Protein AF-0000000084639930 (afdb_homodimer)

Structure (mmCIF, N/CA/C/O backbone):
data_AF-0000000084639930-model_v1
#
loop_
_entity.id
_entity.type
_entity.pdbx_description
1 polymer 'Acetylornithine aminotransferase'
#
loop_
_atom_site.group_PDB
_atom_site.id
_atom_site.type_symbol
_atom_site.label_atom_id
_atom_site.label_alt_id
_atom_site.label_comp_id
_atom_site.label_asym_id
_atom_site.label_entity_id
_atom_site.label_seq_id
_atom_site.pdbx_PDB_ins_code
_atom_site.Cartn_x
_atom_site.Cartn_y
_atom_site.Cartn_z
_atom_site.occupancy
_atom_site.B_iso_or_equiv
_atom_site.auth_seq_id
_atom_site.auth_comp_id
_atom_site.auth_asym_id
_atom_site.auth_atom_id
_atom_site.pdbx_PDB_model_num
ATOM 1 N N . MET A 1 1 ? -16.047 -2.42 5.898 1 90.81 1 MET A N 1
ATOM 2 C CA . MET A 1 1 ? -15.789 -2.781 7.289 1 90.81 1 MET A CA 1
ATOM 3 C C . MET A 1 1 ? -15.961 -1.575 8.203 1 90.81 1 MET A C 1
ATOM 5 O O . MET A 1 1 ? -15.781 -0.434 7.781 1 90.81 1 MET A O 1
ATOM 9 N N . ASN A 1 2 ? -16.328 -1.706 9.477 1 91.25 2 ASN A N 1
ATOM 10 C CA . ASN A 1 2 ? -16.688 -0.625 10.391 1 91.25 2 ASN A CA 1
ATOM 11 C C . ASN A 1 2 ? -15.461 -0.004 11.039 1 91.25 2 ASN A C 1
ATOM 13 O O . ASN A 1 2 ? -15.523 0.466 12.172 1 91.25 2 ASN A O 1
ATOM 17 N N . ASN A 1 3 ? -14.375 -0.034 10.383 1 88.62 3 ASN A N 1
ATOM 18 C CA . ASN A 1 3 ? -13.133 0.501 10.93 1 88.62 3 ASN A CA 1
ATOM 19 C C . ASN A 1 3 ? -13.109 2.025 10.883 1 88.62 3 ASN A C 1
ATOM 21 O O . ASN A 1 3 ? -12.32 2.662 11.578 1 88.62 3 ASN A O 1
ATOM 25 N N . TYR A 1 4 ? -13.969 2.742 10.078 1 89.81 4 TYR A N 1
ATOM 26 C CA . TYR A 1 4 ? -13.992 4.195 9.977 1 89.81 4 TYR A CA 1
ATOM 27 C C . TYR A 1 4 ? -15.266 4.766 10.594 1 89.81 4 TYR A C 1
ATOM 29 O O . TYR A 1 4 ? -15.391 5.98 10.766 1 89.81 4 TYR A O 1
ATOM 37 N N . GLY A 1 5 ? -16.266 3.951 10.867 1 91.25 5 GLY A N 1
ATOM 38 C CA . GLY A 1 5 ? -17.625 4.449 11.07 1 91.25 5 GLY A CA 1
ATOM 39 C C . GLY A 1 5 ? -18.312 4.863 9.781 1 91.25 5 GLY A C 1
ATOM 40 O O . GLY A 1 5 ? -17.734 4.727 8.695 1 91.25 5 GLY A O 1
ATOM 41 N N . THR A 1 6 ? -19.531 5.312 9.844 1 92.56 6 THR A N 1
ATOM 42 C CA . THR A 1 6 ? -20.25 5.75 8.656 1 92.56 6 THR A CA 1
ATOM 43 C C . THR A 1 6 ? -19.812 7.156 8.242 1 92.56 6 THR A C 1
ATOM 45 O O . THR A 1 6 ? -19.922 8.102 9.031 1 92.56 6 THR A O 1
ATOM 48 N N . PRO A 1 7 ? -19.297 7.336 7.062 1 93.31 7 PRO A N 1
ATOM 49 C CA . PRO A 1 7 ? -18.922 8.68 6.621 1 93.31 7 PRO A CA 1
ATOM 50 C C . PRO A 1 7 ? -20.109 9.648 6.609 1 93.31 7 PRO A C 1
ATOM 52 O O . PRO A 1 7 ? -21.203 9.281 6.188 1 93.31 7 PRO A O 1
ATOM 55 N N . PRO A 1 8 ? -19.875 10.828 7.023 1 93.06 8 PRO A N 1
ATOM 56 C CA . PRO A 1 8 ? -20.969 11.789 7.125 1 93.06 8 PRO A CA 1
ATOM 57 C C . PRO A 1 8 ? -21.375 12.375 5.773 1 93.06 8 PRO A C 1
ATOM 59 O O . PRO A 1 8 ? -22.469 12.922 5.637 1 93.06 8 PRO A O 1
ATOM 62 N N . VAL A 1 9 ? -20.469 12.312 4.785 1 96.44 9 VAL A N 1
ATOM 63 C CA . VAL A 1 9 ? -20.703 12.898 3.471 1 96.44 9 VAL A CA 1
ATOM 64 C C . VAL A 1 9 ? -20.297 11.906 2.381 1 96.44 9 VAL A C 1
ATOM 66 O O . VAL A 1 9 ? -19.312 11.188 2.525 1 96.44 9 VAL A O 1
ATOM 69 N N . ALA A 1 10 ? -21.062 11.766 1.376 1 97.69 10 ALA A N 1
ATOM 70 C CA . ALA A 1 10 ? -20.719 11.078 0.14 1 97.69 10 ALA A CA 1
ATOM 71 C C . ALA A 1 10 ? -20.391 12.07 -0.971 1 97.69 10 ALA A C 1
ATOM 73 O O . ALA A 1 10 ? -21.219 12.898 -1.333 1 97.69 10 ALA A O 1
ATOM 74 N N . LEU A 1 11 ? -19.203 12.031 -1.493 1 98.5 11 LEU A N 1
ATOM 75 C CA . LEU A 1 11 ? -18.75 12.984 -2.498 1 98.5 11 LEU A CA 1
ATOM 76 C C . LEU A 1 11 ? -18.938 12.422 -3.904 1 98.5 11 LEU A C 1
ATOM 78 O O . LEU A 1 11 ? -18.703 11.234 -4.137 1 98.5 11 LEU A O 1
ATOM 82 N N . ALA A 1 12 ? -19.312 13.289 -4.863 1 98.25 12 ALA A N 1
ATOM 83 C CA . ALA A 1 12 ? -19.672 12.852 -6.207 1 98.25 12 ALA A CA 1
ATOM 84 C C . ALA A 1 12 ? -18.703 13.414 -7.25 1 98.25 12 ALA A C 1
ATOM 86 O O . ALA A 1 12 ? -18.469 12.781 -8.281 1 98.25 12 ALA A O 1
ATOM 87 N N . SER A 1 13 ? -18.219 14.602 -6.98 1 98.56 13 SER A N 1
ATOM 88 C CA . SER A 1 13 ? -17.328 15.234 -7.949 1 98.56 13 SER A CA 1
ATOM 89 C C . SER A 1 13 ? -16.406 16.25 -7.273 1 98.56 13 SER A C 1
ATOM 91 O O . SER A 1 13 ? -16.625 16.609 -6.117 1 98.56 13 SER A O 1
ATOM 93 N N . GLY A 1 14 ? -15.336 16.609 -7.988 1 98.31 14 GLY A N 1
ATOM 94 C CA . GLY A 1 14 ? -14.398 17.609 -7.496 1 98.31 14 GLY A CA 1
ATOM 95 C C . GLY A 1 14 ? -13.711 18.391 -8.602 1 98.31 14 GLY A C 1
ATOM 96 O O . GLY A 1 14 ? -13.641 17.922 -9.742 1 98.31 14 GLY A O 1
ATOM 97 N N . GLU A 1 15 ? -13.234 19.547 -8.289 1 98.31 15 GLU A N 1
ATOM 98 C CA . GLU A 1 15 ? -12.438 20.406 -9.156 1 98.31 15 GLU A CA 1
ATOM 99 C C . GLU A 1 15 ? -11.57 21.359 -8.336 1 98.31 15 GLU A C 1
ATOM 101 O O . GLU A 1 15 ? -12.078 22.141 -7.539 1 98.31 15 GLU A O 1
ATOM 106 N N . GLY A 1 16 ? -10.281 21.297 -8.672 1 98.19 16 GLY A N 1
ATOM 107 C CA . GLY A 1 16 ? -9.414 22.078 -7.801 1 98.19 16 GLY A CA 1
ATOM 108 C C . GLY A 1 16 ? -9.602 21.766 -6.328 1 98.19 16 GLY A C 1
ATOM 109 O O . GLY A 1 16 ? -9.555 20.594 -5.93 1 98.19 16 GLY A O 1
ATOM 110 N N . ALA A 1 17 ? -9.836 22.781 -5.52 1 98.62 17 ALA A N 1
ATOM 111 C CA . ALA A 1 17 ? -9.969 22.594 -4.078 1 98.62 17 ALA A CA 1
ATOM 112 C C . ALA A 1 17 ? -11.438 22.484 -3.676 1 98.62 17 ALA A C 1
ATOM 114 O O . ALA A 1 17 ? -11.766 22.562 -2.49 1 98.62 17 ALA A O 1
ATOM 115 N N . VAL A 1 18 ? -12.328 22.25 -4.672 1 98.81 18 VAL A N 1
ATOM 116 C CA . VAL A 1 18 ? -13.75 22.188 -4.371 1 98.81 18 VAL A CA 1
ATOM 117 C C . VAL A 1 18 ? -14.281 20.781 -4.672 1 98.81 18 VAL A C 1
ATOM 119 O O . VAL A 1 18 ? -13.906 20.172 -5.676 1 98.81 18 VAL A O 1
ATOM 122 N N . VAL A 1 19 ? -15.125 20.281 -3.787 1 98.75 19 VAL A N 1
ATOM 123 C CA . VAL A 1 19 ? -15.812 19 -4.004 1 98.75 19 VAL A CA 1
ATOM 124 C C . VAL A 1 19 ? -17.328 19.203 -3.854 1 98.75 19 VAL A C 1
ATOM 126 O O . VAL A 1 19 ? -17.766 20.141 -3.197 1 98.75 19 VAL A O 1
ATOM 129 N N . THR A 1 20 ? -18.062 18.344 -4.453 1 98.81 20 THR A N 1
ATOM 130 C CA . THR A 1 20 ? -19.516 18.344 -4.418 1 98.81 20 THR A CA 1
ATOM 131 C C . THR A 1 20 ? -20.062 17.016 -3.93 1 98.81 20 THR A C 1
ATOM 133 O O . THR A 1 20 ? -19.594 15.953 -4.367 1 98.81 20 THR A O 1
ATOM 136 N N . ASP A 1 21 ? -20.984 17.062 -2.979 1 98.44 21 ASP A N 1
ATOM 137 C CA . ASP A 1 21 ? -21.531 15.805 -2.479 1 98.44 21 ASP A CA 1
ATOM 138 C C . ASP A 1 21 ? -22.672 15.312 -3.375 1 98.44 21 ASP A C 1
ATOM 140 O O . ASP A 1 21 ? -22.969 15.922 -4.402 1 98.44 21 ASP A O 1
ATOM 144 N N . VAL A 1 22 ? -23.281 14.219 -3.086 1 97.94 22 VAL A N 1
ATOM 145 C CA . VAL A 1 22 ? -24.25 13.547 -3.936 1 97.94 22 VAL A CA 1
ATOM 146 C C . VAL A 1 22 ? -25.562 14.344 -3.961 1 97.94 22 VAL A C 1
ATOM 148 O O . VAL A 1 22 ? -26.391 14.148 -4.84 1 97.94 22 VAL A O 1
ATOM 151 N N . ASP A 1 23 ? -25.734 15.289 -3.027 1 97.94 23 ASP A N 1
ATOM 152 C CA . ASP A 1 23 ? -26.938 16.109 -2.973 1 97.94 23 ASP A CA 1
ATOM 153 C C . ASP A 1 23 ? -26.703 17.469 -3.645 1 97.94 23 ASP A C 1
ATOM 155 O O . ASP A 1 23 ? -27.594 18.312 -3.664 1 97.94 23 ASP A O 1
ATOM 159 N N . GLY A 1 24 ? -25.5 17.75 -4.07 1 98.31 24 GLY A N 1
ATOM 160 C CA . GLY A 1 24 ? -25.219 18.938 -4.848 1 98.31 24 GLY A CA 1
ATOM 161 C C . GLY A 1 24 ? -24.594 20.062 -4.027 1 98.31 24 GLY A C 1
ATOM 162 O O . GLY A 1 24 ? -24.344 21.141 -4.543 1 98.31 24 GLY A O 1
ATOM 163 N N . LYS A 1 25 ? -24.312 19.812 -2.777 1 98.44 25 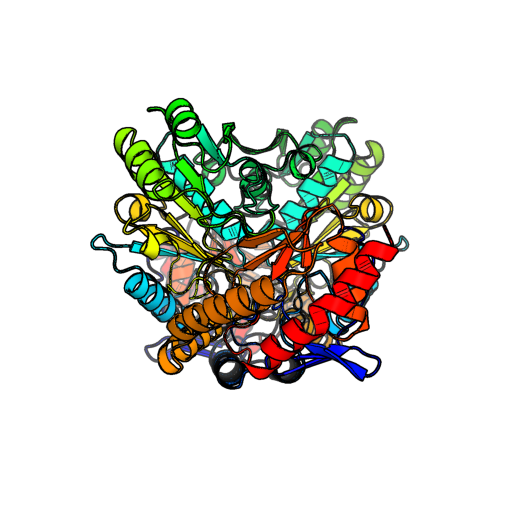LYS A N 1
ATOM 164 C CA . LYS A 1 25 ? -23.656 20.812 -1.944 1 98.44 25 LYS A CA 1
ATOM 165 C C . LYS A 1 25 ? -22.156 20.859 -2.227 1 98.44 25 LYS A C 1
ATOM 167 O O . LYS A 1 25 ? -21.516 19.828 -2.383 1 98.44 25 LYS A O 1
ATOM 172 N N . ASN A 1 26 ? -21.656 22.078 -2.299 1 98.62 26 ASN A N 1
ATOM 173 C CA . ASN A 1 26 ? -20.234 22.297 -2.533 1 98.62 26 ASN A CA 1
ATOM 174 C C . ASN A 1 26 ? -19.469 22.516 -1.228 1 98.62 26 ASN A C 1
ATOM 176 O O . ASN A 1 26 ? -20.016 23.094 -0.282 1 98.62 26 ASN A O 1
ATOM 180 N N . TYR A 1 27 ? -18.25 22.047 -1.22 1 98.81 27 TYR A N 1
ATOM 181 C CA . TYR A 1 27 ? -17.344 22.266 -0.109 1 98.81 27 TYR A CA 1
ATOM 182 C C . TYR A 1 27 ? -15.977 22.719 -0.614 1 98.81 27 TYR A C 1
ATOM 184 O O . TYR A 1 27 ? -15.469 22.203 -1.607 1 98.81 27 TYR A O 1
ATOM 192 N N . VAL A 1 28 ? -15.406 23.766 0.011 1 98.88 28 VAL A N 1
ATOM 193 C CA . VAL A 1 28 ? -13.969 23.969 -0.127 1 98.88 28 VAL A CA 1
ATOM 194 C C . VAL A 1 28 ? -13.211 22.953 0.734 1 98.88 28 VAL A C 1
ATOM 196 O O . VAL A 1 28 ? -13.383 22.922 1.954 1 98.88 28 VAL A O 1
ATOM 199 N N . ASP A 1 29 ? -12.461 22.156 0.071 1 98.5 29 ASP A N 1
ATOM 200 C CA . ASP A 1 29 ? -11.719 21.094 0.736 1 98.5 29 ASP A CA 1
ATOM 201 C C . ASP A 1 29 ? -10.414 21.625 1.324 1 98.5 29 ASP A C 1
ATOM 203 O O . ASP A 1 29 ? -9.398 21.719 0.625 1 98.5 29 ASP A O 1
ATOM 207 N N . LEU A 1 30 ? -10.367 21.844 2.607 1 98.81 30 LEU A N 1
ATOM 208 C CA . LEU A 1 30 ? -9.203 22.422 3.27 1 98.81 30 LEU A CA 1
ATOM 209 C C . LEU A 1 30 ? -8.352 21.344 3.924 1 98.81 30 LEU A C 1
ATOM 211 O O . LEU A 1 30 ? -7.461 21.656 4.723 1 98.81 30 LEU A O 1
ATOM 215 N N . LEU A 1 31 ? -8.648 20.109 3.557 1 97.94 31 LEU A N 1
ATOM 216 C CA . LEU A 1 31 ? -7.871 19 4.102 1 97.94 31 LEU A CA 1
ATOM 217 C C . LEU A 1 31 ? -7.195 18.219 2.986 1 97.94 31 LEU A C 1
ATOM 219 O O . LEU A 1 31 ? -6.25 17.453 3.236 1 97.94 31 LEU A O 1
ATOM 223 N N . GLY A 1 32 ? -7.707 18.312 1.715 1 97.12 32 GLY A N 1
ATOM 224 C CA . GLY A 1 32 ? -7.074 17.734 0.545 1 97.12 32 GLY A CA 1
ATOM 225 C C . GLY A 1 32 ? -6.973 16.219 0.617 1 97.12 32 GLY A C 1
ATOM 226 O O . GLY A 1 32 ? -5.934 15.641 0.288 1 97.12 32 GLY A O 1
ATOM 227 N N . GLY A 1 33 ? -8.031 15.531 1.072 1 96.94 33 GLY A N 1
ATOM 228 C CA . GLY A 1 33 ? -7.953 14.086 1.212 1 96.94 33 GLY A CA 1
ATOM 229 C C . GLY A 1 33 ? -6.949 13.648 2.26 1 96.94 33 GLY A C 1
ATOM 230 O O . GLY A 1 33 ? -6.293 12.609 2.102 1 96.94 33 GLY A O 1
ATOM 231 N N . ILE A 1 34 ? -6.715 14.383 3.289 1 96.94 34 ILE A N 1
ATOM 232 C CA . ILE A 1 34 ? -5.73 14.219 4.352 1 96.94 34 ILE A CA 1
ATOM 233 C C . ILE A 1 34 ? -4.324 14.43 3.795 1 96.94 34 ILE A C 1
ATOM 235 O O . ILE A 1 34 ? -3.473 13.547 3.879 1 96.94 34 ILE A O 1
ATOM 239 N N . ALA A 1 35 ? -4.098 15.531 3.262 1 98 35 ALA A N 1
ATOM 240 C CA . ALA A 1 35 ? -2.824 16.062 2.789 1 98 35 ALA A CA 1
ATOM 241 C C . ALA A 1 35 ? -2.375 15.367 1.51 1 98 35 ALA A C 1
ATOM 243 O O . ALA A 1 35 ? -1.182 15.328 1.202 1 98 35 ALA A O 1
ATOM 244 N N . VAL A 1 36 ? -3.291 14.789 0.694 1 98.5 36 VAL A N 1
ATOM 245 C CA . VAL A 1 36 ? -2.936 13.984 -0.469 1 98.5 36 VAL A CA 1
ATOM 246 C C . VAL A 1 36 ? -3.025 14.836 -1.734 1 98.5 36 VAL A C 1
ATOM 248 O O . VAL A 1 36 ? -2.111 14.828 -2.562 1 98.5 36 VAL A O 1
ATOM 251 N N . ASN A 1 37 ? -4.082 15.625 -1.899 1 98.19 37 ASN A N 1
ATOM 252 C CA . ASN A 1 37 ? -4.426 16.281 -3.156 1 98.19 37 ASN A CA 1
ATOM 253 C C . ASN A 1 37 ? -3.73 17.641 -3.285 1 98.19 37 ASN A C 1
ATOM 255 O O . ASN A 1 37 ? -4.395 18.672 -3.377 1 98.19 37 ASN A O 1
ATOM 259 N N . ILE A 1 38 ? -2.447 17.609 -3.439 1 98.06 38 ILE A N 1
ATOM 260 C CA . ILE A 1 38 ? -1.711 18.875 -3.447 1 98.06 38 ILE A CA 1
ATOM 261 C C . ILE A 1 38 ? -2.096 19.688 -4.68 1 98.06 38 ILE A C 1
ATOM 263 O O . ILE A 1 38 ? -2.035 20.922 -4.66 1 98.06 38 ILE A O 1
ATOM 267 N N . LEU A 1 39 ? -2.59 19 -5.77 1 98.69 39 LEU A N 1
ATOM 268 C CA . LEU A 1 39 ? -3.004 19.703 -6.977 1 98.69 39 LEU A CA 1
ATOM 269 C C . LEU A 1 39 ? -4.523 19.766 -7.078 1 98.69 39 LEU A C 1
ATOM 271 O O . LEU A 1 39 ? -5.066 20.125 -8.125 1 98.69 39 LEU A O 1
ATOM 275 N N . GLY A 1 40 ? -5.223 19.375 -6.023 1 98.31 40 GLY A N 1
ATOM 276 C CA . GLY A 1 40 ? -6.676 19.328 -6.055 1 98.31 40 GLY A CA 1
ATOM 277 C C . GLY A 1 40 ? -7.223 18.219 -6.93 1 98.31 40 GLY A C 1
ATOM 278 O O . GLY A 1 40 ? -6.57 17.188 -7.113 1 98.31 40 GLY A O 1
ATOM 279 N N . HIS A 1 41 ? -8.469 18.375 -7.32 1 97.94 41 HIS A N 1
ATOM 280 C CA . HIS A 1 41 ? -9.156 17.359 -8.109 1 97.94 41 HIS A CA 1
ATOM 281 C C . HIS A 1 41 ? -9.141 17.719 -9.594 1 97.94 41 HIS A C 1
ATOM 283 O O . HIS A 1 41 ? -9.141 18.891 -9.961 1 97.94 41 HIS A O 1
ATOM 289 N N . ARG A 1 42 ? -9.078 16.719 -10.422 1 98 42 ARG A N 1
ATOM 290 C CA . ARG A 1 42 ? -9.234 16.797 -11.875 1 98 42 ARG A CA 1
ATOM 291 C C . ARG A 1 42 ? -8.156 17.688 -12.492 1 98 42 ARG A C 1
ATOM 293 O O . ARG A 1 42 ? -8.438 18.469 -13.398 1 98 42 ARG A O 1
ATOM 300 N N . HIS A 1 43 ? -7.004 17.656 -11.922 1 98.5 43 HIS A N 1
ATOM 301 C CA . HIS A 1 43 ? -5.953 18.453 -12.547 1 98.5 43 HIS A CA 1
ATOM 302 C C . HIS A 1 43 ? -5.59 17.891 -13.922 1 98.5 43 HIS A C 1
ATOM 304 O O . HIS A 1 43 ? -5.234 16.719 -14.039 1 98.5 43 HIS A O 1
ATOM 310 N N . PRO A 1 44 ? -5.59 18.641 -14.977 1 98.5 44 PRO A N 1
ATOM 311 C CA . PRO A 1 44 ? -5.426 18.125 -16.344 1 98.5 44 PRO A CA 1
ATOM 312 C C . PRO A 1 44 ? -4.062 17.484 -16.562 1 98.5 44 PRO A C 1
ATOM 314 O O . PRO A 1 44 ? -3.961 16.484 -17.281 1 98.5 44 PRO A O 1
ATOM 317 N N . ALA A 1 45 ? -2.971 18 -15.984 1 98.75 45 ALA A N 1
ATOM 318 C CA . ALA A 1 45 ? -1.626 17.453 -16.172 1 98.75 45 ALA A CA 1
ATOM 319 C C . ALA A 1 45 ? -1.53 16.031 -15.656 1 98.75 45 ALA A C 1
ATOM 321 O O . ALA A 1 45 ? -0.852 15.188 -16.25 1 98.75 45 ALA A O 1
ATOM 322 N N . VAL A 1 46 ? -2.201 15.742 -14.562 1 98.75 46 VAL A N 1
ATOM 323 C CA . VAL A 1 46 ? -2.156 14.406 -13.977 1 98.75 46 VAL A CA 1
ATOM 324 C C . VAL A 1 46 ? -3.004 13.453 -14.812 1 98.75 46 VAL A C 1
ATOM 326 O O . VAL A 1 46 ? -2.584 12.328 -15.094 1 98.75 46 VAL A O 1
ATOM 329 N N . ILE A 1 47 ? -4.227 13.883 -15.203 1 98.81 47 ILE A N 1
ATOM 330 C CA . ILE A 1 47 ? -5.113 13.07 -16.016 1 98.81 47 ILE A CA 1
ATOM 331 C C . ILE A 1 47 ? -4.41 12.68 -17.312 1 98.81 47 ILE A C 1
ATOM 333 O O . ILE A 1 47 ? -4.434 11.516 -17.719 1 98.81 47 ILE A O 1
ATOM 337 N N . GLU A 1 48 ? -3.754 13.633 -17.922 1 98.81 48 GLU A N 1
ATOM 338 C CA . GLU A 1 48 ? -3.053 13.398 -19.172 1 98.81 48 GLU A CA 1
ATOM 339 C C . GLU A 1 48 ? -1.907 12.406 -18.984 1 98.81 48 GLU A C 1
ATOM 341 O O . GLU A 1 48 ? -1.746 11.477 -19.781 1 98.81 48 GLU A O 1
ATOM 346 N N . ALA A 1 49 ? -1.095 12.602 -17.969 1 98.81 49 ALA A N 1
ATOM 347 C CA . ALA A 1 49 ? 0.054 11.734 -17.719 1 98.81 49 ALA A CA 1
ATOM 348 C C . ALA A 1 49 ? -0.387 10.289 -17.484 1 98.81 49 ALA A C 1
ATOM 350 O O . ALA A 1 49 ? 0.213 9.359 -18.016 1 98.81 49 ALA A O 1
ATOM 351 N N . VAL A 1 50 ? -1.432 10.117 -16.688 1 98.75 50 VAL A N 1
ATOM 352 C CA . VAL A 1 50 ? -1.936 8.789 -16.344 1 98.75 50 VAL A CA 1
ATOM 353 C C . VAL A 1 50 ? -2.535 8.133 -17.578 1 98.75 50 VAL A C 1
ATOM 355 O O . VAL A 1 50 ? -2.25 6.969 -17.875 1 98.75 50 VAL A O 1
ATOM 358 N N . THR A 1 51 ? -3.344 8.875 -18.297 1 98.75 51 THR A N 1
ATOM 359 C CA . THR A 1 51 ? -3.992 8.344 -19.484 1 98.75 51 THR A CA 1
ATOM 360 C C . THR A 1 51 ? -2.957 7.93 -20.531 1 98.75 51 THR A C 1
ATOM 362 O O . THR A 1 51 ? -3.053 6.852 -21.109 1 98.75 51 THR A O 1
ATOM 365 N N . GLN A 1 52 ? -1.986 8.789 -20.734 1 98.75 52 GLN A N 1
ATOM 366 C CA . GLN A 1 52 ? -0.926 8.492 -21.703 1 98.75 52 GLN A CA 1
ATOM 367 C C . GLN A 1 52 ? -0.152 7.238 -21.281 1 98.75 52 GLN A C 1
ATOM 369 O O . GLN A 1 52 ? 0.116 6.367 -22.109 1 98.75 52 GLN A O 1
ATOM 374 N N . GLN A 1 53 ? 0.204 7.133 -20.062 1 98.75 53 GLN A N 1
ATOM 375 C CA . GLN A 1 53 ? 0.993 6 -19.578 1 98.75 53 GLN A CA 1
ATOM 376 C C . GLN A 1 53 ? 0.211 4.695 -19.703 1 98.75 53 GLN A C 1
ATOM 378 O O . GLN A 1 53 ? 0.759 3.674 -20.125 1 98.75 53 GLN A O 1
ATOM 383 N N . MET A 1 54 ? -1.077 4.699 -19.297 1 98.62 54 MET A N 1
ATOM 384 C CA . MET A 1 54 ? -1.909 3.504 -19.406 1 98.62 54 MET A CA 1
ATOM 385 C C . MET A 1 54 ? -2.076 3.072 -20.859 1 98.62 54 MET A C 1
ATOM 387 O O . MET A 1 54 ? -2.203 1.881 -21.141 1 98.62 54 MET A O 1
ATOM 391 N N . SER A 1 55 ? -2.047 4.082 -21.734 1 98.62 55 SER A N 1
ATOM 392 C CA . SER A 1 55 ? -2.195 3.807 -23.156 1 98.62 55 SER A CA 1
ATOM 393 C C . SER A 1 55 ? -0.87 3.377 -23.781 1 98.62 55 SER A C 1
ATOM 395 O O . SER A 1 55 ? -0.789 3.152 -24.984 1 98.62 55 SER A O 1
ATOM 397 N N . THR A 1 56 ? 0.183 3.336 -23.047 1 98.62 56 THR A N 1
ATOM 398 C CA . THR A 1 56 ? 1.508 2.943 -23.516 1 98.62 56 THR A CA 1
ATOM 399 C C . THR A 1 56 ? 1.944 1.633 -22.875 1 98.62 56 THR A C 1
ATOM 401 O O . THR A 1 56 ? 2.305 0.682 -23.562 1 98.62 56 THR A O 1
ATOM 404 N N . LEU A 1 57 ? 1.912 1.553 -21.609 1 98.38 57 LEU A N 1
ATOM 405 C CA . LEU A 1 57 ? 2.398 0.427 -20.812 1 98.38 57 LEU A CA 1
ATOM 406 C C . LEU A 1 57 ? 1.819 0.464 -19.406 1 98.38 57 LEU A C 1
ATOM 408 O O . LEU A 1 57 ? 1.926 1.478 -18.703 1 98.38 57 LEU A O 1
ATOM 412 N N . GLY A 1 58 ? 1.157 -0.608 -19.016 1 97.31 58 GLY A N 1
ATOM 413 C CA . GLY A 1 58 ? 0.646 -0.741 -17.656 1 97.31 58 GLY A CA 1
ATOM 414 C C . GLY A 1 58 ? 1.672 -1.289 -16.688 1 97.31 58 GLY A C 1
ATOM 415 O O . GLY A 1 58 ? 2.867 -1.018 -16.828 1 97.31 58 GLY A O 1
ATOM 416 N N . HIS A 1 59 ? 1.27 -2.002 -15.703 1 97.62 59 HIS A N 1
ATOM 417 C CA . HIS A 1 59 ? 2.113 -2.578 -14.664 1 97.62 59 HIS A CA 1
ATOM 418 C C . HIS A 1 59 ? 3.064 -3.621 -15.234 1 97.62 59 HIS A C 1
ATOM 420 O O . HIS A 1 59 ? 2.678 -4.41 -16.094 1 97.62 59 HIS A O 1
ATOM 426 N N . THR A 1 60 ? 4.363 -3.623 -14.758 1 95.81 60 THR A N 1
ATOM 427 C CA . THR A 1 60 ? 5.344 -4.566 -15.281 1 95.81 60 THR A CA 1
ATOM 428 C C . THR A 1 60 ? 6.02 -5.328 -14.141 1 95.81 60 THR A C 1
ATOM 430 O O . THR A 1 60 ? 6.875 -6.184 -14.383 1 95.81 60 THR A O 1
ATOM 433 N N . SER A 1 61 ? 5.711 -5.07 -12.883 1 91.25 61 SER A N 1
ATOM 434 C CA . SER A 1 61 ? 6.305 -5.652 -11.688 1 91.25 61 SER A CA 1
ATOM 435 C C . SER A 1 61 ? 7.707 -5.105 -11.445 1 91.25 61 SER A C 1
ATOM 437 O O . SER A 1 61 ? 8.148 -4.188 -12.133 1 91.25 61 SER A O 1
ATOM 439 N N . ASN A 1 62 ? 8.391 -5.598 -10.461 1 89.56 62 ASN A N 1
ATOM 440 C CA . ASN A 1 62 ? 9.742 -5.168 -10.102 1 89.56 62 ASN A CA 1
ATOM 441 C C . ASN A 1 62 ? 10.805 -5.961 -10.859 1 89.56 62 ASN A C 1
ATOM 443 O O . ASN A 1 62 ? 11.992 -5.84 -10.57 1 89.56 62 ASN A O 1
ATOM 447 N N . LEU A 1 63 ? 10.359 -6.746 -11.844 1 93.12 63 LEU A N 1
ATOM 448 C CA . LEU A 1 63 ? 11.281 -7.57 -12.609 1 93.12 63 LEU A CA 1
ATOM 449 C C . LEU A 1 63 ? 11.867 -6.781 -13.781 1 93.12 63 LEU A C 1
ATOM 451 O O . LEU A 1 63 ? 12.914 -7.156 -14.328 1 93.12 63 LEU A O 1
ATOM 455 N N . TYR A 1 64 ? 11.172 -5.707 -14.148 1 96.44 64 TYR A N 1
ATOM 456 C CA . TYR A 1 64 ? 11.57 -4.945 -15.336 1 96.44 64 TYR A CA 1
ATOM 457 C C . TYR A 1 64 ? 11.672 -3.459 -15.016 1 96.44 64 TYR A C 1
ATOM 459 O O . TYR A 1 64 ? 11.062 -2.982 -14.055 1 96.44 64 TYR A O 1
ATOM 467 N N . ALA A 1 65 ? 12.477 -2.787 -15.773 1 96.56 65 ALA A N 1
ATOM 468 C CA . ALA A 1 65 ? 12.625 -1.344 -15.609 1 96.56 65 ALA A CA 1
ATOM 469 C C . ALA A 1 65 ? 11.664 -0.59 -16.531 1 96.56 65 ALA A C 1
ATOM 471 O O . ALA A 1 65 ? 11.344 -1.062 -17.625 1 96.56 65 ALA A O 1
ATOM 472 N N . THR A 1 66 ? 11.195 0.476 -16.109 1 97.62 66 THR A N 1
ATOM 473 C CA . THR A 1 66 ? 10.391 1.384 -16.922 1 97.62 66 THR A CA 1
ATOM 474 C C . THR A 1 66 ? 10.883 2.82 -16.781 1 97.62 66 THR A C 1
ATOM 476 O O . THR A 1 66 ? 11.398 3.203 -15.719 1 97.62 66 THR A O 1
ATOM 479 N N . GLU A 1 67 ? 10.727 3.613 -17.75 1 97.62 67 GLU A N 1
ATOM 480 C CA . GLU A 1 67 ? 11.266 4.969 -17.797 1 97.62 67 GLU A CA 1
ATOM 481 C C . GLU A 1 67 ? 10.625 5.863 -16.75 1 97.62 67 GLU A C 1
ATOM 483 O O . GLU A 1 67 ? 11.328 6.574 -16.016 1 97.62 67 GLU A O 1
ATOM 488 N N . PRO A 1 68 ? 9.266 5.863 -16.562 1 98.31 68 PRO A N 1
ATOM 489 C CA . PRO A 1 68 ? 8.672 6.777 -15.586 1 98.31 68 PRO A CA 1
ATOM 490 C C . PRO A 1 68 ? 9.188 6.539 -14.172 1 98.31 68 PRO A C 1
ATOM 492 O O . PRO A 1 68 ? 9.398 7.496 -13.414 1 98.31 68 PRO A O 1
ATOM 495 N N . THR A 1 69 ? 9.414 5.305 -13.828 1 97.88 69 THR A N 1
ATOM 496 C CA . THR A 1 69 ? 9.898 4.969 -12.492 1 97.88 69 THR A CA 1
ATOM 497 C C . THR A 1 69 ? 11.312 5.484 -12.281 1 97.88 69 THR A C 1
ATOM 499 O O . THR A 1 69 ? 11.617 6.078 -11.242 1 97.88 69 THR A O 1
ATOM 502 N N . ASN A 1 70 ? 12.172 5.234 -13.258 1 97.81 70 ASN A N 1
ATOM 503 C CA . ASN A 1 70 ? 13.547 5.715 -13.18 1 97.81 70 ASN A CA 1
ATOM 504 C C . ASN A 1 70 ? 13.602 7.238 -13.117 1 97.81 70 ASN A C 1
ATOM 506 O O . ASN A 1 70 ? 14.352 7.805 -12.312 1 97.81 70 ASN A O 1
ATOM 510 N N . ALA A 1 71 ? 12.789 7.891 -13.961 1 98.62 71 ALA A N 1
ATOM 511 C CA . ALA A 1 71 ? 12.766 9.352 -14.023 1 98.62 71 ALA A CA 1
ATOM 512 C C . ALA A 1 71 ? 12.289 9.945 -12.695 1 98.62 71 ALA A C 1
ATOM 514 O O . ALA A 1 71 ? 12.82 10.961 -12.234 1 98.62 71 ALA A O 1
ATOM 515 N N . LEU A 1 72 ? 11.312 9.336 -12.125 1 98.75 72 LEU A N 1
ATOM 516 C CA . LEU A 1 72 ? 10.797 9.82 -10.844 1 98.75 72 LEU A CA 1
ATOM 517 C C . LEU A 1 72 ? 11.859 9.719 -9.758 1 98.75 72 LEU A C 1
ATOM 519 O O . LEU A 1 72 ? 12.031 10.648 -8.961 1 98.75 72 LEU A O 1
ATOM 523 N N . ALA A 1 73 ? 12.547 8.57 -9.664 1 98.5 73 ALA A N 1
ATOM 524 C CA . ALA A 1 73 ? 13.609 8.391 -8.68 1 98.5 73 ALA A CA 1
ATOM 525 C C . ALA A 1 73 ? 14.68 9.461 -8.836 1 98.5 73 ALA A C 1
ATOM 527 O O . ALA A 1 73 ? 15.133 10.047 -7.852 1 98.5 73 ALA A O 1
ATOM 528 N N . GLU A 1 74 ? 15.078 9.711 -10.07 1 98.38 74 GLU A N 1
ATOM 529 C CA . GLU A 1 74 ? 16.109 10.711 -10.352 1 98.38 74 GLU A CA 1
ATOM 530 C C . GLU A 1 74 ? 15.664 12.094 -9.883 1 98.38 74 GLU A C 1
ATOM 532 O O . GLU A 1 74 ? 16.453 12.828 -9.289 1 98.38 74 GLU A O 1
ATOM 537 N N . GLU A 1 75 ? 14.43 12.453 -10.172 1 98.69 75 GLU A N 1
ATOM 538 C CA . GLU A 1 75 ? 13.938 13.773 -9.781 1 98.69 75 GLU A CA 1
ATOM 539 C C . GLU A 1 75 ? 13.891 13.922 -8.266 1 98.69 75 GLU A C 1
ATOM 541 O O . GLU A 1 75 ? 14.273 14.961 -7.73 1 98.69 75 GLU A O 1
ATOM 546 N N . LEU A 1 76 ? 13.43 12.93 -7.562 1 98.81 76 LEU A N 1
ATOM 547 C CA . LEU A 1 76 ? 13.336 12.977 -6.105 1 98.81 76 LEU A CA 1
ATOM 548 C C . LEU A 1 76 ? 14.719 13.109 -5.477 1 98.81 76 LEU A C 1
ATOM 550 O O . LEU A 1 76 ? 14.891 13.828 -4.488 1 98.81 76 LEU A O 1
ATOM 554 N N . VAL A 1 77 ? 15.68 12.375 -6.035 1 98.62 77 VAL A N 1
ATOM 555 C CA . VAL A 1 77 ? 17.047 12.43 -5.531 1 98.62 77 VAL A CA 1
ATOM 556 C C . VAL A 1 77 ? 17.641 13.812 -5.785 1 98.62 77 VAL A C 1
ATOM 558 O O . VAL A 1 77 ? 18.328 14.367 -4.93 1 98.62 77 VAL A O 1
ATOM 561 N N . THR A 1 78 ? 17.375 14.344 -6.965 1 98.25 78 THR A N 1
ATOM 562 C CA . THR A 1 78 ? 17.859 15.672 -7.301 1 98.25 78 THR A CA 1
ATOM 563 C C . THR A 1 78 ? 17.312 16.719 -6.328 1 98.25 78 THR A C 1
ATOM 565 O O . THR A 1 78 ? 18.047 17.594 -5.867 1 98.25 78 THR A O 1
ATOM 568 N N . LEU A 1 79 ? 16.078 16.609 -5.957 1 98.19 79 LEU A N 1
ATOM 569 C CA . LEU A 1 79 ? 15.398 17.578 -5.102 1 98.19 79 LEU A CA 1
ATOM 570 C C . LEU A 1 79 ? 15.891 17.469 -3.662 1 98.19 79 LEU A C 1
ATOM 572 O O . LEU A 1 79 ? 15.719 18.406 -2.869 1 98.19 79 LEU A O 1
ATOM 576 N N . LEU A 1 80 ? 16.469 16.328 -3.264 1 97 80 LEU A N 1
ATOM 577 C CA . LEU A 1 80 ? 17.078 16.172 -1.944 1 97 80 LEU A CA 1
ATOM 578 C C . LEU A 1 80 ? 18.219 17.172 -1.764 1 97 80 LEU A C 1
ATOM 580 O O . LEU A 1 80 ? 18.422 17.688 -0.667 1 97 80 LEU A O 1
ATOM 584 N N . GLY A 1 81 ? 19 17.375 -2.854 1 95.19 81 GLY A N 1
ATOM 585 C CA . GLY A 1 81 ? 20.141 18.266 -2.807 1 95.19 81 GLY A CA 1
ATOM 586 C C . GLY A 1 81 ? 21.25 17.75 -1.906 1 95.19 81 GLY A C 1
ATOM 587 O O . GLY A 1 81 ? 22.047 18.547 -1.387 1 95.19 81 GLY A O 1
ATOM 588 N N . ALA A 1 82 ? 21.281 16.484 -1.639 1 93.31 82 ALA A N 1
ATOM 589 C CA . ALA A 1 82 ? 22.312 15.914 -0.78 1 93.31 82 ALA A CA 1
ATOM 590 C C . ALA A 1 82 ? 23.609 15.711 -1.546 1 93.31 82 ALA A C 1
ATOM 592 O O . ALA A 1 82 ? 23.594 15.438 -2.75 1 93.31 82 ALA A O 1
ATOM 593 N N . GLU A 1 83 ? 24.703 15.828 -0.89 1 94.38 83 GLU A N 1
ATOM 594 C CA . GLU A 1 83 ? 26.016 15.578 -1.484 1 94.38 83 GLU A CA 1
ATOM 595 C C . GLU A 1 83 ? 26.25 14.086 -1.706 1 94.38 83 GLU A C 1
ATOM 597 O O . GLU A 1 83 ? 26.766 13.68 -2.748 1 94.38 83 GLU A O 1
ATOM 602 N N . ALA A 1 84 ? 25.828 13.344 -0.747 1 95.88 84 ALA A N 1
ATOM 603 C CA . ALA A 1 84 ? 26 11.898 -0.839 1 95.88 84 ALA A CA 1
ATOM 604 C C . ALA A 1 84 ? 25 11.289 -1.817 1 95.88 84 ALA A C 1
ATOM 606 O O . ALA A 1 84 ? 23.906 11.812 -1.999 1 95.88 84 ALA A O 1
ATOM 607 N N . PRO A 1 85 ? 25.406 10.188 -2.449 1 97.06 85 PRO A N 1
ATOM 608 C CA . PRO A 1 85 ? 24.438 9.508 -3.314 1 97.06 85 PRO A CA 1
ATOM 609 C C . PRO A 1 85 ? 23.203 9.031 -2.561 1 97.06 85 PRO A C 1
ATOM 611 O O . PRO A 1 85 ? 23.281 8.734 -1.365 1 97.06 85 PRO A O 1
ATOM 614 N N . ALA A 1 86 ? 22.125 9.008 -3.189 1 98.44 86 ALA A N 1
ATOM 615 C CA . ALA A 1 86 ? 20.875 8.531 -2.617 1 98.44 86 ALA A CA 1
ATOM 616 C C . ALA A 1 86 ? 20.172 7.559 -3.562 1 98.44 86 ALA A C 1
ATOM 618 O O . ALA A 1 86 ? 20.422 7.562 -4.77 1 98.44 86 ALA A O 1
ATOM 619 N N . ARG A 1 87 ? 19.422 6.676 -3.031 1 98.12 87 ARG A N 1
ATOM 620 C CA . ARG A 1 87 ? 18.609 5.715 -3.777 1 98.12 87 ARG A CA 1
ATOM 621 C C . ARG A 1 87 ? 17.172 5.715 -3.289 1 98.12 87 ARG A C 1
ATOM 623 O O . ARG A 1 87 ? 16.891 6.117 -2.156 1 98.12 87 ARG A O 1
ATOM 630 N N . VAL A 1 88 ? 16.281 5.324 -4.176 1 98.56 88 VAL A N 1
ATOM 631 C CA . VAL A 1 88 ? 14.859 5.367 -3.861 1 98.56 88 VAL A CA 1
ATOM 632 C C . VAL A 1 88 ? 14.258 3.971 -3.986 1 98.56 88 VAL A C 1
ATOM 634 O O . VAL A 1 88 ? 14.539 3.25 -4.945 1 98.56 88 VAL A O 1
ATOM 637 N N . PHE A 1 89 ? 13.523 3.516 -3.012 1 98.5 89 PHE A N 1
ATOM 638 C CA . PHE A 1 89 ? 12.602 2.385 -3.092 1 98.5 89 PHE A CA 1
ATOM 639 C C . PHE A 1 89 ? 11.156 2.861 -3.148 1 98.5 89 PHE A C 1
ATOM 641 O O . PHE A 1 89 ? 10.703 3.596 -2.268 1 98.5 89 PHE A O 1
ATOM 648 N N . PHE A 1 90 ? 10.406 2.463 -4.211 1 98.62 90 PHE A N 1
ATOM 649 C CA . PHE A 1 90 ? 9.016 2.855 -4.348 1 98.62 90 PHE A CA 1
ATOM 650 C C . PHE A 1 90 ? 8.086 1.773 -3.801 1 98.62 90 PHE A C 1
ATOM 652 O O . PHE A 1 90 ? 8.352 0.581 -3.977 1 98.62 90 PHE A O 1
ATOM 659 N N . CYS A 1 91 ? 7.078 2.201 -3.131 1 98.5 91 CYS A N 1
ATOM 660 C CA . CYS A 1 91 ? 6.004 1.366 -2.604 1 98.5 91 CYS A CA 1
ATOM 661 C C . CYS A 1 91 ? 4.645 2.012 -2.84 1 98.5 91 CYS A C 1
ATOM 663 O O . CYS A 1 91 ? 4.48 2.801 -3.773 1 98.5 91 CYS A O 1
ATOM 665 N N . ASN A 1 92 ? 3.609 1.684 -2.01 1 98.31 92 ASN A N 1
ATOM 666 C CA . ASN A 1 92 ? 2.26 2.07 -2.406 1 98.31 92 ASN A CA 1
ATOM 667 C C . ASN A 1 92 ? 1.625 3.014 -1.388 1 98.31 92 ASN A C 1
ATOM 669 O O . ASN A 1 92 ? 0.524 3.521 -1.607 1 98.31 92 ASN A O 1
ATOM 673 N N . SER A 1 93 ? 2.283 3.26 -0.264 1 98.5 93 SER A N 1
ATOM 674 C CA . SER A 1 93 ? 1.712 4.07 0.808 1 98.5 93 SER A CA 1
ATOM 675 C C . SER A 1 93 ? 2.791 4.559 1.768 1 98.5 93 SER A C 1
ATOM 677 O O . SER A 1 93 ? 3.945 4.133 1.68 1 98.5 93 SER A O 1
ATOM 679 N N . GLY A 1 94 ? 2.377 5.496 2.633 1 98.69 94 GLY A N 1
ATOM 680 C CA . GLY A 1 94 ? 3.287 5.93 3.68 1 98.69 94 GLY A CA 1
ATOM 681 C C . GLY A 1 94 ? 3.652 4.824 4.652 1 98.69 94 GLY A C 1
ATOM 682 O O . GLY A 1 94 ? 4.805 4.727 5.082 1 98.69 94 GLY A O 1
ATOM 683 N N . THR A 1 95 ? 2.666 4.004 5.039 1 98.75 95 THR A N 1
ATOM 684 C CA . THR A 1 95 ? 2.93 2.9 5.953 1 98.75 95 THR A CA 1
ATOM 685 C C . THR A 1 95 ? 3.951 1.935 5.359 1 98.75 95 THR A C 1
ATOM 687 O O . THR A 1 95 ? 4.82 1.426 6.07 1 98.75 95 THR A O 1
ATOM 690 N N . GLU A 1 96 ? 3.871 1.659 4.07 1 98.81 96 GLU A N 1
ATOM 691 C CA . GLU A 1 96 ? 4.836 0.769 3.436 1 98.81 96 GLU A CA 1
ATOM 692 C C . GLU A 1 96 ? 6.211 1.425 3.338 1 98.81 96 GLU A C 1
ATOM 694 O O . GLU A 1 96 ? 7.238 0.748 3.438 1 98.81 96 GLU A O 1
ATOM 699 N N . ALA A 1 97 ? 6.242 2.742 3.119 1 98.94 97 ALA A N 1
ATOM 700 C CA . ALA A 1 97 ? 7.52 3.453 3.098 1 98.94 97 ALA A CA 1
ATOM 701 C C . ALA A 1 97 ? 8.211 3.375 4.453 1 98.94 97 ALA A C 1
ATOM 703 O O . ALA A 1 97 ? 9.422 3.145 4.527 1 98.94 97 ALA A O 1
ATOM 704 N N . ASN A 1 98 ? 7.422 3.545 5.52 1 98.94 98 ASN A N 1
ATOM 705 C CA . ASN A 1 98 ? 7.984 3.457 6.863 1 98.94 98 ASN A CA 1
ATOM 706 C C . ASN A 1 98 ? 8.352 2.021 7.223 1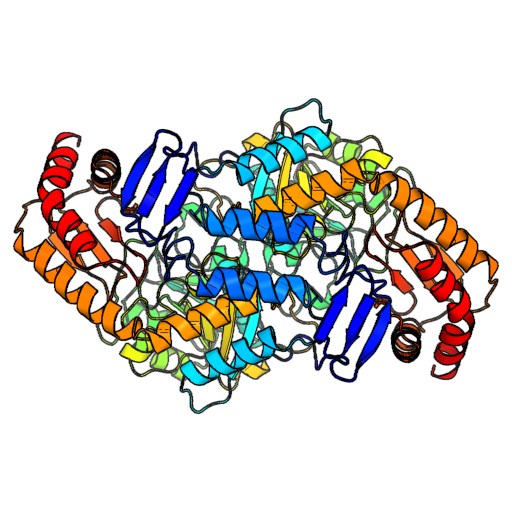 98.94 98 ASN A C 1
ATOM 708 O O . ASN A 1 98 ? 9.32 1.79 7.949 1 98.94 98 ASN A O 1
ATOM 712 N N . GLU A 1 99 ? 7.598 1.028 6.703 1 98.75 99 GLU A N 1
ATOM 713 C CA . GLU A 1 99 ? 7.996 -0.371 6.832 1 98.75 99 GLU A CA 1
ATOM 714 C C . GLU A 1 99 ? 9.359 -0.618 6.195 1 98.75 99 GLU A C 1
ATOM 716 O O . GLU A 1 99 ? 10.188 -1.338 6.754 1 98.75 99 GLU A O 1
ATOM 721 N N . ALA A 1 100 ? 9.555 -0.048 5 1 98.75 100 ALA A N 1
ATOM 722 C CA . ALA A 1 100 ? 10.852 -0.183 4.336 1 98.75 100 ALA A CA 1
ATOM 723 C C . ALA A 1 100 ? 11.969 0.434 5.176 1 98.75 100 ALA A C 1
ATOM 725 O O . ALA A 1 100 ? 13.039 -0.153 5.32 1 98.75 100 ALA A O 1
ATOM 726 N N . ALA A 1 101 ? 11.719 1.626 5.73 1 98.88 101 ALA A N 1
ATOM 727 C CA . ALA A 1 101 ? 12.695 2.295 6.578 1 98.88 101 ALA A CA 1
ATOM 728 C C . ALA A 1 101 ? 12.977 1.48 7.836 1 98.88 101 ALA A C 1
ATOM 730 O O . ALA A 1 101 ? 14.125 1.383 8.281 1 98.88 101 ALA A O 1
ATOM 731 N N . PHE A 1 102 ? 11.938 0.96 8.461 1 98.69 102 PHE A N 1
ATOM 732 C CA . PHE A 1 102 ? 12.086 0.095 9.625 1 98.69 102 PHE A CA 1
ATOM 733 C C . PHE A 1 102 ? 12.977 -1.097 9.305 1 98.69 102 PHE A C 1
ATOM 735 O O . PHE A 1 102 ? 13.914 -1.393 10.047 1 98.69 102 PHE A O 1
ATOM 742 N N . LYS A 1 103 ? 12.695 -1.767 8.242 1 98.25 103 LYS A N 1
ATOM 743 C CA . LYS A 1 103 ? 13.484 -2.93 7.848 1 98.25 103 LYS A CA 1
ATOM 744 C C . LYS A 1 103 ? 14.914 -2.535 7.508 1 98.25 103 LYS A C 1
ATOM 746 O O . LYS A 1 103 ? 15.859 -3.275 7.809 1 98.25 103 LYS A O 1
ATOM 751 N N . LEU A 1 104 ? 15.078 -1.399 6.871 1 98.38 104 LEU A N 1
ATOM 752 C CA . LEU A 1 104 ? 16.406 -0.854 6.605 1 98.38 104 LEU A CA 1
ATOM 753 C C . LEU A 1 104 ? 17.203 -0.709 7.898 1 98.38 104 LEU A C 1
ATOM 755 O O . LEU A 1 104 ? 18.391 -1.023 7.934 1 98.38 104 LEU A O 1
ATOM 759 N N . SER A 1 105 ? 16.562 -0.268 8.953 1 98.19 105 SER A N 1
ATOM 760 C CA . SER A 1 105 ? 17.25 -0.059 10.234 1 98.19 105 SER A CA 1
ATOM 761 C C . SER A 1 105 ? 17.75 -1.376 10.812 1 98.19 105 SER A C 1
ATOM 763 O O . SER A 1 105 ? 18.812 -1.415 11.438 1 98.19 105 SER A O 1
ATOM 765 N N . ARG A 1 106 ? 17.016 -2.453 10.594 1 97.94 106 ARG A N 1
ATOM 766 C CA . ARG A 1 106 ? 17.438 -3.766 11.078 1 97.94 106 ARG A CA 1
ATOM 767 C C . ARG A 1 106 ? 18.75 -4.188 10.438 1 97.94 106 ARG A C 1
ATOM 769 O O . ARG A 1 106 ? 19.516 -4.941 11.031 1 97.94 106 ARG A O 1
ATOM 776 N N . LEU A 1 107 ? 19 -3.707 9.289 1 98.25 107 LEU A N 1
ATOM 777 C CA . LEU A 1 107 ? 20.172 -4.129 8.523 1 98.25 107 LEU A CA 1
ATOM 778 C C . LEU A 1 107 ? 21.422 -3.404 8.992 1 98.25 107 LEU A C 1
ATOM 780 O O . LEU A 1 107 ? 22.531 -3.682 8.516 1 98.25 107 LEU A O 1
ATOM 784 N N . THR A 1 108 ? 21.297 -2.518 9.945 1 97.75 108 THR A N 1
ATOM 785 C CA . THR A 1 108 ? 22.453 -1.907 10.609 1 97.75 108 THR A CA 1
ATOM 786 C C . THR A 1 108 ? 23.094 -2.889 11.578 1 97.75 108 THR A C 1
ATOM 788 O O . THR A 1 108 ? 24.219 -2.676 12.023 1 97.75 108 THR A O 1
ATOM 791 N N . GLY A 1 109 ? 22.359 -3.957 11.938 1 96.38 109 GLY A N 1
ATOM 792 C CA . GLY A 1 109 ? 22.812 -4.914 12.93 1 96.38 109 GLY A CA 1
ATOM 793 C C . GLY A 1 109 ? 22.312 -4.613 14.328 1 96.38 109 GLY A C 1
ATOM 794 O O . GLY A 1 109 ? 22.547 -5.379 15.258 1 96.38 109 GLY A O 1
ATOM 795 N N . ARG A 1 110 ? 21.656 -3.52 14.469 1 96.19 110 ARG A N 1
ATOM 796 C CA . ARG A 1 110 ? 21.047 -3.107 15.734 1 96.19 110 ARG A CA 1
ATOM 797 C C . ARG A 1 110 ? 19.531 -3.211 15.68 1 96.19 110 ARG A C 1
ATOM 799 O O . ARG A 1 110 ? 18.953 -3.287 14.594 1 96.19 110 ARG A O 1
ATOM 806 N N . THR A 1 111 ? 18.844 -3.172 16.906 1 94.25 111 THR A N 1
ATOM 807 C CA . THR A 1 111 ? 17.406 -3.424 16.875 1 94.25 111 THR A CA 1
ATOM 808 C C . THR A 1 111 ? 16.641 -2.33 17.625 1 94.25 111 THR A C 1
ATOM 810 O O . THR A 1 111 ? 15.43 -2.189 17.469 1 94.25 111 THR A O 1
ATOM 813 N N . LYS A 1 112 ? 17.312 -1.54 18.422 1 97.44 112 LYS A N 1
ATOM 814 C CA . LYS A 1 112 ? 16.625 -0.516 19.203 1 97.44 112 LYS A CA 1
ATOM 815 C C . LYS A 1 112 ? 16.203 0.65 18.312 1 97.44 112 LYS A C 1
ATOM 817 O O . LYS A 1 112 ? 16.984 1.172 17.531 1 97.44 112 LYS A O 1
ATOM 822 N N . LEU A 1 113 ? 14.969 1.01 18.438 1 98.69 113 LEU A N 1
ATOM 823 C CA . LEU A 1 113 ? 14.43 2.154 17.703 1 98.69 113 LEU A CA 1
ATOM 824 C C . LEU A 1 113 ? 13.883 3.203 18.672 1 98.69 113 LEU A C 1
ATOM 826 O O . LEU A 1 113 ? 13.445 2.869 19.781 1 98.69 113 LEU A O 1
ATOM 830 N N . VAL A 1 114 ? 13.969 4.418 18.312 1 98.94 114 VAL A N 1
ATOM 831 C CA . VAL A 1 114 ? 13.383 5.531 19.047 1 98.94 114 VAL A CA 1
ATOM 832 C C . VAL A 1 114 ? 12.414 6.297 18.156 1 98.94 114 VAL A C 1
ATOM 834 O O . VAL A 1 114 ? 12.703 6.535 16.969 1 98.94 114 VAL A O 1
ATOM 837 N N . ALA A 1 115 ? 11.234 6.602 18.609 1 98.88 115 ALA A N 1
ATOM 838 C CA . ALA A 1 115 ? 10.234 7.43 17.938 1 98.88 115 ALA A CA 1
ATOM 839 C C . ALA A 1 115 ? 9.586 8.406 18.922 1 98.88 115 ALA A C 1
ATOM 841 O O . ALA A 1 115 ? 10 8.492 20.094 1 98.88 115 ALA A O 1
ATOM 842 N N . ALA A 1 116 ? 8.727 9.188 18.469 1 98.94 116 ALA A N 1
ATOM 843 C CA . ALA A 1 116 ? 8.172 10.242 19.312 1 98.94 116 ALA A CA 1
ATOM 844 C C . ALA A 1 116 ? 6.793 9.859 19.844 1 98.94 116 ALA A C 1
ATOM 846 O O . ALA A 1 116 ? 5.988 9.258 19.125 1 98.94 116 ALA A O 1
ATOM 847 N N . GLN A 1 117 ? 6.52 10.234 21.078 1 98.81 117 GLN A N 1
ATOM 848 C CA . GLN A 1 117 ? 5.156 10.172 21.594 1 98.81 117 GLN A CA 1
ATOM 849 C C . GLN A 1 117 ? 4.203 10.992 20.734 1 98.81 117 GLN A C 1
ATOM 851 O O . GLN A 1 117 ? 4.562 12.078 20.266 1 98.81 117 GLN A O 1
ATOM 856 N N . GLU A 1 118 ? 3.031 10.43 20.422 1 98.5 118 GLU A N 1
ATOM 857 C CA . GLU A 1 118 ? 1.957 11.031 19.641 1 98.5 118 GLU A CA 1
ATOM 858 C C . GLU A 1 118 ? 2.303 11.062 18.156 1 98.5 118 GLU A C 1
ATOM 860 O O . GLU A 1 118 ? 1.512 11.539 17.328 1 98.5 118 GLU A O 1
ATOM 865 N N . GLY A 1 119 ? 3.498 10.578 17.781 1 98.75 119 GLY A N 1
ATOM 866 C CA . GLY A 1 119 ? 3.834 10.445 16.375 1 98.75 119 GLY A CA 1
ATOM 867 C C . GLY A 1 119 ? 2.959 9.445 15.641 1 98.75 119 GLY A C 1
ATOM 868 O O . GLY A 1 119 ? 2.344 8.578 16.266 1 98.75 119 GLY A O 1
ATOM 869 N N . PHE A 1 120 ? 2.834 9.578 14.367 1 98.69 120 PHE A N 1
ATOM 870 C CA . PHE A 1 120 ? 2.078 8.664 13.523 1 98.69 120 PHE A CA 1
ATOM 871 C C . PHE A 1 120 ? 2.898 8.25 12.305 1 98.69 120 PHE A C 1
ATOM 873 O O . PHE A 1 120 ? 3.268 9.086 11.484 1 98.69 120 PHE A O 1
ATOM 880 N N . HIS A 1 121 ? 3.119 6.941 12.141 1 98.88 121 HIS A N 1
ATOM 881 C CA . HIS A 1 121 ? 3.975 6.445 11.07 1 98.88 121 HIS A CA 1
ATOM 882 C C . HIS A 1 121 ? 3.275 5.359 10.258 1 98.88 121 HIS A C 1
ATOM 884 O O . HIS A 1 121 ? 3.855 4.797 9.328 1 98.88 121 HIS A O 1
ATOM 890 N N . GLY A 1 122 ? 2.07 5.039 10.586 1 98.38 122 GLY A N 1
ATOM 891 C CA . GLY A 1 122 ? 1.312 4.047 9.836 1 98.38 122 GLY A CA 1
ATOM 892 C C . GLY A 1 122 ? 0.597 3.049 10.727 1 98.38 122 GLY A C 1
ATOM 893 O O . GLY A 1 122 ? 0.582 3.197 11.953 1 98.38 122 GLY A O 1
ATOM 894 N N . ARG A 1 123 ? -0.05 2.055 10.102 1 97.75 123 ARG A N 1
ATOM 895 C CA . ARG A 1 123 ? -0.936 1.163 10.844 1 97.75 123 ARG A CA 1
ATOM 896 C C . ARG A 1 123 ? -0.597 -0.299 10.57 1 97.75 123 ARG A C 1
ATOM 898 O O . ARG A 1 123 ? -1.23 -1.202 11.125 1 97.75 123 ARG A O 1
ATOM 905 N N . THR A 1 124 ? 0.334 -0.659 9.672 1 98.38 124 THR A N 1
ATOM 906 C CA . THR A 1 124 ? 0.86 -2.018 9.602 1 98.38 124 THR A CA 1
ATOM 907 C C . THR A 1 124 ? 1.715 -2.326 10.828 1 98.38 124 THR A C 1
ATOM 909 O O . THR A 1 124 ? 2.205 -1.414 11.5 1 98.38 124 THR A O 1
ATOM 912 N N . MET A 1 125 ? 1.952 -3.527 11.133 1 98.31 125 MET A N 1
ATOM 913 C CA . MET A 1 125 ? 2.531 -3.922 12.414 1 98.31 125 MET A CA 1
ATOM 914 C C . MET A 1 125 ? 3.859 -3.213 12.648 1 98.31 125 MET A C 1
ATOM 916 O O . MET A 1 125 ? 4.133 -2.754 13.766 1 98.31 125 MET A O 1
ATOM 920 N N . GLY A 1 126 ? 4.73 -3.16 11.656 1 98.31 126 GLY A N 1
ATOM 921 C CA . GLY A 1 126 ? 5.992 -2.457 11.797 1 98.31 126 GLY A CA 1
ATOM 922 C C . GLY A 1 126 ? 5.824 -0.959 11.984 1 98.31 126 GLY A C 1
ATOM 923 O O . GLY A 1 126 ? 6.34 -0.383 12.938 1 98.31 126 GLY A O 1
ATOM 924 N N . SER A 1 127 ? 5.074 -0.324 11.086 1 98.69 127 SER A N 1
ATOM 925 C CA . SER A 1 127 ? 4.844 1.113 11.188 1 98.69 127 SER A CA 1
ATOM 926 C C . SER A 1 127 ? 4.055 1.462 12.445 1 98.69 127 SER A C 1
ATOM 928 O O . SER A 1 127 ? 4.266 2.52 13.039 1 98.69 127 SER A O 1
ATOM 930 N N . LEU A 1 128 ? 3.164 0.577 12.859 1 98.56 128 LEU A N 1
ATOM 931 C CA . LEU A 1 128 ? 2.377 0.779 14.07 1 98.56 128 LEU A CA 1
ATOM 932 C C . LEU A 1 128 ? 3.271 0.798 15.305 1 98.56 128 LEU A C 1
ATOM 934 O O . LEU A 1 128 ? 3.02 1.55 16.25 1 98.56 128 LEU A O 1
ATOM 938 N N . ALA A 1 129 ? 4.305 -0.034 15.289 1 98.44 129 ALA A N 1
ATOM 939 C CA . ALA A 1 129 ? 5.262 -0.049 16.391 1 98.44 129 ALA A CA 1
ATOM 940 C C . ALA A 1 129 ? 5.93 1.312 16.562 1 98.44 129 ALA A C 1
ATOM 942 O O . ALA A 1 129 ? 6.285 1.706 17.672 1 98.44 129 ALA A O 1
ATOM 943 N N . LEU A 1 130 ? 6.094 2.045 15.461 1 98.75 130 LEU A N 1
ATOM 944 C CA . LEU A 1 130 ? 6.711 3.365 15.461 1 98.75 130 LEU A CA 1
ATOM 945 C C . LEU A 1 130 ? 5.707 4.434 15.875 1 98.75 130 LEU A C 1
ATOM 947 O O . LEU A 1 130 ? 6.094 5.492 16.375 1 98.75 130 LEU A O 1
ATOM 951 N N . THR A 1 131 ? 4.406 4.191 15.594 1 98.75 131 THR A N 1
ATOM 952 C CA . THR A 1 131 ? 3.332 5.129 15.906 1 98.75 131 THR A CA 1
ATOM 953 C C . THR A 1 131 ? 3.154 5.273 17.406 1 98.75 131 THR A C 1
ATOM 955 O O . THR A 1 131 ? 2.68 4.352 18.078 1 98.75 131 THR A O 1
ATOM 958 N N . GLY A 1 132 ? 3.537 6.465 17.969 1 98.44 132 GLY A N 1
ATOM 959 C CA . GLY A 1 132 ? 3.58 6.684 19.406 1 98.44 132 GLY A CA 1
ATOM 960 C C . GLY A 1 132 ? 2.221 6.996 20 1 98.44 132 GLY A C 1
ATOM 961 O O . GLY A 1 132 ? 2.072 7.969 20.75 1 98.44 132 GLY A O 1
ATOM 962 N N . GLN A 1 133 ? 1.204 6.277 19.609 1 97.88 133 GLN A N 1
ATOM 963 C CA . GLN A 1 133 ? -0.17 6.402 20.094 1 97.88 133 GLN A CA 1
ATOM 964 C C . GLN A 1 133 ? -0.665 5.094 20.703 1 97.88 133 GLN A C 1
ATOM 966 O O . GLN A 1 133 ? -1.263 4.27 20 1 97.88 133 GLN A O 1
ATOM 971 N N . PRO A 1 134 ? -0.543 4.883 21.984 1 97.19 134 PRO A N 1
ATOM 972 C CA . PRO A 1 134 ? -0.779 3.605 22.656 1 97.19 134 PRO A CA 1
ATOM 973 C C . PRO A 1 134 ? -2.166 3.035 22.375 1 97.19 134 PRO A C 1
ATOM 975 O O . PRO A 1 134 ? -2.326 1.817 22.25 1 97.19 134 PRO A O 1
ATOM 978 N N . ALA A 1 135 ? -3.162 3.924 22.25 1 96.31 135 ALA A N 1
ATOM 979 C CA . ALA A 1 135 ? -4.523 3.453 22 1 96.31 135 ALA A CA 1
ATOM 980 C C . ALA A 1 135 ? -4.613 2.701 20.672 1 96.31 135 ALA A C 1
ATOM 982 O O . ALA A 1 135 ? -5.418 1.775 20.531 1 96.31 135 ALA A O 1
ATOM 983 N N . LYS A 1 136 ? -3.766 3.049 19.719 1 97 136 LYS A N 1
ATOM 984 C CA . LYS A 1 136 ? -3.748 2.375 18.422 1 97 136 LYS A CA 1
ATOM 985 C C . LYS A 1 136 ? -2.895 1.109 18.469 1 97 136 LYS A C 1
ATOM 987 O O . LYS A 1 136 ? -3.125 0.168 17.719 1 97 136 LYS A O 1
ATOM 992 N N . GLN A 1 137 ? -1.928 1.06 19.375 1 97.44 137 GLN A N 1
ATOM 993 C CA . GLN A 1 137 ? -0.985 -0.051 19.453 1 97.44 137 GLN A CA 1
ATOM 994 C C . GLN A 1 137 ? -1.563 -1.204 20.266 1 97.44 137 GLN A C 1
ATOM 996 O O . GLN A 1 137 ? -1.501 -2.361 19.844 1 97.44 137 GLN A O 1
ATOM 1001 N N . ALA A 1 138 ? -2.213 -0.913 21.344 1 97.12 138 ALA A N 1
ATOM 1002 C CA . ALA A 1 138 ? -2.518 -1.841 22.422 1 97.12 138 ALA A CA 1
ATOM 1003 C C . ALA A 1 138 ? -3.309 -3.041 21.922 1 97.12 138 ALA A C 1
ATOM 1005 O O . ALA A 1 138 ? -2.986 -4.188 22.234 1 97.12 138 ALA A O 1
ATOM 1006 N N . PRO A 1 139 ? -4.262 -2.848 21.047 1 97 139 PRO A N 1
ATOM 1007 C CA . PRO A 1 139 ? -5.09 -3.982 20.625 1 97 139 PRO A CA 1
ATOM 1008 C C . PRO A 1 139 ? -4.324 -4.988 19.781 1 97 139 PRO A C 1
ATOM 1010 O O . PRO A 1 139 ? -4.801 -6.105 19.547 1 97 139 PRO A O 1
ATOM 1013 N N . PHE A 1 140 ? -3.127 -4.648 19.359 1 97.12 140 PHE A N 1
ATOM 1014 C CA . PHE A 1 140 ? -2.486 -5.473 18.328 1 97.12 140 PHE A CA 1
ATOM 1015 C C . PHE A 1 140 ? -1.138 -5.984 18.828 1 97.12 140 PHE A C 1
ATOM 1017 O O . PHE A 1 140 ? -0.368 -6.562 18.047 1 97.12 140 PHE A O 1
ATOM 1024 N N . GLU A 1 141 ? -0.765 -5.715 20 1 95 141 GLU A N 1
ATOM 1025 C CA . GLU A 1 141 ? 0.471 -6.215 20.594 1 95 141 GLU A CA 1
ATOM 1026 C C . GLU A 1 141 ? 0.503 -7.742 20.609 1 95 141 GLU A C 1
ATOM 1028 O O . GLU A 1 141 ? -0.545 -8.391 20.641 1 95 141 GLU A O 1
ATOM 1033 N N . PRO A 1 142 ? 1.618 -8.391 20.609 1 94.94 142 PRO A N 1
ATOM 1034 C CA . PRO A 1 142 ? 2.926 -7.734 20.578 1 94.94 142 PRO A CA 1
ATOM 1035 C C . PRO A 1 142 ? 3.295 -7.219 19.188 1 94.94 142 PRO A C 1
ATOM 1037 O O . PRO A 1 142 ? 3.033 -7.891 18.188 1 94.94 142 PRO A O 1
ATOM 1040 N N . LEU A 1 143 ? 3.842 -6.059 19.094 1 96.25 143 LEU A N 1
ATOM 1041 C CA . LEU A 1 143 ? 4.344 -5.43 17.875 1 96.25 143 LEU A CA 1
ATOM 1042 C C . LEU A 1 143 ? 5.828 -5.723 17.688 1 96.25 143 LEU A C 1
ATOM 1044 O O . LEU A 1 143 ? 6.5 -6.172 18.609 1 96.25 143 LEU A O 1
ATOM 1048 N N . PRO A 1 144 ? 6.316 -5.582 16.422 1 94.25 144 PRO A N 1
ATOM 1049 C CA . PRO A 1 144 ? 7.734 -5.891 16.234 1 94.25 144 PRO A CA 1
ATOM 1050 C C . PRO A 1 144 ? 8.656 -4.852 16.875 1 94.25 144 PRO A C 1
ATOM 1052 O O . PRO A 1 144 ? 8.32 -3.666 16.906 1 94.25 144 PRO A O 1
ATOM 1055 N N . GLY A 1 145 ? 9.773 -5.297 17.266 1 81.19 145 GLY A N 1
ATOM 1056 C CA . GLY A 1 145 ? 10.875 -4.438 17.641 1 81.19 145 GLY A CA 1
ATOM 1057 C C . GLY A 1 145 ? 10.773 -3.93 19.078 1 81.19 145 GLY A C 1
ATOM 1058 O O . GLY A 1 145 ? 9.969 -4.438 19.859 1 81.19 145 GLY A O 1
ATOM 1059 N N . TYR A 1 146 ? 11.805 -3.25 19.594 1 88.44 146 TYR A N 1
ATOM 1060 C CA . TYR A 1 146 ? 11.945 -2.473 20.812 1 88.44 146 TYR A CA 1
ATOM 1061 C C . TYR A 1 146 ? 11.914 -0.978 20.516 1 88.44 146 TYR A C 1
ATOM 1063 O O . TYR A 1 146 ? 12.945 -0.383 20.203 1 88.44 146 TYR A O 1
ATOM 1071 N N . VAL A 1 147 ? 10.734 -0.429 20.531 1 97.38 147 VAL A N 1
ATOM 1072 C CA . VAL A 1 147 ? 10.617 0.984 20.188 1 97.38 147 VAL A CA 1
ATOM 1073 C C . VAL A 1 147 ? 10.359 1.803 21.453 1 97.38 147 VAL A C 1
ATOM 1075 O O . VAL A 1 147 ? 9.398 1.551 22.172 1 97.38 147 VAL A O 1
ATOM 1078 N N . THR A 1 148 ? 11.289 2.645 21.75 1 98.44 148 THR A N 1
ATOM 1079 C CA . THR A 1 148 ? 11.094 3.613 22.828 1 98.44 148 THR A CA 1
ATOM 1080 C C . THR A 1 148 ? 10.5 4.91 22.281 1 98.44 148 THR A C 1
ATOM 1082 O O . THR A 1 148 ? 11 5.465 21.312 1 98.44 148 THR A O 1
ATOM 1085 N N . HIS A 1 149 ? 9.43 5.355 22.891 1 98.81 149 HIS A N 1
ATOM 1086 C CA . HIS A 1 149 ? 8.828 6.629 22.5 1 98.81 149 HIS A CA 1
ATOM 1087 C C . HIS A 1 149 ? 9.188 7.73 23.484 1 98.81 149 HIS A C 1
ATOM 1089 O O . HIS A 1 149 ? 8.984 7.578 24.688 1 98.81 149 HIS A O 1
ATOM 1095 N N . VAL A 1 150 ? 9.68 8.852 23 1 98.88 150 VAL A N 1
ATOM 1096 C CA . VAL A 1 150 ? 10.102 9.961 23.844 1 98.88 150 VAL A CA 1
ATOM 1097 C C . VAL A 1 150 ? 9.25 11.195 23.547 1 98.88 150 VAL A C 1
ATOM 1099 O O . VAL A 1 150 ? 8.656 11.289 22.469 1 98.88 150 VAL A O 1
ATOM 1102 N N . PRO A 1 151 ? 9.109 12.18 24.5 1 98.88 151 PRO A N 1
ATOM 1103 C CA . PRO A 1 151 ? 8.344 13.398 24.219 1 98.88 151 PRO A CA 1
ATOM 1104 C C . PRO A 1 151 ? 8.867 14.156 23 1 98.88 151 PRO A C 1
ATOM 1106 O O . PRO A 1 151 ? 10.07 14.445 22.922 1 98.88 151 PRO A O 1
ATOM 1109 N N . TYR A 1 152 ? 8.008 14.461 22.141 1 98.81 152 TYR A N 1
ATOM 1110 C CA . TYR A 1 152 ? 8.367 15.18 20.922 1 98.81 152 TYR A CA 1
ATOM 1111 C C . TYR A 1 152 ? 8.898 16.562 21.234 1 98.81 152 TYR A C 1
ATOM 1113 O O . TYR A 1 152 ? 8.289 17.297 22.016 1 98.81 152 TYR A O 1
ATOM 1121 N N . GLY A 1 153 ? 10.016 16.875 20.641 1 98.62 153 GLY A N 1
ATOM 1122 C CA . GLY A 1 153 ? 10.586 18.203 20.828 1 98.62 153 GLY A CA 1
ATOM 1123 C C . GLY A 1 153 ? 11.508 18.281 22.031 1 98.62 153 GLY A C 1
ATOM 1124 O O . GLY A 1 153 ? 12.125 19.328 22.266 1 98.62 153 GLY A O 1
ATOM 1125 N N . ASP A 1 154 ? 11.648 17.281 22.797 1 98.81 154 ASP A N 1
ATOM 1126 C CA . ASP A 1 154 ? 12.492 17.25 23.984 1 98.81 154 ASP A CA 1
ATOM 1127 C C . ASP A 1 154 ? 13.883 16.703 23.656 1 98.81 154 ASP A C 1
ATOM 1129 O O . ASP A 1 154 ? 14.086 15.484 23.656 1 98.81 154 ASP A O 1
ATOM 1133 N N . ILE A 1 155 ? 14.844 17.609 23.516 1 98.81 155 ILE A N 1
ATOM 1134 C CA . ILE A 1 155 ? 16.188 17.234 23.094 1 98.81 155 ILE A CA 1
ATOM 1135 C C . ILE A 1 155 ? 16.844 16.359 24.141 1 98.81 155 ILE A C 1
ATOM 1137 O O . ILE A 1 155 ? 17.5 15.367 23.812 1 98.81 155 ILE A O 1
ATOM 1141 N N . ASP A 1 156 ? 16.641 16.656 25.391 1 98.81 156 ASP A N 1
ATOM 1142 C CA . ASP A 1 156 ? 17.25 15.891 26.469 1 98.81 156 ASP A CA 1
ATOM 1143 C C . ASP A 1 156 ? 16.703 14.469 26.516 1 98.81 156 ASP A C 1
ATOM 1145 O O . ASP A 1 156 ? 17.453 13.508 26.703 1 98.81 156 ASP A O 1
ATOM 1149 N N . ALA A 1 157 ? 15.43 14.344 26.375 1 98.88 157 ALA A N 1
ATOM 1150 C CA . ALA A 1 157 ? 14.805 13.023 26.359 1 98.88 157 ALA A CA 1
ATOM 1151 C C . ALA A 1 157 ? 15.312 12.188 25.172 1 98.88 157 ALA A C 1
ATOM 1153 O O . ALA A 1 157 ? 15.547 10.984 25.312 1 98.88 157 ALA A O 1
ATOM 1154 N N . LEU A 1 158 ? 15.453 12.836 24.031 1 98.88 158 LEU A N 1
ATOM 1155 C CA . LEU A 1 158 ? 15.977 12.148 22.859 1 98.88 158 LEU A CA 1
ATOM 1156 C C . LEU A 1 158 ? 17.406 11.688 23.094 1 98.88 158 LEU A C 1
ATOM 1158 O O . LEU A 1 158 ? 17.75 10.539 22.781 1 98.88 158 LEU A O 1
ATOM 1162 N N . ALA A 1 159 ? 18.203 12.562 23.625 1 98.88 159 ALA A N 1
ATOM 1163 C CA . ALA A 1 159 ? 19.594 12.242 23.875 1 98.88 159 ALA A CA 1
ATOM 1164 C C . ALA A 1 159 ? 19.719 11.078 24.859 1 98.88 159 ALA A C 1
ATOM 1166 O O . ALA A 1 159 ? 20.641 10.258 24.75 1 98.88 159 ALA A O 1
ATOM 1167 N N . ALA A 1 160 ? 18.859 11.047 25.812 1 98.81 160 ALA A N 1
ATOM 1168 C CA . ALA A 1 160 ? 18.906 10.008 26.844 1 98.81 160 ALA A CA 1
ATOM 1169 C C . ALA A 1 160 ? 18.484 8.656 26.266 1 98.81 160 ALA A C 1
ATOM 1171 O O . ALA A 1 160 ? 18.969 7.609 26.703 1 98.81 160 ALA A O 1
ATOM 1172 N N . ALA A 1 161 ? 17.641 8.672 25.266 1 98.81 161 ALA A N 1
ATOM 1173 C CA . ALA A 1 161 ? 17.078 7.445 24.719 1 98.81 161 ALA A CA 1
ATOM 1174 C C . ALA A 1 161 ? 17.984 6.84 23.641 1 98.81 161 ALA A C 1
ATOM 1176 O O . ALA A 1 161 ? 17.953 5.633 23.406 1 98.81 161 ALA A O 1
ATOM 1177 N N . VAL A 1 162 ? 18.766 7.68 22.984 1 98.81 162 VAL A N 1
ATOM 1178 C CA . VAL A 1 162 ? 19.625 7.23 21.891 1 98.81 162 VAL A CA 1
ATOM 1179 C C . VAL A 1 162 ? 21 6.844 22.422 1 98.81 162 VAL A C 1
ATOM 1181 O O . VAL A 1 162 ? 21.656 7.641 23.094 1 98.81 162 VAL A O 1
ATOM 1184 N N . ASP A 1 163 ? 21.391 5.641 22.156 1 98.31 163 ASP A N 1
ATOM 1185 C CA . ASP A 1 163 ? 22.719 5.152 22.547 1 98.31 163 ASP A CA 1
ATOM 1186 C C . ASP A 1 163 ? 23.375 4.371 21.406 1 98.31 163 ASP A C 1
ATOM 1188 O O . ASP A 1 163 ? 22.906 4.434 20.266 1 98.31 163 ASP A O 1
ATOM 1192 N N . ASP A 1 164 ? 24.453 3.672 21.703 1 98.06 164 ASP A N 1
ATOM 1193 C CA . ASP A 1 164 ? 25.25 3.035 20.656 1 98.06 164 ASP A CA 1
ATOM 1194 C C . ASP A 1 164 ? 24.562 1.772 20.141 1 98.06 164 ASP A C 1
ATOM 1196 O O . ASP A 1 164 ? 24.969 1.229 19.109 1 98.06 164 ASP A O 1
ATOM 1200 N N . GLU A 1 165 ? 23.484 1.399 20.766 1 97.31 165 GLU A N 1
ATOM 1201 C CA . GLU A 1 165 ? 22.719 0.235 20.312 1 97.31 165 GLU A CA 1
ATOM 1202 C C . GLU A 1 165 ? 21.5 0.65 19.5 1 97.31 165 GLU A C 1
ATOM 1204 O O . GLU A 1 165 ? 20.781 -0.201 18.969 1 97.31 165 GLU A O 1
ATOM 1209 N N . THR A 1 166 ? 21.281 1.932 19.359 1 98.5 166 THR A N 1
ATOM 1210 C CA . THR A 1 166 ? 20.125 2.436 18.625 1 98.5 166 THR A CA 1
ATOM 1211 C C . THR A 1 166 ? 20.359 2.316 17.109 1 98.5 166 THR A C 1
ATOM 1213 O O . THR A 1 166 ? 21.359 2.791 16.594 1 98.5 166 THR A O 1
ATOM 1216 N N . ALA A 1 167 ? 19.391 1.644 16.469 1 98.62 167 ALA A N 1
ATOM 1217 C CA . ALA A 1 167 ? 19.469 1.478 15.023 1 98.62 167 ALA A CA 1
ATOM 1218 C C . ALA A 1 167 ? 19.016 2.742 14.305 1 98.62 167 ALA A C 1
ATOM 1220 O O . ALA A 1 167 ? 19.625 3.158 13.32 1 98.62 167 ALA A O 1
ATOM 1221 N N . ALA A 1 168 ? 17.922 3.322 14.797 1 98.88 168 ALA A N 1
ATOM 1222 C CA . ALA A 1 168 ? 17.359 4.465 14.078 1 98.88 168 ALA A CA 1
ATOM 1223 C C . ALA A 1 168 ? 16.453 5.281 14.984 1 98.88 168 ALA A C 1
ATOM 1225 O O . ALA A 1 168 ? 15.906 4.762 15.961 1 98.88 168 ALA A O 1
ATOM 1226 N N . VAL A 1 169 ? 16.312 6.531 14.695 1 99 169 VAL A N 1
ATOM 1227 C CA . VAL A 1 169 ? 15.336 7.465 15.234 1 99 169 VAL A CA 1
ATOM 1228 C C . VAL A 1 169 ? 14.352 7.871 14.148 1 99 169 VAL A C 1
ATOM 1230 O O . VAL A 1 169 ? 14.75 8.305 13.07 1 99 169 VAL A O 1
ATOM 1233 N N . PHE A 1 170 ? 13.07 7.684 14.414 1 98.94 170 PHE A N 1
ATOM 1234 C CA . PHE A 1 170 ? 12.008 8.062 13.5 1 98.94 170 PHE A CA 1
ATOM 1235 C C . PHE A 1 170 ? 11.281 9.312 13.984 1 98.94 170 PHE A C 1
ATOM 1237 O O . PHE A 1 170 ? 10.742 9.328 15.094 1 98.94 170 PHE A O 1
ATOM 1244 N N . LEU A 1 171 ? 11.219 10.312 13.156 1 98.94 171 LEU A N 1
ATOM 1245 C CA . LEU A 1 171 ? 10.531 11.547 13.508 1 98.94 171 LEU A CA 1
ATOM 1246 C C . LEU A 1 171 ? 9.773 12.109 12.32 1 98.94 171 LEU A C 1
ATOM 1248 O O . LEU A 1 171 ? 10.18 11.922 11.172 1 98.94 171 LEU A O 1
ATOM 1252 N N . GLU A 1 172 ? 8.648 12.703 12.578 1 98.94 172 GLU A N 1
ATOM 1253 C CA . GLU A 1 172 ? 8.055 13.664 11.648 1 98.94 172 GLU A CA 1
ATOM 1254 C C . GLU A 1 172 ? 8.664 15.047 11.82 1 98.94 172 GLU A C 1
ATOM 1256 O O . GLU A 1 172 ? 8.844 15.523 12.938 1 98.94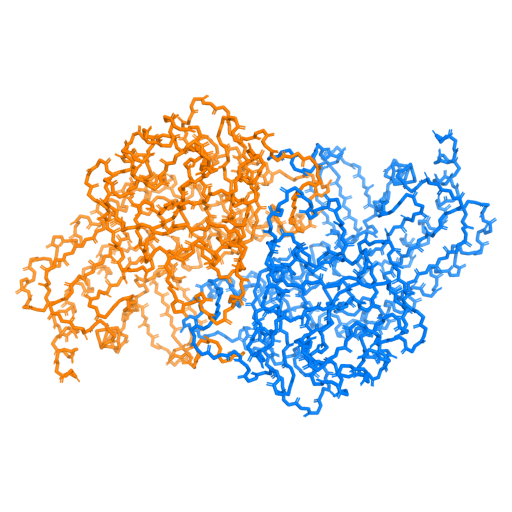 172 GLU A O 1
ATOM 1261 N N . PRO A 1 173 ? 8.969 15.75 10.711 1 98.94 173 PRO A N 1
ATOM 1262 C CA . PRO A 1 173 ? 9.406 17.125 10.906 1 98.94 173 PRO A CA 1
ATOM 1263 C C . PRO A 1 173 ? 8.359 17.984 11.617 1 98.94 173 PRO A C 1
ATOM 1265 O O . PRO A 1 173 ? 8.711 18.875 12.406 1 98.94 173 PRO A O 1
ATOM 1268 N N . ILE A 1 174 ? 7.137 17.828 11.234 1 98.88 174 ILE A N 1
ATOM 1269 C CA . ILE A 1 174 ? 5.934 18.344 11.875 1 98.88 174 ILE A CA 1
ATOM 1270 C C . ILE A 1 174 ? 4.918 17.219 12.047 1 98.88 174 ILE A C 1
ATOM 1272 O O . ILE A 1 174 ? 4.641 16.469 11.109 1 98.88 174 ILE A O 1
ATOM 1276 N N . MET A 1 175 ? 4.434 17.031 13.297 1 98.81 175 MET A N 1
ATOM 1277 C CA . MET A 1 175 ? 3.434 15.977 13.492 1 98.81 175 MET A CA 1
ATOM 1278 C C . MET A 1 175 ? 2.082 16.406 12.93 1 98.81 175 MET A C 1
ATOM 1280 O O . MET A 1 175 ? 1.309 17.078 13.609 1 98.81 175 MET A O 1
ATOM 1284 N N . GLY A 1 176 ? 1.773 15.906 11.742 1 98.06 176 GLY A N 1
ATOM 1285 C CA . GLY A 1 176 ? 0.527 16.297 11.102 1 98.06 176 GLY A CA 1
ATOM 1286 C C . GLY A 1 176 ? -0.698 15.703 11.773 1 98.06 176 GLY A C 1
ATOM 1287 O O . GLY A 1 176 ? -1.619 16.422 12.148 1 98.06 176 GLY A O 1
ATOM 1288 N N . GLU A 1 177 ? -0.702 14.414 11.992 1 96.94 177 GLU A N 1
ATOM 1289 C CA . GLU A 1 177 ? -1.865 13.672 12.469 1 96.94 177 GLU A CA 1
ATOM 1290 C C . GLU A 1 177 ? -2.232 14.086 13.898 1 96.94 177 GLU A C 1
ATOM 1292 O O . GLU A 1 177 ? -3.414 14.141 14.242 1 96.94 177 GLU A O 1
ATOM 1297 N N . SER A 1 178 ? -1.253 14.484 14.703 1 97.69 178 SER A N 1
ATOM 1298 C CA . SER A 1 178 ? -1.486 14.82 16.109 1 97.69 178 SER A CA 1
ATOM 1299 C C . SER A 1 178 ? -1.885 16.281 16.266 1 97.69 178 SER A C 1
ATOM 1301 O O . SER A 1 178 ? -1.984 16.781 17.391 1 97.69 178 SER A O 1
ATOM 1303 N N . GLY A 1 179 ? -2.107 16.969 15.148 1 98.25 179 GLY A N 1
ATOM 1304 C CA . GLY A 1 179 ? -2.596 18.344 15.242 1 98.25 179 GLY A CA 1
ATOM 1305 C C . GLY A 1 179 ? -1.553 19.375 14.859 1 98.25 179 GLY A C 1
ATOM 1306 O O . GLY A 1 179 ? -1.471 20.438 15.469 1 98.25 179 GLY A O 1
ATOM 1307 N N . VAL A 1 180 ? -0.706 19 13.914 1 98.75 180 VAL A N 1
ATOM 1308 C CA . VAL A 1 180 ? 0.285 19.922 13.367 1 98.75 180 VAL A CA 1
ATOM 1309 C C . VAL A 1 180 ? 1.178 20.453 14.484 1 98.75 180 VAL A C 1
ATOM 1311 O O . VAL A 1 180 ? 1.304 21.656 14.656 1 98.75 180 VAL A O 1
ATOM 1314 N N . VAL A 1 181 ? 1.821 19.578 15.18 1 98.81 181 VAL A N 1
ATOM 1315 C CA . VAL A 1 181 ? 2.721 19.938 16.266 1 98.81 181 VAL A CA 1
ATOM 1316 C C . VAL A 1 181 ? 4.109 20.25 15.711 1 98.81 181 VAL A C 1
ATOM 1318 O O . VAL A 1 181 ? 4.773 19.375 15.156 1 98.81 181 VAL A O 1
ATOM 1321 N N . VAL A 1 182 ? 4.539 21.5 15.812 1 98.56 182 VAL A N 1
ATOM 1322 C CA . VAL A 1 182 ? 5.848 21.953 15.359 1 98.56 182 VAL A CA 1
ATOM 1323 C C . VAL A 1 182 ? 6.855 21.844 16.5 1 98.56 182 VAL A C 1
ATOM 1325 O O . VAL A 1 182 ? 6.617 22.359 17.594 1 98.56 182 VAL A O 1
ATOM 1328 N N . PRO A 1 183 ? 7.926 21.109 16.266 1 98.31 183 PRO A N 1
ATOM 1329 C CA . PRO A 1 183 ? 8.914 21.062 17.344 1 98.31 183 PRO A CA 1
ATOM 1330 C C . PRO A 1 183 ? 9.656 22.375 17.547 1 98.31 183 PRO A C 1
ATOM 1332 O O . PRO A 1 183 ? 9.648 23.234 16.656 1 98.31 183 PRO A O 1
ATOM 1335 N N . PRO A 1 184 ? 10.234 22.562 18.75 1 98 184 PRO A N 1
ATOM 1336 C CA . PRO A 1 184 ? 11.039 23.766 18.969 1 98 184 PRO A CA 1
ATOM 1337 C C . PRO A 1 184 ? 12.172 23.891 17.953 1 98 184 PRO A C 1
ATOM 1339 O O . PRO A 1 184 ? 12.672 22.891 17.438 1 98 184 PRO A O 1
ATOM 1342 N N . GLU A 1 185 ? 12.531 25.172 17.719 1 97.12 185 GLU A N 1
ATOM 1343 C CA . GLU A 1 185 ? 13.664 25.438 16.844 1 97.12 185 GLU A CA 1
ATOM 1344 C C . GLU A 1 185 ? 14.898 24.656 17.281 1 97.12 185 GLU A C 1
ATOM 1346 O O . GLU A 1 185 ? 15.203 24.562 18.469 1 97.12 185 GLU A O 1
ATOM 1351 N N . GLY A 1 186 ? 15.586 24.047 16.344 1 98.06 186 GLY A N 1
ATOM 1352 C CA . GLY A 1 186 ? 16.828 23.344 16.625 1 98.06 186 GLY A CA 1
ATOM 1353 C C . GLY A 1 186 ? 16.625 21.875 16.938 1 98.06 186 GLY A C 1
ATOM 1354 O O . GLY A 1 186 ? 17.594 21.109 16.984 1 98.06 186 GLY A O 1
ATOM 1355 N N . TYR A 1 187 ? 15.43 21.438 17.188 1 98.69 187 TYR A N 1
ATOM 1356 C CA . TYR A 1 187 ? 15.148 20.062 17.594 1 98.69 187 TYR A CA 1
ATOM 1357 C C . TYR A 1 187 ? 15.656 19.078 16.547 1 98.69 187 TYR A C 1
ATOM 1359 O O . TYR A 1 187 ? 16.328 18.094 16.875 1 98.69 187 TYR A O 1
ATOM 1367 N N . LEU A 1 188 ? 15.367 19.234 15.188 1 98.81 188 LEU A N 1
ATOM 1368 C CA . LEU A 1 188 ? 15.789 18.297 14.148 1 98.81 188 LEU A CA 1
ATOM 1369 C C . LEU A 1 188 ? 17.312 18.328 13.977 1 98.81 188 LEU A C 1
ATOM 1371 O O . LEU A 1 188 ? 17.922 17.312 13.664 1 98.81 188 LEU A O 1
ATOM 1375 N N . LEU A 1 189 ? 17.875 19.562 14.133 1 98.75 189 LEU A N 1
ATOM 1376 C CA . LEU A 1 189 ? 19.328 19.656 14.125 1 98.75 189 LEU A CA 1
ATOM 1377 C C . LEU A 1 189 ? 19.938 18.828 15.25 1 98.75 189 LEU A C 1
ATOM 1379 O O . LEU A 1 189 ? 20.906 18.094 15.047 1 98.75 189 LEU A O 1
ATOM 1383 N N . ALA A 1 190 ? 19.344 18.953 16.453 1 98.88 190 ALA A N 1
ATOM 1384 C CA . ALA A 1 190 ? 19.812 18.172 17.594 1 98.88 190 ALA A CA 1
ATOM 1385 C C . ALA A 1 190 ? 19.641 16.672 17.344 1 98.88 190 ALA A C 1
ATOM 1387 O O . ALA A 1 190 ? 20.516 15.883 17.688 1 98.88 190 ALA A O 1
ATOM 1388 N N . ALA A 1 191 ? 18.531 16.281 16.781 1 98.94 191 ALA A N 1
ATOM 1389 C CA . ALA A 1 191 ? 18.297 14.891 16.438 1 98.94 191 ALA A CA 1
ATOM 1390 C C . ALA A 1 191 ? 19.375 14.367 15.5 1 98.94 191 ALA A C 1
ATOM 1392 O O . ALA A 1 191 ? 19.875 13.25 15.672 1 98.94 191 ALA A O 1
ATOM 1393 N N . ARG A 1 192 ? 19.719 15.148 14.453 1 98.88 192 ARG A N 1
ATOM 1394 C CA . ARG A 1 192 ? 20.766 14.781 13.516 1 98.88 192 ARG A CA 1
ATOM 1395 C C . ARG A 1 192 ? 22.094 14.586 14.227 1 98.88 192 ARG A C 1
ATOM 1397 O O . ARG A 1 192 ? 22.797 13.602 13.984 1 98.88 192 ARG A O 1
ATOM 1404 N N . GLU A 1 193 ? 22.438 15.531 15.109 1 98.81 193 GLU A N 1
ATOM 1405 C CA . GLU A 1 193 ? 23.688 15.461 15.844 1 98.81 193 GLU A CA 1
ATOM 1406 C C . GLU A 1 193 ? 23.734 14.242 16.766 1 98.81 193 GLU A C 1
ATOM 1408 O O . GLU A 1 193 ? 24.734 13.523 16.812 1 98.81 193 GLU A O 1
ATOM 1413 N N . ILE A 1 194 ? 22.641 14.023 17.484 1 98.88 194 ILE A N 1
ATOM 1414 C CA . ILE A 1 194 ? 22.547 12.914 18.438 1 98.88 194 ILE A CA 1
ATOM 1415 C C . ILE A 1 194 ? 22.672 11.586 17.703 1 98.88 194 ILE A C 1
ATOM 1417 O O . ILE A 1 194 ? 23.438 10.711 18.125 1 98.88 194 ILE A O 1
ATOM 1421 N N . THR A 1 195 ? 21.938 11.406 16.578 1 98.88 195 THR A N 1
ATOM 1422 C CA . THR A 1 195 ? 21.984 10.156 15.828 1 98.88 195 THR A CA 1
ATOM 1423 C C . THR A 1 195 ? 23.375 9.945 15.211 1 98.88 195 THR A C 1
ATOM 1425 O O . THR A 1 195 ? 23.906 8.836 15.219 1 98.88 195 THR A O 1
ATOM 1428 N N . ALA A 1 196 ? 24 11.031 14.672 1 98.44 196 ALA A N 1
ATOM 1429 C CA . ALA A 1 196 ? 25.328 10.938 14.078 1 98.44 196 ALA A CA 1
ATOM 1430 C C . ALA A 1 196 ? 26.359 10.492 15.109 1 98.44 196 ALA A C 1
ATOM 1432 O O . ALA A 1 196 ? 27.234 9.68 14.812 1 98.44 196 ALA A O 1
ATOM 1433 N N . ARG A 1 197 ? 26.219 11.031 16.266 1 98.5 197 ARG A N 1
ATOM 1434 C CA . ARG A 1 197 ? 27.172 10.719 17.328 1 98.5 197 ARG A CA 1
ATOM 1435 C C . ARG A 1 197 ? 27.156 9.234 17.672 1 98.5 197 ARG A C 1
ATOM 1437 O O . ARG A 1 197 ? 28.188 8.656 17.984 1 98.5 197 ARG A O 1
ATOM 1444 N N . HIS A 1 198 ? 26.031 8.602 17.609 1 98.5 198 HIS A N 1
ATOM 1445 C CA . HIS A 1 198 ? 25.875 7.223 18.062 1 98.5 198 HIS A CA 1
ATOM 1446 C C . HIS A 1 198 ? 25.812 6.258 16.875 1 98.5 198 HIS A C 1
ATOM 1448 O O . HIS A 1 198 ? 25.703 5.043 17.078 1 98.5 198 HIS A O 1
ATOM 1454 N N . GLY A 1 199 ? 25.828 6.793 15.656 1 98.12 199 GLY A N 1
ATOM 1455 C CA . GLY A 1 199 ? 25.781 5.961 14.461 1 98.12 199 GLY A CA 1
ATOM 1456 C C . GLY A 1 199 ? 24.375 5.445 14.148 1 98.12 199 GLY A C 1
ATOM 1457 O O . GLY A 1 199 ? 24.234 4.449 13.438 1 98.12 199 GLY A O 1
ATOM 1458 N N . ALA A 1 200 ? 23.359 6.008 14.758 1 98.81 200 ALA A N 1
ATOM 1459 C CA . ALA A 1 200 ? 21.969 5.656 14.477 1 98.81 200 ALA A CA 1
ATOM 1460 C C . ALA A 1 200 ? 21.469 6.363 13.219 1 98.81 200 ALA A C 1
ATOM 1462 O O . ALA A 1 200 ? 21.875 7.492 12.93 1 98.81 200 ALA A O 1
ATOM 1463 N N . LEU A 1 201 ? 20.609 5.703 12.461 1 98.94 201 LEU A N 1
ATOM 1464 C CA . LEU A 1 201 ? 19.984 6.359 11.32 1 98.94 201 LEU A CA 1
ATOM 1465 C C . LEU A 1 201 ? 18.969 7.406 11.789 1 98.94 201 LEU A C 1
ATOM 1467 O O . LEU A 1 201 ? 18.234 7.18 12.758 1 98.94 201 LEU A O 1
ATOM 1471 N N . LEU A 1 202 ? 18.984 8.562 11.195 1 98.94 202 LEU A N 1
ATOM 1472 C CA . LEU A 1 202 ? 17.875 9.508 11.32 1 98.94 202 LEU A CA 1
ATOM 1473 C C . LEU A 1 202 ? 16.891 9.344 10.172 1 98.94 202 LEU A C 1
ATOM 1475 O O . LEU A 1 202 ? 17.234 9.609 9.016 1 98.94 202 LEU A O 1
ATOM 1479 N N . VAL A 1 203 ? 15.711 8.898 10.469 1 99 203 VAL A N 1
ATOM 1480 C CA . VAL A 1 203 ? 14.625 8.734 9.508 1 99 203 VAL A CA 1
ATOM 1481 C C . VAL A 1 203 ? 13.609 9.859 9.68 1 99 203 VAL A C 1
ATOM 1483 O O . VAL A 1 203 ? 13.008 10 10.75 1 99 203 VAL A O 1
ATOM 1486 N N . LEU A 1 204 ? 13.422 10.625 8.656 1 99 204 LEU A N 1
ATOM 1487 C CA . LEU A 1 204 ? 12.398 11.664 8.695 1 99 204 LEU A CA 1
ATOM 1488 C C . LEU A 1 204 ? 11.195 11.273 7.84 1 99 204 LEU A C 1
ATOM 1490 O O . LEU A 1 204 ? 11.312 11.133 6.621 1 99 204 LEU A O 1
ATOM 1494 N N . ASP A 1 205 ? 10.086 11.062 8.523 1 98.94 205 ASP A N 1
ATOM 1495 C CA . ASP A 1 205 ? 8.797 10.781 7.898 1 98.94 205 ASP A CA 1
ATOM 1496 C C . ASP A 1 205 ? 8.18 12.055 7.328 1 98.94 205 ASP A C 1
ATOM 1498 O O . ASP A 1 205 ? 7.547 12.828 8.055 1 98.94 205 ASP A O 1
ATOM 1502 N N . GLU A 1 206 ? 8.32 12.266 6.051 1 98.94 206 GLU A N 1
ATOM 1503 C CA . GLU A 1 206 ? 7.836 13.477 5.391 1 98.94 206 GLU A CA 1
ATOM 1504 C C . GLU A 1 206 ? 6.613 13.18 4.523 1 98.94 206 GLU A C 1
ATOM 1506 O O . GLU A 1 206 ? 6.398 13.836 3.502 1 98.94 206 GLU A O 1
ATOM 1511 N N . VAL A 1 207 ? 5.871 12.188 4.922 1 98.88 207 VAL A N 1
ATOM 1512 C CA . VAL A 1 207 ? 4.668 11.766 4.215 1 98.88 207 VAL A CA 1
ATOM 1513 C C . VAL A 1 207 ? 3.688 12.93 4.113 1 98.88 207 VAL A C 1
ATOM 1515 O O . VAL A 1 207 ? 3.074 13.148 3.066 1 98.88 207 VAL A O 1
ATOM 1518 N N . GLN A 1 208 ? 3.514 13.719 5.164 1 98.69 208 GLN A N 1
ATOM 1519 C CA . GLN A 1 208 ? 2.602 14.859 5.109 1 98.69 208 GLN A CA 1
ATOM 1520 C C . GLN A 1 208 ? 3.352 16.156 4.809 1 98.69 208 GLN A C 1
ATOM 1522 O O . GLN A 1 208 ? 2.799 17.062 4.191 1 98.69 208 GLN A O 1
ATOM 1527 N N . THR A 1 209 ? 4.621 16.234 5.203 1 98.81 209 THR A N 1
ATOM 1528 C CA . THR A 1 209 ? 5.344 17.5 5.16 1 98.81 209 THR A CA 1
ATOM 1529 C C . THR A 1 209 ? 6.047 17.688 3.816 1 98.81 209 THR A C 1
ATOM 1531 O O . THR A 1 209 ? 6.43 18.797 3.453 1 98.81 209 THR A O 1
ATOM 1534 N N . GLY A 1 210 ? 6.238 16.625 3.072 1 98.38 210 GLY A N 1
ATOM 1535 C CA . GLY A 1 210 ? 7.004 16.688 1.835 1 98.38 210 GLY A CA 1
ATOM 1536 C C . GLY A 1 210 ? 6.215 17.266 0.675 1 98.38 210 GLY A C 1
ATOM 1537 O O . GLY A 1 210 ? 5.109 17.781 0.865 1 98.38 210 GLY A O 1
ATOM 1538 N N . ILE A 1 211 ? 6.824 17.328 -0.461 1 98.75 211 ILE A N 1
ATOM 1539 C CA . ILE A 1 211 ? 6.289 17.719 -1.76 1 98.75 211 ILE A CA 1
ATOM 1540 C C . ILE A 1 211 ? 5.84 19.188 -1.71 1 98.75 211 ILE A C 1
ATOM 1542 O O . ILE A 1 211 ? 4.75 19.516 -2.18 1 98.75 211 ILE A O 1
ATOM 1546 N N . GLY A 1 212 ? 6.504 20.031 -0.96 1 98.56 212 GLY A N 1
ATOM 1547 C CA . GLY A 1 212 ? 6.316 21.469 -1.035 1 98.56 212 GLY A CA 1
ATOM 1548 C C . GLY A 1 212 ? 5.328 22 -0.01 1 98.56 212 GLY A C 1
ATOM 1549 O O . GLY A 1 212 ? 5.113 23.203 0.09 1 98.56 212 GLY A O 1
ATOM 1550 N N . ARG A 1 213 ? 4.738 21.141 0.822 1 98.31 213 ARG A N 1
ATOM 1551 C CA . ARG A 1 213 ? 3.648 21.438 1.741 1 98.31 213 ARG A CA 1
ATOM 1552 C C . ARG A 1 213 ? 4.051 22.531 2.725 1 98.31 213 ARG A C 1
ATOM 1554 O O . ARG A 1 213 ? 3.238 23.391 3.076 1 98.31 213 ARG A O 1
ATOM 1561 N N . THR A 1 214 ? 5.34 22.578 3.129 1 98.56 214 THR A N 1
ATOM 1562 C CA . THR A 1 214 ? 5.758 23.422 4.242 1 98.56 214 THR A CA 1
ATOM 1563 C C . THR A 1 214 ? 6.488 24.672 3.732 1 98.56 214 THR A C 1
ATOM 1565 O O . THR A 1 214 ? 6.988 25.469 4.523 1 98.56 214 THR A O 1
ATOM 1568 N N . GLY A 1 215 ? 6.57 24.812 2.416 1 98.44 215 GLY A N 1
ATOM 1569 C CA . GLY A 1 215 ? 7.324 25.922 1.856 1 98.44 215 GLY A CA 1
ATOM 1570 C C . GLY A 1 215 ? 8.727 25.531 1.434 1 98.44 215 GLY A C 1
ATOM 1571 O O . GLY A 1 215 ? 9.477 26.375 0.923 1 98.44 215 GLY A O 1
ATOM 1572 N N . ALA A 1 216 ? 9.156 24.375 1.656 1 98.44 216 ALA A N 1
ATOM 1573 C CA . ALA A 1 216 ? 10.289 23.672 1.087 1 98.44 216 ALA A CA 1
ATOM 1574 C C . ALA A 1 216 ? 9.867 22.328 0.51 1 98.44 216 ALA A C 1
ATOM 1576 O O . ALA A 1 216 ? 8.875 21.734 0.953 1 98.44 216 ALA A O 1
ATOM 1577 N N . PHE A 1 217 ? 10.547 21.891 -0.537 1 98.62 217 PHE A N 1
ATOM 1578 C CA . PHE A 1 217 ? 10.125 20.609 -1.113 1 98.62 217 PHE A CA 1
ATOM 1579 C C . PHE A 1 217 ? 10.133 19.516 -0.059 1 98.62 217 PHE A C 1
ATOM 1581 O O . PHE A 1 217 ? 9.18 18.75 0.054 1 98.62 217 PHE A O 1
ATOM 1588 N N . TYR A 1 218 ? 11.297 19.406 0.605 1 98.81 218 TYR A N 1
ATOM 1589 C CA . TYR A 1 218 ? 11.391 18.609 1.82 1 98.81 218 TYR A CA 1
ATOM 1590 C C . TYR A 1 218 ? 11.461 19.5 3.057 1 98.81 218 TYR A C 1
ATOM 1592 O O . TYR A 1 218 ? 12.25 20.453 3.104 1 98.81 218 TYR A O 1
ATOM 1600 N N . ALA A 1 219 ? 10.695 19.141 4.055 1 98.75 219 ALA A N 1
ATOM 1601 C CA . ALA A 1 219 ? 10.57 20 5.23 1 98.75 219 ALA A CA 1
ATOM 1602 C C . ALA A 1 219 ? 11.906 20.125 5.961 1 98.75 219 ALA A C 1
ATOM 1604 O O . ALA A 1 219 ? 12.227 21.188 6.516 1 98.75 219 ALA A O 1
ATOM 1605 N N . HIS A 1 220 ? 12.711 19.062 5.992 1 98.56 220 HIS A N 1
ATOM 1606 C CA . HIS A 1 220 ? 13.953 19.078 6.762 1 98.56 220 HIS A CA 1
ATOM 1607 C C . HIS A 1 220 ? 14.93 20.109 6.203 1 98.56 220 HIS A C 1
ATOM 1609 O O . HIS A 1 220 ? 15.906 20.453 6.867 1 98.56 220 HIS A O 1
ATOM 1615 N N . GLN A 1 221 ? 14.695 20.562 4.992 1 98.19 221 GLN A N 1
ATOM 1616 C CA . GLN A 1 221 ? 15.57 21.547 4.379 1 98.19 221 GLN A CA 1
ATOM 1617 C C . GLN A 1 221 ? 15.492 22.875 5.125 1 98.19 221 GLN A C 1
ATOM 1619 O O . GLN A 1 221 ? 16.453 23.656 5.113 1 98.19 221 GLN A O 1
ATOM 1624 N N . HIS A 1 222 ? 14.383 23.156 5.805 1 97.88 222 HIS A N 1
ATOM 1625 C CA . HIS A 1 222 ? 14.258 24.344 6.641 1 97.88 222 HIS A CA 1
ATOM 1626 C C . HIS A 1 222 ? 15.297 24.344 7.758 1 97.88 222 HIS A C 1
ATOM 1628 O O . HIS A 1 222 ? 15.695 25.406 8.242 1 97.88 222 HIS A O 1
ATOM 1634 N N . ASP A 1 223 ? 15.75 23.156 8.172 1 97.38 223 ASP A N 1
ATOM 1635 C CA . ASP A 1 223 ? 16.641 23.016 9.32 1 97.38 223 ASP A CA 1
ATOM 1636 C C . ASP A 1 223 ? 18.094 22.828 8.875 1 97.38 223 ASP A C 1
ATOM 1638 O O . ASP A 1 223 ? 18.984 22.688 9.711 1 97.38 223 ASP A O 1
ATOM 1642 N N . GLY A 1 224 ? 18.328 22.734 7.582 1 96.25 224 GLY A N 1
ATOM 1643 C CA . GLY A 1 224 ? 19.672 22.641 7.031 1 96.25 224 GLY A CA 1
ATOM 1644 C C . GLY A 1 224 ? 20.359 21.312 7.332 1 96.25 224 GLY A C 1
ATOM 1645 O O . GLY A 1 224 ? 21.578 21.25 7.48 1 96.25 224 GLY A O 1
ATOM 1646 N N . ILE A 1 225 ? 19.609 20.281 7.539 1 97.56 225 ILE A N 1
ATOM 1647 C CA . ILE A 1 225 ? 20.188 18.984 7.828 1 97.56 225 ILE A CA 1
ATOM 1648 C C . ILE A 1 225 ? 19.922 18.031 6.664 1 97.56 225 ILE A C 1
ATOM 1650 O O . ILE A 1 225 ? 19.094 18.312 5.801 1 97.56 225 ILE A O 1
ATOM 1654 N N . THR A 1 226 ? 20.656 16.922 6.594 1 98 226 THR A N 1
ATOM 1655 C CA . THR A 1 226 ? 20.406 15.789 5.707 1 98 226 THR A CA 1
ATOM 1656 C C . THR A 1 226 ? 20.156 14.516 6.512 1 98 226 THR A C 1
ATOM 1658 O O . THR A 1 226 ? 21.062 14.016 7.188 1 98 226 THR A O 1
ATOM 1661 N N . PRO A 1 227 ? 18.969 14.008 6.523 1 98.75 227 PRO A N 1
ATOM 1662 C CA . PRO A 1 227 ? 18.719 12.734 7.191 1 98.75 227 PRO A CA 1
ATOM 1663 C C . PRO A 1 227 ? 19.328 11.547 6.445 1 98.75 227 PRO A C 1
ATOM 1665 O O . PRO A 1 227 ? 19.859 11.711 5.344 1 98.75 227 PRO A O 1
ATOM 1668 N N . ASP A 1 228 ? 19.312 10.375 7.074 1 98.88 228 ASP A N 1
ATOM 1669 C CA . ASP A 1 228 ? 19.781 9.164 6.41 1 98.88 228 ASP A CA 1
ATOM 1670 C C . ASP A 1 228 ? 18.672 8.555 5.543 1 98.88 228 ASP A C 1
ATOM 1672 O O . ASP A 1 228 ? 18.969 7.871 4.559 1 98.88 228 ASP A O 1
ATOM 1676 N N . VAL A 1 229 ? 17.438 8.766 5.957 1 98.94 229 VAL A N 1
ATOM 1677 C CA . VAL A 1 229 ? 16.281 8.211 5.258 1 98.94 229 VAL A CA 1
ATOM 1678 C C . VAL A 1 229 ? 15.133 9.211 5.273 1 98.94 229 VAL A C 1
ATOM 1680 O O . VAL A 1 229 ? 14.898 9.875 6.285 1 98.94 229 VAL A O 1
ATOM 1683 N N . VAL A 1 230 ? 14.445 9.383 4.16 1 98.94 230 VAL A N 1
ATOM 1684 C CA . VAL A 1 230 ? 13.234 10.188 4.031 1 98.94 230 VAL A CA 1
ATOM 1685 C C . VAL A 1 230 ? 12.109 9.328 3.457 1 98.94 230 VAL A C 1
ATOM 1687 O O . VAL A 1 230 ? 12.297 8.625 2.463 1 98.94 230 VAL A O 1
ATOM 1690 N N . THR A 1 231 ? 10.992 9.328 4.098 1 98.94 231 THR A N 1
ATOM 1691 C CA . THR A 1 231 ? 9.844 8.625 3.547 1 98.94 231 THR A CA 1
ATOM 1692 C C . THR A 1 231 ? 8.805 9.609 3.018 1 98.94 231 THR A C 1
ATOM 1694 O O . THR A 1 231 ? 8.594 10.672 3.607 1 98.94 231 THR A O 1
ATOM 1697 N N . LEU A 1 232 ? 8.203 9.297 1.881 1 98.94 232 LEU A N 1
ATOM 1698 C CA . LEU A 1 232 ? 7.211 10.117 1.194 1 98.94 232 LEU A CA 1
ATOM 1699 C C . LEU A 1 232 ? 5.973 9.305 0.843 1 98.94 232 LEU A C 1
ATOM 1701 O O . LEU A 1 232 ? 6.047 8.078 0.731 1 98.94 232 LEU A O 1
ATOM 1705 N N . ALA A 1 233 ? 4.887 9.922 0.675 1 98.81 233 ALA A N 1
ATOM 1706 C CA . ALA A 1 233 ? 3.645 9.414 0.093 1 98.81 233 ALA A CA 1
ATOM 1707 C C . ALA A 1 233 ? 2.664 10.555 -0.178 1 98.81 233 ALA A C 1
ATOM 1709 O O . ALA A 1 233 ? 3.027 11.562 -0.792 1 98.81 233 ALA A O 1
ATOM 1710 N N . LYS A 1 234 ? 1.464 10.359 0.058 1 98.44 234 LYS A N 1
ATOM 1711 C CA . LYS A 1 234 ? 0.376 11.328 0.002 1 98.44 234 LYS A CA 1
ATOM 1712 C C . LYS A 1 234 ? 0.555 12.289 -1.173 1 98.44 234 LYS A C 1
ATOM 1714 O O . LYS A 1 234 ? 0.353 11.906 -2.328 1 98.44 234 LYS A O 1
ATOM 1719 N N . GLY A 1 235 ? 1.035 13.461 -0.927 1 98.56 235 GLY A N 1
ATOM 1720 C CA . GLY A 1 235 ? 1.142 14.5 -1.937 1 98.56 235 GLY A CA 1
ATOM 1721 C C . GLY A 1 235 ? 1.919 14.062 -3.164 1 98.56 235 GLY A C 1
ATOM 1722 O O . GLY A 1 235 ? 1.778 14.656 -4.238 1 98.56 235 GLY A O 1
ATOM 1723 N N . LEU A 1 236 ? 2.602 12.984 -3.145 1 98.62 236 LEU A N 1
ATOM 1724 C CA . LEU A 1 236 ? 3.5 12.531 -4.195 1 98.62 236 LEU A CA 1
ATOM 1725 C C . LEU A 1 236 ? 2.717 12.078 -5.422 1 98.62 236 LEU A C 1
ATOM 1727 O O . LEU A 1 236 ? 3.111 12.359 -6.555 1 98.62 236 LEU A O 1
ATOM 1731 N N . GLY A 1 237 ? 1.599 11.438 -5.262 1 96.94 237 GLY A N 1
ATOM 1732 C CA . GLY A 1 237 ? 0.999 10.648 -6.32 1 96.94 237 GLY A CA 1
ATOM 1733 C C . GLY A 1 237 ? -0.144 11.359 -7.023 1 96.94 237 GLY A C 1
ATOM 1734 O O . GLY A 1 237 ? -0.812 10.773 -7.879 1 96.94 237 GLY A O 1
ATOM 1735 N N . GLY A 1 238 ? -0.488 12.656 -6.574 1 92.69 238 GLY A N 1
ATOM 1736 C CA . GLY A 1 238 ? -1.618 13.344 -7.18 1 92.69 238 GLY A CA 1
ATOM 1737 C C . GLY A 1 238 ? -2.939 12.641 -6.949 1 92.69 238 GLY A C 1
ATOM 1738 O O . GLY A 1 238 ? -3.822 12.664 -7.809 1 92.69 238 GLY A O 1
ATOM 1739 N N . GLY A 1 239 ? -3.016 11.945 -5.93 1 96.69 239 GLY A N 1
ATOM 1740 C CA . GLY A 1 239 ? -4.234 11.227 -5.586 1 96.69 239 GLY A CA 1
ATOM 1741 C C . GLY A 1 239 ? -4.121 9.727 -5.766 1 96.69 239 GLY A C 1
ATOM 1742 O O . GLY A 1 239 ? -4.953 8.969 -5.266 1 96.69 239 GLY A O 1
ATOM 1743 N N . LEU A 1 240 ? -3.141 9.266 -6.488 1 98.25 240 LEU A N 1
ATOM 1744 C CA . LEU A 1 240 ? -2.947 7.84 -6.707 1 98.25 240 LEU A CA 1
ATOM 1745 C C . LEU A 1 240 ? -2.018 7.25 -5.648 1 98.25 240 LEU A C 1
ATOM 1747 O O . LEU A 1 240 ? -1.154 7.953 -5.117 1 98.25 240 LEU A O 1
ATOM 1751 N N . PRO A 1 241 ? -2.191 5.969 -5.336 1 98.25 241 PRO A N 1
ATOM 1752 C CA . PRO A 1 241 ? -1.368 5.336 -4.301 1 98.25 241 PRO A CA 1
ATOM 1753 C C . PRO A 1 241 ? 0.104 5.238 -4.695 1 98.25 241 PRO A C 1
ATOM 1755 O O . PRO A 1 241 ? 0.431 4.641 -5.723 1 98.25 241 PRO A O 1
ATOM 1758 N N . ILE A 1 242 ? 0.977 5.805 -3.883 1 98.62 242 ILE A N 1
ATOM 1759 C CA . ILE A 1 242 ? 2.422 5.699 -4.059 1 98.62 242 ILE A CA 1
ATOM 1760 C C . ILE A 1 242 ? 3.129 6.098 -2.768 1 98.62 242 ILE A C 1
ATOM 1762 O O . ILE A 1 242 ? 2.633 6.938 -2.014 1 98.62 242 ILE A O 1
ATOM 1766 N N . GLY A 1 243 ? 4.121 5.449 -2.387 1 98.69 243 GLY A N 1
ATOM 1767 C CA . GLY A 1 243 ? 5.078 5.793 -1.346 1 98.69 243 GLY A CA 1
ATOM 1768 C C . GLY A 1 243 ? 6.52 5.652 -1.79 1 98.69 243 GLY A C 1
ATOM 1769 O O . GLY A 1 243 ? 6.801 5.012 -2.805 1 98.69 243 GLY A O 1
ATOM 1770 N N . ALA A 1 244 ? 7.398 6.27 -1.131 1 98.88 244 ALA A N 1
ATOM 1771 C CA . ALA A 1 244 ? 8.82 6.195 -1.437 1 98.88 244 ALA A CA 1
ATOM 1772 C C . ALA A 1 244 ? 9.656 6.215 -0.16 1 98.88 244 ALA A C 1
ATOM 1774 O O . ALA A 1 244 ? 9.32 6.914 0.799 1 98.88 244 ALA A O 1
ATOM 1775 N N . CYS A 1 245 ? 10.602 5.441 -0.092 1 98.88 245 CYS A N 1
ATOM 1776 C CA . CYS A 1 245 ? 11.664 5.469 0.908 1 98.88 245 CYS A CA 1
ATOM 1777 C C . CYS A 1 245 ? 13 5.848 0.275 1 98.88 245 CYS A C 1
ATOM 1779 O O . CYS A 1 245 ? 13.555 5.078 -0.511 1 98.88 245 CYS A O 1
ATOM 1781 N N . LEU A 1 246 ? 13.461 7.035 0.515 1 98.88 246 LEU A N 1
ATOM 1782 C CA . LEU A 1 246 ? 14.766 7.5 0.036 1 98.88 246 LEU A CA 1
ATOM 1783 C C . LEU A 1 246 ? 15.844 7.254 1.081 1 98.88 246 LEU A C 1
ATOM 1785 O O . LEU A 1 246 ? 15.695 7.645 2.24 1 98.88 246 LEU A O 1
ATOM 1789 N N . ALA A 1 247 ? 16.859 6.594 0.744 1 98.88 247 ALA A N 1
ATOM 1790 C CA . ALA A 1 247 ? 18.031 6.375 1.602 1 98.88 247 ALA A CA 1
ATOM 1791 C C . ALA A 1 247 ? 19.25 7.117 1.071 1 98.88 247 ALA A C 1
ATOM 1793 O O . ALA A 1 247 ? 19.5 7.129 -0.136 1 98.88 247 ALA A O 1
ATOM 1794 N N . ILE A 1 248 ? 19.969 7.754 1.896 1 98.75 248 ILE A N 1
ATOM 1795 C CA . ILE A 1 248 ? 21.062 8.648 1.531 1 98.75 248 ILE A CA 1
ATOM 1796 C C . ILE A 1 248 ? 22.375 8.109 2.098 1 98.75 248 ILE A C 1
ATOM 1798 O O . ILE A 1 248 ? 22.438 7.707 3.26 1 98.75 248 ILE A O 1
ATOM 1802 N N . GLY A 1 249 ? 23.453 8.18 1.304 1 98.06 249 GLY A N 1
ATOM 1803 C CA . GLY A 1 249 ? 24.766 7.773 1.767 1 98.06 249 GLY A CA 1
ATOM 1804 C C . GLY A 1 249 ? 24.844 6.301 2.133 1 98.06 249 GLY A C 1
ATOM 1805 O O . GLY A 1 249 ? 24.375 5.445 1.379 1 98.06 249 GLY A O 1
ATOM 1806 N N . PRO A 1 250 ? 25.438 5.945 3.262 1 97.88 250 PRO A N 1
ATOM 1807 C CA . PRO A 1 250 ? 25.625 4.543 3.656 1 97.88 250 PRO A CA 1
ATOM 1808 C C . PRO A 1 250 ? 24.297 3.793 3.777 1 97.88 250 PRO A C 1
ATOM 1810 O O . PRO A 1 250 ? 24.234 2.592 3.508 1 97.88 250 PRO A O 1
ATOM 1813 N N . ALA A 1 251 ? 23.25 4.5 4.191 1 98.44 251 ALA A N 1
ATOM 1814 C CA . ALA A 1 251 ? 21.953 3.861 4.332 1 98.44 251 ALA A CA 1
ATOM 1815 C C . ALA A 1 251 ? 21.469 3.301 2.998 1 98.44 251 ALA A C 1
ATOM 1817 O O . ALA A 1 251 ? 20.734 2.307 2.961 1 98.44 251 ALA A O 1
ATOM 1818 N N . ALA A 1 252 ? 21.844 3.891 1.871 1 98.12 252 ALA A N 1
ATOM 1819 C CA . ALA A 1 252 ? 21.406 3.529 0.525 1 98.12 252 ALA A CA 1
ATOM 1820 C C . ALA A 1 252 ? 22.016 2.193 0.094 1 98.12 252 ALA A C 1
ATOM 1822 O O . ALA A 1 252 ? 21.594 1.613 -0.91 1 98.12 252 ALA A O 1
ATOM 1823 N N . GLU A 1 253 ? 22.938 1.675 0.872 1 97.44 253 GLU A N 1
ATOM 1824 C CA . GLU A 1 253 ? 23.625 0.448 0.504 1 97.44 253 GLU A CA 1
ATOM 1825 C C . GLU A 1 253 ? 23.125 -0.741 1.316 1 97.44 253 GLU A C 1
ATOM 1827 O O . GLU A 1 253 ? 23.531 -1.881 1.078 1 97.44 253 GLU A O 1
ATOM 1832 N N . LEU A 1 254 ? 22.203 -0.472 2.248 1 97.94 254 LEU A N 1
ATOM 1833 C CA . LEU A 1 254 ? 21.844 -1.487 3.229 1 97.94 254 LEU A CA 1
ATOM 1834 C C . LEU A 1 254 ? 20.969 -2.568 2.596 1 97.94 254 LEU A C 1
ATOM 1836 O O . LEU A 1 254 ? 21.172 -3.758 2.848 1 97.94 254 LEU A O 1
ATOM 1840 N N . LEU A 1 255 ? 20 -2.188 1.819 1 97.31 255 LEU A N 1
ATOM 1841 C CA . LEU A 1 255 ? 19.125 -3.166 1.185 1 97.31 255 LEU A CA 1
ATOM 1842 C C . LEU A 1 255 ? 19.812 -3.799 -0.026 1 97.31 255 LEU A C 1
ATOM 1844 O O . LEU A 1 255 ? 20.25 -3.092 -0.934 1 97.31 255 LEU A O 1
ATOM 1848 N N . THR A 1 256 ? 19.875 -5.062 -0.074 1 96.69 256 THR A N 1
ATOM 1849 C CA . THR A 1 256 ? 20.453 -5.816 -1.176 1 96.69 256 THR A CA 1
ATOM 1850 C C . THR A 1 256 ? 19.438 -6.758 -1.794 1 96.69 256 THR A C 1
ATOM 1852 O O . THR A 1 256 ? 18.328 -6.918 -1.264 1 96.69 256 THR A O 1
ATOM 1855 N N . PRO A 1 257 ? 19.719 -7.375 -2.916 1 94.88 257 PRO A N 1
ATOM 1856 C CA . PRO A 1 257 ? 18.719 -8.141 -3.664 1 94.88 257 PRO A CA 1
ATOM 1857 C C . PRO A 1 257 ? 18.078 -9.242 -2.828 1 94.88 257 PRO A C 1
ATOM 1859 O O . PRO A 1 257 ? 18.766 -10 -2.152 1 94.88 257 PRO A O 1
ATOM 1862 N N . GLY A 1 258 ? 16.766 -9.211 -2.885 1 93.75 258 GLY A N 1
ATOM 1863 C CA . GLY A 1 258 ? 15.992 -10.258 -2.229 1 93.75 258 GLY A CA 1
ATOM 1864 C C . GLY A 1 258 ? 15.5 -9.859 -0.847 1 93.75 258 GLY A C 1
ATOM 1865 O O . GLY A 1 258 ? 14.602 -10.492 -0.294 1 93.75 258 GLY A O 1
ATOM 1866 N N . LEU A 1 259 ? 15.961 -8.836 -0.222 1 96.12 259 LEU A N 1
ATOM 1867 C CA . LEU A 1 259 ? 15.703 -8.508 1.175 1 96.12 259 LEU A CA 1
ATOM 1868 C C . LEU A 1 259 ? 14.352 -7.801 1.323 1 96.12 259 LEU A C 1
ATOM 1870 O O . LEU A 1 259 ? 13.734 -7.859 2.387 1 96.12 259 LEU A O 1
ATOM 1874 N N . HIS A 1 260 ? 13.961 -7.105 0.275 1 96.81 260 HIS A N 1
ATOM 1875 C CA . HIS A 1 260 ? 12.68 -6.398 0.296 1 96.81 260 HIS A CA 1
ATOM 1876 C C . HIS A 1 260 ? 12.109 -6.25 -1.111 1 96.81 260 HIS A C 1
ATOM 1878 O O . HIS A 1 260 ? 12.797 -6.523 -2.096 1 96.81 260 HIS A O 1
ATOM 1884 N N . GLY A 1 261 ? 10.82 -5.965 -1.171 1 95.69 261 GLY A N 1
ATOM 1885 C CA . GLY A 1 261 ? 10.188 -5.812 -2.469 1 95.69 261 GLY A CA 1
ATOM 1886 C C . GLY A 1 261 ? 8.719 -5.426 -2.373 1 95.69 261 GLY A C 1
ATOM 1887 O O . GLY A 1 261 ? 8.141 -5.438 -1.285 1 95.69 261 GLY A O 1
ATOM 1888 N N . SER A 1 262 ? 8.188 -5.07 -3.439 1 96.44 262 SER A N 1
ATOM 1889 C CA . SER A 1 262 ? 6.789 -4.695 -3.615 1 96.44 262 SER A CA 1
ATOM 1890 C C . SER A 1 262 ? 6.324 -4.953 -5.043 1 96.44 262 SER A C 1
ATOM 1892 O O . SER A 1 262 ? 6.934 -4.465 -6 1 96.44 262 SER A O 1
ATOM 1894 N N . THR A 1 263 ? 5.211 -5.684 -5.172 1 96 263 THR A N 1
ATOM 1895 C CA . THR A 1 263 ? 4.707 -6.008 -6.504 1 96 263 THR A CA 1
ATOM 1896 C C . THR A 1 263 ? 4.34 -4.738 -7.266 1 96 263 THR A C 1
ATOM 1898 O O . THR A 1 263 ? 4.777 -4.539 -8.398 1 96 263 THR A O 1
ATOM 1901 N N . PHE A 1 264 ? 3.658 -3.836 -6.621 1 96.19 264 PHE A N 1
ATOM 1902 C CA . PHE A 1 264 ? 3.152 -2.633 -7.273 1 96.19 264 PHE A CA 1
ATOM 1903 C C . PHE A 1 264 ? 4.176 -1.505 -7.195 1 96.19 264 PHE A C 1
ATOM 1905 O O . PHE A 1 264 ? 4.012 -0.465 -7.836 1 96.19 264 PHE A O 1
ATOM 1912 N N . GLY A 1 265 ? 5.18 -1.693 -6.309 1 95.94 265 GLY A N 1
ATOM 1913 C CA . GLY A 1 265 ? 6.125 -0.606 -6.098 1 95.94 265 GLY A CA 1
ATOM 1914 C C . GLY A 1 265 ? 6.801 -0.149 -7.375 1 95.94 265 GLY A C 1
ATOM 1915 O O . GLY A 1 265 ? 7.371 -0.961 -8.102 1 95.94 265 GLY A O 1
ATOM 1916 N N . GLY A 1 266 ? 6.723 1.109 -7.707 1 94.38 266 GLY A N 1
ATOM 1917 C CA . GLY A 1 266 ? 7.309 1.635 -8.93 1 94.38 266 GLY A CA 1
ATOM 1918 C C . GLY A 1 266 ? 6.426 1.435 -10.148 1 94.38 266 GLY A C 1
ATOM 1919 O O . GLY A 1 266 ? 6.918 1.408 -11.281 1 94.38 266 GLY A O 1
ATOM 1920 N N . ASN A 1 267 ? 5.133 1.217 -9.891 1 95 267 ASN A N 1
ATOM 1921 C CA . ASN A 1 267 ? 4.152 1.139 -10.969 1 95 267 ASN A CA 1
ATOM 1922 C C . ASN A 1 267 ? 4.258 2.336 -11.906 1 95 267 ASN A C 1
ATOM 1924 O O . ASN A 1 267 ? 4.168 3.484 -11.469 1 95 267 ASN A O 1
ATOM 1928 N N . PRO A 1 268 ? 4.461 2.076 -13.234 1 98 268 PRO A N 1
ATOM 1929 C CA . PRO A 1 268 ? 4.742 3.193 -14.141 1 98 268 PRO A CA 1
ATOM 1930 C C . PRO A 1 268 ? 3.6 4.203 -14.203 1 98 268 PRO A C 1
ATOM 1932 O O . PRO A 1 268 ? 3.834 5.395 -14.43 1 98 268 PRO A O 1
ATOM 1935 N N . VAL A 1 269 ? 2.385 3.773 -14 1 98.56 269 VAL A N 1
ATOM 1936 C CA . VAL A 1 269 ? 1.232 4.668 -14.055 1 98.56 269 VAL A CA 1
ATOM 1937 C C . VAL A 1 269 ? 1.272 5.641 -12.883 1 98.56 269 VAL A C 1
ATOM 1939 O O . VAL A 1 269 ? 1.145 6.855 -13.07 1 98.56 269 VAL A O 1
ATOM 1942 N N . CYS A 1 270 ? 1.463 5.145 -11.664 1 98.69 270 CYS A N 1
ATOM 1943 C CA . CYS A 1 270 ? 1.565 6 -10.484 1 98.69 270 CYS A CA 1
ATOM 1944 C C . CYS A 1 270 ? 2.816 6.867 -10.547 1 98.69 270 CYS A C 1
ATOM 1946 O O . CYS A 1 270 ? 2.809 8.016 -10.094 1 98.69 270 CYS A O 1
ATOM 1948 N N . ALA A 1 271 ? 3.895 6.305 -11.125 1 98.75 271 ALA A N 1
ATOM 1949 C CA . ALA A 1 271 ? 5.113 7.09 -11.297 1 98.75 271 ALA A CA 1
ATOM 1950 C C . ALA A 1 271 ? 4.887 8.258 -12.25 1 98.75 271 ALA A C 1
ATOM 1952 O O . ALA A 1 271 ? 5.383 9.359 -12.023 1 98.75 271 ALA A O 1
ATOM 1953 N N . ALA A 1 272 ? 4.156 7.996 -13.32 1 98.88 272 ALA A N 1
ATOM 1954 C CA . ALA A 1 272 ? 3.834 9.062 -14.266 1 98.88 272 ALA A CA 1
ATOM 1955 C C . ALA A 1 272 ? 3.006 10.156 -13.602 1 98.88 272 ALA A C 1
ATOM 1957 O O . ALA A 1 272 ? 3.219 11.344 -13.859 1 98.88 272 ALA A O 1
ATOM 1958 N N . ALA A 1 273 ? 2.055 9.758 -12.82 1 98.88 273 ALA A N 1
ATOM 1959 C CA . ALA A 1 273 ? 1.264 10.727 -12.062 1 98.88 273 ALA A CA 1
ATOM 1960 C C . ALA A 1 273 ? 2.154 11.578 -11.156 1 98.88 273 ALA A C 1
ATOM 1962 O O . ALA A 1 273 ? 2.018 12.797 -11.109 1 98.88 273 ALA A O 1
ATOM 1963 N N . ALA A 1 274 ? 3.035 10.906 -10.445 1 98.94 274 ALA A N 1
ATOM 1964 C CA . ALA A 1 274 ? 3.93 11.594 -9.523 1 98.94 274 ALA A CA 1
ATOM 1965 C C . ALA A 1 274 ? 4.832 12.578 -10.258 1 98.94 274 ALA A C 1
ATOM 1967 O O . ALA A 1 274 ? 5.078 13.688 -9.773 1 98.94 274 ALA A O 1
ATOM 1968 N N . LEU A 1 275 ? 5.34 12.156 -11.43 1 98.88 275 LEU A N 1
ATOM 1969 C CA . LEU A 1 275 ? 6.164 13.047 -12.234 1 98.88 275 LEU A CA 1
ATOM 1970 C C . LEU A 1 275 ? 5.383 14.289 -12.656 1 98.88 275 LEU A C 1
ATOM 1972 O O . LEU A 1 275 ? 5.918 15.398 -12.648 1 98.88 275 LEU A O 1
ATOM 1976 N N . ALA A 1 276 ? 4.148 14.055 -13.039 1 98.88 276 ALA A N 1
ATOM 1977 C CA . ALA A 1 276 ? 3.299 15.188 -13.406 1 98.88 276 ALA A CA 1
ATOM 1978 C C . ALA A 1 276 ? 3.123 16.141 -12.227 1 98.88 276 ALA A C 1
ATOM 1980 O O . ALA A 1 276 ? 3.154 17.359 -12.398 1 98.88 276 ALA A O 1
ATOM 1981 N N . VAL A 1 277 ? 2.953 15.617 -11.039 1 98.88 277 VAL A N 1
ATOM 1982 C CA . VAL A 1 277 ? 2.82 16.438 -9.836 1 98.88 277 VAL A CA 1
ATOM 1983 C C . VAL A 1 277 ? 4.078 17.281 -9.641 1 98.88 277 VAL A C 1
ATOM 1985 O O . VAL A 1 277 ? 3.994 18.484 -9.445 1 98.88 277 VAL A O 1
ATOM 1988 N N . LEU A 1 278 ? 5.246 16.609 -9.695 1 98.88 278 LEU A N 1
ATOM 1989 C CA . LEU A 1 278 ? 6.504 17.328 -9.477 1 98.88 278 LEU A CA 1
ATOM 1990 C C . LEU A 1 278 ? 6.68 18.438 -10.492 1 98.88 278 LEU A C 1
ATOM 1992 O O . LEU A 1 278 ? 7.137 19.531 -10.148 1 98.88 278 LEU A O 1
ATOM 1996 N N . ARG A 1 279 ? 6.312 18.188 -11.711 1 98.62 279 ARG A N 1
ATOM 1997 C CA . ARG A 1 279 ? 6.457 19.188 -12.766 1 98.62 279 ARG A CA 1
ATOM 1998 C C . ARG A 1 279 ? 5.547 20.391 -12.516 1 98.62 279 ARG A C 1
ATOM 2000 O O . ARG A 1 279 ? 5.965 21.531 -12.68 1 98.62 279 ARG A O 1
ATOM 2007 N N . VAL A 1 280 ? 4.328 20.141 -12.133 1 98.81 280 VAL A N 1
ATOM 2008 C CA . VAL A 1 280 ? 3.375 21.203 -11.867 1 98.81 280 VAL A CA 1
ATOM 2009 C C . VAL A 1 280 ? 3.828 22.016 -10.656 1 98.81 280 VAL A C 1
ATOM 2011 O O . VAL A 1 280 ? 3.787 23.25 -10.672 1 98.81 280 VAL A O 1
ATOM 2014 N N . VAL A 1 281 ? 4.277 21.328 -9.586 1 98.81 281 VAL A N 1
ATOM 2015 C CA . VAL A 1 281 ? 4.754 21.984 -8.383 1 98.81 281 VAL A CA 1
ATOM 2016 C C . VAL A 1 281 ? 5.887 22.953 -8.727 1 98.81 281 VAL A C 1
ATOM 2018 O O . VAL A 1 281 ? 5.922 24.078 -8.25 1 98.81 281 VAL A O 1
ATOM 2021 N N . ALA A 1 282 ? 6.766 22.484 -9.57 1 98.44 282 ALA A N 1
ATOM 2022 C CA . ALA A 1 282 ? 7.914 23.297 -9.977 1 98.44 282 ALA A CA 1
ATOM 2023 C C . ALA A 1 282 ? 7.488 24.438 -10.898 1 98.44 282 ALA A C 1
ATOM 2025 O O . ALA A 1 282 ? 7.84 25.594 -10.656 1 98.44 282 ALA A O 1
ATOM 2026 N N . SER A 1 283 ? 6.727 24.125 -11.945 1 98.38 283 SER A N 1
ATOM 2027 C CA . SER A 1 283 ? 6.434 25.094 -13 1 98.38 283 SER A CA 1
ATOM 2028 C C . SER A 1 283 ? 5.508 26.203 -12.492 1 98.38 283 SER A C 1
ATOM 2030 O O . SER A 1 283 ? 5.578 27.344 -12.969 1 98.38 283 SER A O 1
ATOM 2032 N N . GLU A 1 284 ? 4.684 25.891 -11.484 1 98.25 284 GLU A N 1
ATOM 2033 C CA . GLU A 1 284 ? 3.725 26.875 -11 1 98.25 284 GLU A CA 1
ATOM 2034 C C . GLU A 1 284 ? 4.191 27.5 -9.688 1 98.25 284 GLU A C 1
ATOM 2036 O O . GLU A 1 284 ? 3.469 28.281 -9.078 1 98.25 284 GLU A O 1
ATOM 2041 N N . GLY A 1 285 ? 5.391 27.172 -9.242 1 98.5 285 GLY A N 1
ATOM 2042 C CA . GLY A 1 285 ? 5.961 27.75 -8.039 1 98.5 285 GLY A CA 1
ATOM 2043 C C . GLY A 1 285 ? 5.137 27.484 -6.797 1 98.5 285 GLY A C 1
ATOM 2044 O O . GLY A 1 285 ? 4.945 28.359 -5.961 1 98.5 285 GLY A O 1
ATOM 2045 N N . LEU A 1 286 ? 4.605 26.281 -6.703 1 98.75 286 LEU A N 1
ATOM 2046 C CA . LEU A 1 286 ? 3.625 25.969 -5.668 1 98.75 286 LEU A CA 1
ATOM 2047 C C . LEU A 1 286 ? 4.289 25.906 -4.297 1 98.75 286 LEU A C 1
ATOM 2049 O O . LEU A 1 286 ? 3.631 26.109 -3.273 1 98.75 286 LEU A O 1
ATOM 2053 N N . VAL A 1 287 ? 5.617 25.609 -4.238 1 98.69 287 VAL A N 1
ATOM 2054 C CA . VAL A 1 287 ? 6.34 25.562 -2.971 1 98.69 287 VAL A CA 1
ATOM 2055 C C . VAL A 1 287 ? 6.352 26.953 -2.334 1 98.69 287 VAL A C 1
ATOM 2057 O O . VAL A 1 287 ? 5.969 27.109 -1.172 1 98.69 287 VAL A O 1
ATOM 2060 N N . ARG A 1 288 ? 6.793 27.922 -3.061 1 98.31 288 ARG A N 1
ATOM 2061 C CA . ARG A 1 288 ? 6.809 29.297 -2.586 1 98.31 288 ARG A CA 1
ATOM 2062 C C . ARG A 1 288 ? 5.398 29.781 -2.279 1 98.31 288 ARG A C 1
ATOM 2064 O O . ARG A 1 288 ? 5.184 30.5 -1.303 1 98.31 288 ARG A O 1
ATOM 2071 N N . ARG A 1 289 ? 4.508 29.453 -3.104 1 98.44 289 ARG A N 1
ATOM 2072 C CA . ARG A 1 289 ? 3.111 29.828 -2.908 1 98.44 289 ARG A CA 1
ATOM 2073 C C . ARG A 1 289 ? 2.582 29.297 -1.58 1 98.44 289 ARG A C 1
ATOM 2075 O O . ARG A 1 289 ? 1.879 30 -0.857 1 98.44 289 ARG A O 1
ATOM 2082 N N . ALA A 1 290 ? 2.889 28.016 -1.27 1 98.69 290 ALA A N 1
ATOM 2083 C CA . ALA A 1 290 ? 2.471 27.438 0.002 1 98.69 290 ALA A CA 1
ATOM 2084 C C . ALA A 1 290 ? 2.979 28.266 1.18 1 98.69 290 ALA A C 1
ATOM 2086 O O . ALA A 1 290 ? 2.242 28.5 2.141 1 98.69 290 ALA A O 1
ATOM 2087 N N . GLU A 1 291 ? 4.219 28.672 1.09 1 98.38 291 GLU A N 1
ATOM 2088 C CA . GLU A 1 291 ? 4.816 29.484 2.139 1 98.38 291 GLU A CA 1
ATOM 2089 C C . GLU A 1 291 ? 4.074 30.812 2.297 1 98.38 291 GLU A C 1
ATOM 2091 O O . GLU A 1 291 ? 3.725 31.203 3.412 1 98.38 291 GLU A O 1
ATOM 2096 N N . THR A 1 292 ? 3.826 31.453 1.211 1 98.38 292 THR A N 1
ATOM 2097 C CA . THR A 1 292 ? 3.186 32.75 1.211 1 98.38 292 THR A CA 1
ATOM 2098 C C . THR A 1 292 ? 1.752 32.656 1.725 1 98.38 292 THR A C 1
ATOM 2100 O O . THR A 1 292 ? 1.339 33.438 2.582 1 98.38 292 THR A O 1
ATOM 2103 N N . LEU A 1 293 ? 0.976 31.719 1.201 1 98.56 293 LEU A N 1
ATOM 2104 C CA . LEU A 1 293 ? -0.417 31.547 1.601 1 98.56 293 LEU A CA 1
ATOM 2105 C C . LEU A 1 293 ? -0.517 31.188 3.076 1 98.56 293 LEU A C 1
ATOM 2107 O O . LEU A 1 293 ? -1.451 31.594 3.764 1 98.56 293 LEU A O 1
ATOM 2111 N N . GLY A 1 294 ? 0.462 30.312 3.527 1 98.44 294 GLY A N 1
ATOM 2112 C CA . GLY A 1 294 ? 0.476 29.953 4.938 1 98.44 294 GLY A CA 1
ATOM 2113 C C . GLY A 1 294 ? 0.618 31.141 5.855 1 98.44 294 GLY A C 1
ATOM 2114 O O . GLY A 1 294 ? -0.085 31.25 6.863 1 98.44 294 GLY A O 1
ATOM 2115 N N . LYS A 1 295 ? 1.507 32.094 5.508 1 97.88 295 LYS A N 1
ATOM 2116 C CA . LYS A 1 295 ? 1.729 33.281 6.301 1 97.88 295 LYS A CA 1
ATOM 2117 C C . LYS A 1 295 ? 0.494 34.188 6.297 1 97.88 295 LYS A C 1
ATOM 2119 O O . LYS A 1 295 ? 0.082 34.688 7.344 1 97.88 295 LYS A O 1
ATOM 2124 N N . THR A 1 296 ? -0.056 34.344 5.137 1 98 296 THR A N 1
ATOM 2125 C CA . THR A 1 296 ? -1.245 35.156 4.992 1 98 296 THR A CA 1
ATOM 2126 C C . THR A 1 296 ? -2.41 34.594 5.789 1 98 296 THR A C 1
ATOM 2128 O O . THR A 1 296 ? -3.152 35.344 6.438 1 98 296 THR A O 1
ATOM 2131 N N . PHE A 1 297 ? -2.607 33.375 5.699 1 98.5 297 PHE A N 1
ATOM 2132 C CA . PHE A 1 297 ? -3.682 32.688 6.418 1 98.5 297 PHE A CA 1
ATOM 2133 C C . PHE A 1 297 ? -3.523 32.875 7.922 1 98.5 297 PHE A C 1
ATOM 2135 O O . PHE A 1 297 ? -4.484 33.219 8.617 1 98.5 297 PHE A O 1
ATOM 2142 N N . LYS A 1 298 ? -2.295 32.562 8.422 1 98.06 298 LYS A N 1
ATOM 2143 C CA . LYS A 1 298 ? -2.018 32.719 9.852 1 98.06 298 LYS A CA 1
ATOM 2144 C C . LYS A 1 298 ? -2.342 34.125 10.336 1 98.06 298 LYS A C 1
ATOM 2146 O O . LYS A 1 298 ? -3.01 34.281 11.352 1 98.06 298 LYS A O 1
ATOM 2151 N N . GLN A 1 299 ? -1.9 35.062 9.602 1 97.94 299 GLN A N 1
ATOM 2152 C CA . GLN A 1 299 ? -2.17 36.469 9.953 1 97.94 299 GLN A CA 1
ATOM 2153 C C . GLN A 1 299 ? -3.668 36.75 9.938 1 97.94 299 GLN A C 1
ATOM 2155 O O . GLN A 1 299 ? -4.184 37.438 10.82 1 97.94 299 GLN A O 1
ATOM 2160 N N . GLY A 1 300 ? -4.344 36.281 8.938 1 98.38 300 GLY A N 1
ATOM 2161 C CA . GLY A 1 300 ? -5.777 36.469 8.82 1 98.38 300 GLY A CA 1
ATOM 2162 C C . GLY A 1 300 ? -6.555 35.875 9.984 1 98.38 300 GLY A C 1
ATOM 2163 O O . GLY A 1 300 ? -7.457 36.531 10.523 1 98.38 300 GLY A O 1
ATOM 2164 N N . VAL A 1 301 ? -6.203 34.688 10.375 1 98.75 301 VAL A N 1
ATOM 2165 C CA . VAL A 1 301 ? -6.906 34 11.453 1 98.75 301 VAL A CA 1
ATOM 2166 C C . VAL A 1 301 ? -6.609 34.688 12.781 1 98.75 301 VAL A C 1
ATOM 2168 O O . VAL A 1 301 ? -7.516 34.938 13.586 1 98.75 301 VAL A O 1
ATOM 2171 N N . GLU A 1 302 ? -5.375 35 13.016 1 97.44 302 GLU A N 1
ATOM 2172 C CA . GLU A 1 302 ? -4.98 35.656 14.273 1 97.44 302 GLU A CA 1
ATOM 2173 C C . GLU A 1 302 ? -5.57 37.031 14.398 1 97.44 302 GLU A C 1
ATOM 2175 O O . GLU A 1 302 ? -5.887 37.5 15.5 1 97.44 302 GLU A O 1
ATOM 2180 N N . SER A 1 303 ? -5.758 37.688 13.289 1 97.88 303 SER A N 1
ATOM 2181 C CA . SER A 1 303 ? -6.309 39.031 13.289 1 97.88 303 SER A CA 1
ATOM 2182 C C . SER A 1 303 ? -7.781 39.031 13.695 1 97.88 303 SER A C 1
ATOM 2184 O O . SER A 1 303 ? -8.328 40.062 14.055 1 97.88 303 SER A O 1
ATOM 2186 N N . LEU A 1 304 ? -8.414 37.906 13.602 1 98.19 304 LEU A N 1
ATOM 2187 C CA . LEU A 1 304 ? -9.812 37.812 14.008 1 98.19 304 LEU A CA 1
ATOM 2188 C C . LEU A 1 304 ? -9.969 38.094 15.5 1 98.19 304 LEU A C 1
ATOM 2190 O O . LEU A 1 304 ? -11.047 38.469 15.953 1 98.19 304 LEU A O 1
ATOM 2194 N N . SER A 1 305 ? -8.977 37.781 16.266 1 98 305 SER A N 1
ATOM 2195 C CA . SER A 1 305 ? -8.977 37.938 17.719 1 98 305 SER A CA 1
ATOM 2196 C C . SER A 1 305 ? -10.195 37.281 18.344 1 98 305 SER A C 1
ATOM 2198 O O . SER A 1 305 ? -10.844 37.844 19.219 1 98 305 SER A O 1
ATOM 2200 N N . HIS A 1 306 ? -10.57 36.188 17.797 1 98 306 HIS A N 1
ATOM 2201 C CA . HIS A 1 306 ? -11.688 35.438 18.344 1 98 306 HIS A CA 1
ATOM 2202 C C . HIS A 1 306 ? -11.305 34.75 19.656 1 98 306 HIS A C 1
ATOM 2204 O O . HIS A 1 306 ? -10.227 34.156 19.75 1 98 306 HIS A O 1
ATOM 2210 N N . PRO A 1 307 ? -12.164 34.688 20.625 1 97.69 307 PRO A N 1
ATOM 2211 C CA . PRO A 1 307 ? -11.805 34.188 21.953 1 97.69 307 PRO A CA 1
ATOM 2212 C C . PRO A 1 307 ? -11.5 32.688 21.953 1 97.69 307 PRO A C 1
ATOM 2214 O O . PRO A 1 307 ? -10.75 32.219 22.812 1 97.69 307 PRO A O 1
ATOM 2217 N N . LEU A 1 308 ? -11.992 31.969 20.984 1 98.06 308 LEU A N 1
ATOM 2218 C CA . LEU A 1 308 ? -11.789 30.531 20.953 1 98.06 308 LEU A CA 1
ATOM 2219 C C . LEU A 1 308 ? -10.5 30.172 20.219 1 98.06 308 LEU A C 1
ATOM 2221 O O . LEU A 1 308 ? -10.078 29.016 20.219 1 98.06 308 LEU A O 1
ATOM 2225 N N . ILE A 1 309 ? -9.883 31.156 19.609 1 98.62 309 ILE A N 1
ATOM 2226 C CA . ILE A 1 309 ? -8.617 30.891 18.922 1 98.62 309 ILE A CA 1
ATOM 2227 C C . ILE A 1 309 ? -7.449 31.188 19.844 1 98.62 309 ILE A C 1
ATOM 2229 O O . ILE A 1 309 ? -7.285 32.312 20.312 1 98.62 309 ILE A O 1
ATOM 2233 N N . ASP A 1 310 ? -6.738 30.188 20.203 1 98.31 310 ASP A N 1
ATOM 2234 C CA . ASP A 1 310 ? -5.523 30.406 20.969 1 98.31 310 ASP A CA 1
ATOM 2235 C C . ASP A 1 310 ? -4.387 30.906 20.078 1 98.31 310 ASP A C 1
ATOM 2237 O O . ASP A 1 310 ? -3.854 32 20.297 1 98.31 310 ASP A O 1
ATOM 2241 N N . HIS A 1 311 ? -3.963 30.156 19.047 1 98.19 311 HIS A N 1
ATOM 2242 C CA . HIS A 1 311 ? -2.973 30.531 18.047 1 98.19 311 HIS A CA 1
ATOM 2243 C C . HIS A 1 311 ? -3.039 29.625 16.828 1 98.19 311 HIS A C 1
ATOM 2245 O O . HIS A 1 311 ? -3.82 28.672 16.797 1 98.19 311 HIS A O 1
ATOM 2251 N N . VAL A 1 312 ? -2.389 30.016 15.844 1 98.69 312 VAL A N 1
ATOM 2252 C CA . VAL A 1 312 ? -2.207 29.188 14.664 1 98.69 312 VAL A CA 1
ATOM 2253 C C . VAL A 1 312 ? -0.761 28.703 14.586 1 98.69 312 VAL A C 1
ATOM 2255 O O . VAL A 1 312 ? 0.169 29.469 14.859 1 98.69 312 VAL A O 1
ATOM 2258 N N . ARG A 1 313 ? -0.58 27.422 14.344 1 98.44 313 ARG A N 1
ATOM 2259 C CA . ARG A 1 313 ? 0.77 26.891 14.195 1 98.44 313 ARG A CA 1
ATOM 2260 C C . ARG A 1 313 ? 0.9 26.078 12.906 1 98.44 313 ARG A C 1
ATOM 2262 O O . ARG A 1 313 ? -0.093 25.844 12.219 1 98.44 313 ARG A O 1
ATOM 2269 N N . GLY A 1 314 ? 2.17 25.703 12.57 1 98.5 314 GLY A N 1
ATOM 2270 C CA . GLY A 1 314 ? 2.482 24.969 11.352 1 98.5 314 GLY A CA 1
ATOM 2271 C C . GLY A 1 314 ? 3.383 25.75 10.406 1 98.5 314 GLY A C 1
ATOM 2272 O O . GLY A 1 314 ? 3.957 26.766 10.797 1 98.5 314 GLY A O 1
ATOM 2273 N N . ARG A 1 315 ? 3.572 25.219 9.258 1 98.44 315 ARG A N 1
ATOM 2274 C CA . ARG A 1 315 ? 4.395 25.812 8.203 1 98.44 315 ARG A CA 1
ATOM 2275 C C . ARG A 1 315 ? 3.754 25.625 6.836 1 98.44 315 ARG A C 1
ATOM 2277 O O . ARG A 1 315 ? 3.205 24.562 6.543 1 98.44 315 ARG A O 1
ATOM 2284 N N . GLY A 1 316 ? 3.893 26.672 5.977 1 98.75 316 GLY A N 1
ATOM 2285 C CA . GLY A 1 316 ? 3.229 26.609 4.688 1 98.75 316 GLY A CA 1
ATOM 2286 C C . GLY A 1 316 ? 1.74 26.328 4.797 1 98.75 316 GLY A C 1
ATOM 2287 O O . GLY A 1 316 ? 1.027 27.031 5.523 1 98.75 316 GLY A O 1
ATOM 2288 N N . LEU A 1 317 ? 1.291 25.297 4.117 1 98.88 317 LEU A N 1
ATOM 2289 C CA . LEU A 1 317 ? -0.139 25 4.105 1 98.88 317 LEU A CA 1
ATOM 2290 C C . LEU A 1 317 ? -0.44 23.734 4.883 1 98.88 317 LEU A C 1
ATOM 2292 O O . LEU A 1 317 ? -1.418 23.031 4.594 1 98.88 317 LEU A O 1
ATOM 2296 N N . LEU A 1 318 ? 0.446 23.344 5.777 1 98.88 318 LEU A N 1
ATOM 2297 C CA . LEU A 1 318 ? 0.133 22.453 6.883 1 98.88 318 LEU A CA 1
ATOM 2298 C C . LEU A 1 318 ? -0.06 23.219 8.18 1 98.88 318 LEU A C 1
ATOM 2300 O O . LEU A 1 318 ? 0.915 23.625 8.82 1 98.88 318 LEU A O 1
ATOM 2304 N N . LEU A 1 319 ? -1.331 23.391 8.547 1 98.88 319 LEU A N 1
ATOM 2305 C CA . LEU A 1 319 ? -1.647 24.359 9.578 1 98.88 319 LEU A CA 1
ATOM 2306 C C . LEU A 1 319 ? -2.59 23.766 10.617 1 98.88 319 LEU A C 1
ATOM 2308 O O . LEU A 1 319 ? -3.408 22.906 10.297 1 98.88 319 LEU A O 1
ATOM 2312 N N . GLY A 1 320 ? -2.398 24.156 11.852 1 98.81 320 GLY A N 1
ATOM 2313 C CA . GLY A 1 320 ? -3.297 23.828 12.945 1 98.81 320 GLY A CA 1
ATOM 2314 C C . GLY A 1 320 ? -3.844 25.062 13.648 1 98.81 320 GLY A C 1
ATOM 2315 O O . GLY A 1 320 ? -3.08 25.922 14.102 1 98.81 320 GLY A O 1
ATOM 2316 N N . ILE A 1 321 ? -5.145 25.25 13.648 1 98.88 321 ILE A N 1
ATOM 2317 C CA . ILE A 1 321 ? -5.789 26.25 14.492 1 98.88 321 ILE A CA 1
ATOM 2318 C C . ILE A 1 321 ? -6.031 25.688 15.883 1 98.88 321 ILE A C 1
ATOM 2320 O O . ILE A 1 321 ? -6.91 24.844 16.078 1 98.88 321 ILE A O 1
ATOM 2324 N N . VAL A 1 322 ? -5.25 26.109 16.828 1 98.81 322 VAL A N 1
ATOM 2325 C CA . VAL A 1 322 ? -5.383 25.656 18.203 1 98.81 322 VAL A CA 1
ATOM 2326 C C . VAL A 1 322 ? -6.484 26.438 18.906 1 98.81 322 VAL A C 1
ATOM 2328 O O . VAL A 1 322 ? -6.461 27.672 18.906 1 98.81 322 VAL A O 1
ATOM 2331 N N . LEU A 1 323 ? -7.395 25.766 19.453 1 98.62 323 LEU A N 1
ATOM 2332 C CA . LEU A 1 323 ? -8.555 26.375 20.078 1 98.62 323 LEU A CA 1
ATOM 2333 C C . LEU A 1 323 ? -8.406 26.438 21.594 1 98.62 323 LEU A C 1
ATOM 2335 O O . LEU A 1 323 ? -7.695 25.609 22.172 1 98.62 323 LEU A O 1
ATOM 2339 N N . ALA A 1 324 ? -9.078 27.422 22.172 1 97.06 324 ALA A N 1
ATOM 2340 C CA . ALA A 1 324 ? -9.156 27.547 23.625 1 97.06 324 ALA A CA 1
ATOM 2341 C C . ALA A 1 324 ? -10.195 26.578 24.188 1 97.06 324 ALA A C 1
ATOM 2343 O O . ALA A 1 324 ? -11.25 27 24.672 1 97.06 324 ALA A O 1
ATOM 2344 N N . GLY A 1 325 ? -9.992 25.25 24.172 1 96.81 325 GLY A N 1
ATOM 2345 C CA . GLY A 1 325 ? -10.875 24.203 24.672 1 96.81 325 GLY A CA 1
ATOM 2346 C C . GLY A 1 325 ? -11.117 23.109 23.641 1 96.81 325 GLY A C 1
ATOM 2347 O O . GLY A 1 325 ? -10.664 23.203 22.5 1 96.81 325 GLY A O 1
ATOM 2348 N N . PRO A 1 326 ? -11.75 22.078 24.047 1 97.88 326 PRO A N 1
ATOM 2349 C CA . PRO A 1 326 ? -11.953 20.891 23.203 1 97.88 326 PRO A CA 1
ATOM 2350 C C . PRO A 1 326 ? -13.117 21.047 22.234 1 97.88 326 PRO A C 1
ATOM 2352 O O . PRO A 1 326 ? -14.094 20.297 22.312 1 97.88 326 PRO A O 1
ATOM 2355 N N . HIS A 1 327 ? -12.969 21.953 21.219 1 98.06 327 HIS A N 1
ATOM 2356 C CA . HIS A 1 327 ? -14.078 22.297 20.344 1 98.06 327 HIS A CA 1
ATOM 2357 C C . HIS A 1 327 ? -13.789 21.891 18.906 1 98.06 327 HIS A C 1
ATOM 2359 O O . HIS A 1 327 ? -14.539 22.234 17.984 1 98.06 327 HIS A O 1
ATOM 2365 N N . ALA A 1 328 ? -12.742 21.156 18.703 1 98.44 328 ALA A N 1
ATOM 2366 C CA . ALA A 1 328 ? -12.266 20.906 17.344 1 98.44 328 ALA A CA 1
ATOM 2367 C C . ALA A 1 328 ? -13.289 20.094 16.547 1 98.44 328 ALA A C 1
ATOM 2369 O O . ALA A 1 328 ? -13.57 20.422 15.383 1 98.44 328 ALA A O 1
ATOM 2370 N N . LYS A 1 329 ? -13.859 19.047 17.156 1 97.69 329 LYS A N 1
ATOM 2371 C CA . LYS A 1 329 ? -14.828 18.219 16.453 1 97.69 329 LYS A CA 1
ATOM 2372 C C . LYS A 1 329 ? -16.094 19 16.109 1 97.69 329 LYS A C 1
ATOM 2374 O O . LYS A 1 329 ? -16.656 18.875 15.023 1 97.69 329 LYS A O 1
ATOM 2379 N N . ALA A 1 330 ? -16.547 19.75 17.078 1 98.31 330 ALA A N 1
ATOM 2380 C CA . ALA A 1 330 ? -17.703 20.609 16.844 1 98.31 330 ALA A CA 1
ATOM 2381 C C . ALA A 1 330 ? -17.422 21.609 15.727 1 98.31 330 ALA A C 1
ATOM 2383 O O . ALA A 1 330 ? -18.297 21.922 14.922 1 98.31 330 ALA A O 1
ATOM 2384 N N . ALA A 1 331 ? -16.219 22.172 15.719 1 98.75 331 ALA A N 1
ATOM 2385 C CA . ALA A 1 331 ? -15.836 23.109 14.672 1 98.75 331 ALA A CA 1
ATOM 2386 C C . ALA A 1 331 ? -15.82 22.438 13.305 1 98.75 331 ALA A C 1
ATOM 2388 O O . ALA A 1 331 ? -16.203 23.047 12.297 1 98.75 331 ALA A O 1
ATOM 2389 N N . GLU A 1 332 ? -15.32 21.219 13.273 1 98.5 332 GLU A N 1
ATOM 2390 C CA . GLU A 1 332 ? -15.328 20.438 12.039 1 98.5 332 GLU A CA 1
ATOM 2391 C C . GLU A 1 332 ? -16.734 20.281 11.484 1 98.5 332 GLU A C 1
ATOM 2393 O O . GLU A 1 332 ? -16.969 20.484 10.297 1 98.5 332 GLU A O 1
ATOM 2398 N N . VAL A 1 333 ? -17.688 19.938 12.336 1 98.12 333 VAL A N 1
ATOM 2399 C CA . VAL A 1 333 ? -19.094 19.75 11.945 1 98.12 333 VAL A CA 1
ATOM 2400 C C . VAL A 1 333 ? -19.672 21.078 11.469 1 98.12 333 VAL A C 1
ATOM 2402 O O . VAL A 1 333 ? -20.328 21.141 10.422 1 98.12 333 VAL A O 1
ATOM 2405 N N . ALA A 1 334 ? -19.422 22.109 12.227 1 98.62 334 ALA A N 1
ATOM 2406 C CA . ALA A 1 334 ? -19.938 23.438 11.883 1 98.62 334 ALA A CA 1
ATOM 2407 C C . ALA A 1 334 ? -19.375 23.922 10.547 1 98.62 334 ALA A C 1
ATOM 2409 O O . ALA A 1 334 ? -20.094 24.531 9.75 1 98.62 334 ALA A O 1
ATOM 2410 N N . ALA A 1 335 ? -18.094 23.703 10.359 1 98.81 335 ALA A N 1
ATOM 2411 C CA . ALA A 1 335 ? -17.469 24.094 9.094 1 98.81 335 ALA A CA 1
ATOM 2412 C C . ALA A 1 335 ? -18.109 23.359 7.918 1 98.81 335 ALA A C 1
ATOM 2414 O O . ALA A 1 335 ? -18.375 23.969 6.879 1 98.81 335 ALA A O 1
ATOM 2415 N N . ARG A 1 336 ? -18.312 22.062 8.086 1 98.44 336 ARG A N 1
ATOM 2416 C CA . ARG A 1 336 ? -18.953 21.281 7.035 1 98.44 336 ARG A CA 1
ATOM 2417 C C . ARG A 1 336 ? -20.328 21.812 6.699 1 98.44 336 ARG A C 1
ATOM 2419 O O . ARG A 1 336 ? -20.719 21.859 5.531 1 98.44 336 ARG A O 1
ATOM 2426 N N . GLU A 1 337 ? -21.062 22.219 7.68 1 98 337 GLU A N 1
ATOM 2427 C CA . GLU A 1 337 ? -22.422 22.734 7.492 1 98 337 GLU A CA 1
ATOM 2428 C C . GLU A 1 337 ? -22.422 23.969 6.602 1 98 337 GLU A C 1
ATOM 2430 O O . GLU A 1 337 ? -23.375 24.203 5.852 1 98 337 GLU A O 1
ATOM 2435 N N . VAL A 1 338 ? -21.344 24.719 6.672 1 98.44 338 VAL A N 1
ATOM 2436 C CA . VAL A 1 338 ? -21.344 25.969 5.914 1 98.44 338 VAL A CA 1
ATOM 2437 C C . VAL A 1 338 ? -20.422 25.828 4.703 1 98.44 338 VAL A C 1
ATOM 2439 O O . VAL A 1 338 ? -20.047 26.828 4.09 1 98.44 338 VAL A O 1
ATOM 2442 N N . GLY A 1 339 ? -19.969 24.625 4.379 1 98.62 339 GLY A N 1
ATOM 2443 C CA . GLY A 1 339 ? -19.359 24.375 3.08 1 98.62 339 GLY A CA 1
ATOM 2444 C C . GLY A 1 339 ? -17.844 24.297 3.137 1 98.62 339 GLY A C 1
ATOM 2445 O O . GLY A 1 339 ? -17.172 24.547 2.143 1 98.62 339 GLY A O 1
ATOM 2446 N N . TYR A 1 340 ? -17.266 23.984 4.281 1 98.88 340 TYR A N 1
ATOM 2447 C CA . TYR A 1 340 ? -15.82 23.812 4.414 1 98.88 340 TYR A CA 1
ATOM 2448 C C . TYR A 1 340 ? -15.5 22.453 5.039 1 98.88 340 TYR A C 1
ATOM 2450 O O . TYR A 1 340 ? -16.156 22.031 6 1 98.88 340 TYR A O 1
ATOM 2458 N N . LEU A 1 341 ? -14.578 21.719 4.441 1 98.69 341 LEU A N 1
ATOM 2459 C CA . LEU A 1 341 ? -14.109 20.469 5.016 1 98.69 341 LEU A CA 1
ATOM 2460 C C . LEU A 1 341 ? -12.789 20.656 5.754 1 98.69 341 LEU A C 1
ATOM 2462 O O . LEU A 1 341 ? -11.789 21.062 5.152 1 98.69 341 LEU A O 1
ATOM 2466 N N . VAL A 1 342 ? -12.773 20.484 7.012 1 98.56 342 VAL A N 1
ATOM 2467 C CA . VAL A 1 342 ? -11.602 20.562 7.879 1 98.56 342 VAL A CA 1
ATOM 2468 C C . VAL A 1 342 ? -11.523 19.328 8.766 1 98.56 342 VAL A C 1
ATOM 2470 O O . VAL A 1 342 ? -12.352 18.422 8.656 1 98.56 342 VAL A O 1
ATOM 2473 N N . ASN A 1 343 ? -10.469 19.219 9.523 1 97.94 343 ASN A N 1
ATOM 2474 C CA . ASN A 1 343 ? -10.25 18.031 10.336 1 97.94 343 ASN A CA 1
ATOM 2475 C C . ASN A 1 343 ? -10 18.391 11.797 1 97.94 343 ASN A C 1
ATOM 2477 O O . ASN A 1 343 ? -9.07 19.141 12.102 1 97.94 343 ASN A O 1
ATOM 2481 N N . GLY A 1 344 ? -10.922 17.922 12.688 1 97.75 344 GLY A N 1
ATOM 2482 C CA . GLY A 1 344 ? -10.594 17.969 14.102 1 97.75 344 GLY A CA 1
ATOM 2483 C C . GLY A 1 344 ? -9.57 16.922 14.508 1 97.75 344 GLY A C 1
ATOM 2484 O O . GLY A 1 344 ? -9.938 15.852 15.008 1 97.75 344 GLY A O 1
ATOM 2485 N N . ALA A 1 345 ? -8.312 17.172 14.367 1 96.06 345 ALA A N 1
ATOM 2486 C CA . ALA A 1 345 ? -7.223 16.203 14.5 1 96.06 345 ALA A CA 1
ATOM 2487 C C . ALA A 1 345 ? -6.957 15.883 15.969 1 96.06 345 ALA A C 1
ATOM 2489 O O . ALA A 1 345 ? -6.426 14.82 16.297 1 96.06 345 ALA A O 1
ATOM 2490 N N . ALA A 1 346 ? -7.168 16.734 16.875 1 97 346 ALA A N 1
ATOM 2491 C CA . ALA A 1 346 ? -7.109 16.641 18.328 1 97 346 ALA A CA 1
ATOM 2492 C C . ALA A 1 346 ? -8.297 17.344 18.984 1 97 346 ALA A C 1
ATOM 2494 O O . ALA A 1 346 ? -9.055 18.047 18.297 1 97 346 ALA A O 1
ATOM 2495 N N . PRO A 1 347 ? -8.516 17.156 20.203 1 97.25 347 PRO A N 1
ATOM 2496 C CA . PRO A 1 347 ? -9.688 17.75 20.844 1 97.25 347 PRO A CA 1
ATOM 2497 C C . PRO A 1 347 ? -9.742 19.266 20.656 1 97.25 347 PRO A C 1
ATOM 2499 O O . PRO A 1 347 ? -10.828 19.844 20.594 1 97.25 347 PRO A O 1
ATOM 2502 N N . ASN A 1 348 ? -8.586 19.938 20.531 1 98.5 348 ASN A N 1
ATOM 2503 C CA . ASN A 1 348 ? -8.57 21.391 20.5 1 98.5 348 ASN A CA 1
ATOM 2504 C C . ASN A 1 348 ? -7.855 21.906 19.25 1 98.5 348 ASN A C 1
ATOM 2506 O O . ASN A 1 348 ? -7.387 23.047 19.234 1 98.5 348 ASN A O 1
ATOM 2510 N N . VAL A 1 349 ? -7.684 21.141 18.219 1 98.88 349 VAL A N 1
ATOM 2511 C CA . VAL A 1 349 ? -6.93 21.609 17.062 1 98.88 349 VAL A CA 1
ATOM 2512 C C . VAL A 1 349 ? -7.691 21.281 15.781 1 98.88 349 VAL A C 1
ATOM 2514 O O . VAL A 1 349 ? -8.055 20.141 15.547 1 98.88 349 VAL A O 1
ATOM 2517 N N . VAL A 1 350 ? -7.992 22.25 15 1 98.81 350 VAL A N 1
ATOM 2518 C CA . VAL A 1 350 ? -8.469 22.094 13.633 1 98.81 350 VAL A CA 1
ATOM 2519 C C . VAL A 1 350 ? -7.285 22.062 12.664 1 98.81 350 VAL A C 1
ATOM 2521 O O . VAL A 1 350 ? -6.547 23.047 12.555 1 98.81 350 VAL A O 1
ATOM 2524 N N . ARG A 1 351 ? -7.066 20.953 12.039 1 98.81 351 ARG A N 1
ATOM 2525 C CA . ARG A 1 351 ? -5.965 20.766 11.102 1 98.81 351 ARG A CA 1
ATOM 2526 C C . ARG A 1 351 ? -6.395 21.109 9.68 1 98.81 351 ARG A C 1
ATOM 2528 O O . ARG A 1 351 ? -7.488 20.719 9.25 1 98.81 351 ARG A O 1
ATOM 2535 N N . LEU A 1 352 ? -5.562 21.828 8.992 1 98.81 352 LEU A N 1
ATOM 2536 C CA . LEU A 1 352 ? -5.734 22.156 7.586 1 98.81 352 LEU A CA 1
ATOM 2537 C C . LEU A 1 352 ? -4.535 21.688 6.766 1 98.81 352 LEU A C 1
ATOM 2539 O O . LEU A 1 352 ? -3.393 21.797 7.219 1 98.81 352 LEU A O 1
ATOM 2543 N N . ALA A 1 353 ? -4.75 21.141 5.672 1 98.69 353 ALA A N 1
ATOM 2544 C CA . ALA A 1 353 ? -3.777 20.766 4.652 1 98.69 353 ALA A CA 1
ATOM 2545 C C . ALA A 1 353 ? -4.379 20.875 3.252 1 98.69 353 ALA A C 1
ATOM 2547 O O . ALA A 1 353 ? -4.441 19.891 2.518 1 98.69 353 ALA A O 1
ATOM 2548 N N . PRO A 1 354 ? -4.836 22.062 2.869 1 98.69 354 PRO A N 1
ATOM 2549 C CA . PRO A 1 354 ? -5.508 22.219 1.577 1 98.69 354 PRO A CA 1
ATOM 2550 C C . PRO A 1 354 ? -4.59 21.922 0.394 1 98.69 354 PRO A C 1
ATOM 2552 O O . PRO A 1 354 ? -3.371 21.844 0.558 1 98.69 354 PRO A O 1
ATOM 2555 N N . PRO A 1 355 ? -5.188 21.719 -0.798 1 98.69 355 PRO A N 1
ATOM 2556 C CA . PRO A 1 355 ? -4.348 21.688 -1.998 1 98.69 355 PRO A CA 1
ATOM 2557 C C . PRO A 1 355 ? -3.465 22.922 -2.139 1 98.69 355 PRO A C 1
ATOM 2559 O O . PRO A 1 355 ? -3.887 24.031 -1.792 1 98.69 355 PRO A O 1
ATOM 2562 N N . LEU A 1 356 ? -2.287 22.688 -2.691 1 98.69 356 LEU A N 1
ATOM 2563 C CA . LEU A 1 356 ? -1.387 23.828 -2.867 1 98.69 356 LEU A CA 1
ATOM 2564 C C . LEU A 1 356 ? -1.919 24.781 -3.928 1 98.69 356 LEU A C 1
ATOM 2566 O O . LEU A 1 356 ? -1.488 25.938 -4 1 98.69 356 LEU A O 1
ATOM 2570 N N . VAL A 1 357 ? -2.91 24.359 -4.707 1 98.5 357 VAL A N 1
ATOM 2571 C CA . VAL A 1 357 ? -3.484 25.188 -5.758 1 98.5 357 VAL A CA 1
ATOM 2572 C C . VAL A 1 357 ? -4.672 25.969 -5.207 1 98.5 357 VAL A C 1
ATOM 2574 O O . VAL A 1 357 ? -5.375 26.656 -5.957 1 98.5 357 VAL A O 1
ATOM 2577 N N . ILE A 1 358 ? -4.953 25.875 -3.906 1 98.62 358 ILE A N 1
ATOM 2578 C CA . ILE A 1 358 ? -6.043 26.625 -3.299 1 98.62 358 ILE A CA 1
ATOM 2579 C C . ILE A 1 358 ? -5.871 28.109 -3.604 1 98.62 358 ILE A C 1
ATOM 2581 O O . ILE A 1 358 ? -4.75 28.625 -3.631 1 98.62 358 ILE A O 1
ATOM 2585 N N . THR A 1 359 ? -6.969 28.797 -3.814 1 97.94 359 THR A N 1
ATOM 2586 C CA . THR A 1 359 ? -6.875 30.203 -4.172 1 97.94 359 THR A CA 1
ATOM 2587 C C . THR A 1 359 ? -6.965 31.078 -2.928 1 97.94 359 THR A C 1
ATOM 2589 O O . THR A 1 359 ? -7.48 30.656 -1.894 1 97.94 359 THR A O 1
ATOM 2592 N N . GLU A 1 360 ? -6.426 32.312 -3.115 1 97.88 360 GLU A N 1
ATOM 2593 C CA . GLU A 1 360 ? -6.48 33.25 -2.014 1 97.88 360 GLU A CA 1
ATOM 2594 C C . GLU A 1 360 ? -7.922 33.562 -1.609 1 97.88 360 GLU A C 1
ATOM 2596 O O . GLU A 1 360 ? -8.25 33.562 -0.421 1 97.88 360 GLU A O 1
ATOM 2601 N N . PRO A 1 361 ? -8.852 33.688 -2.557 1 98.38 361 PRO A N 1
ATOM 2602 C CA . PRO A 1 361 ? -10.242 33.938 -2.178 1 98.38 361 PRO A CA 1
ATOM 2603 C C . PRO A 1 361 ? -10.867 32.781 -1.409 1 98.38 361 PRO A C 1
ATOM 2605 O O . PRO A 1 361 ? -11.68 33 -0.509 1 98.38 361 PRO A O 1
ATOM 2608 N N . GLN A 1 362 ? -10.508 31.578 -1.731 1 98.56 362 GLN A N 1
ATOM 2609 C CA . GLN A 1 362 ? -11.023 30.422 -1.017 1 98.56 362 GLN A CA 1
ATOM 2610 C C . GLN A 1 362 ? -10.555 30.422 0.436 1 98.56 362 GLN A C 1
ATOM 2612 O O . GLN A 1 362 ? -11.336 30.125 1.344 1 98.56 362 GLN A O 1
ATOM 2617 N N . LEU A 1 363 ? -9.305 30.766 0.67 1 98.31 363 LEU A N 1
ATOM 2618 C CA . LEU A 1 363 ? -8.773 30.828 2.025 1 98.31 363 LEU A CA 1
ATOM 2619 C C . LEU A 1 363 ? -9.391 32 2.789 1 98.31 363 LEU A C 1
ATOM 2621 O O . LEU A 1 363 ? -9.734 31.875 3.967 1 98.31 363 LEU A O 1
ATOM 2625 N N . GLU A 1 364 ? -9.508 33.125 2.08 1 98.12 364 GLU A N 1
ATOM 2626 C CA . GLU A 1 364 ? -10.109 34.281 2.695 1 98.12 364 GLU A CA 1
ATOM 2627 C C . GLU A 1 364 ? -11.562 34.031 3.088 1 98.12 364 GLU A C 1
ATOM 2629 O O . GLU A 1 364 ? -12.023 34.531 4.125 1 98.12 364 GLU A O 1
ATOM 2634 N N . GLY A 1 365 ? -12.273 33.344 2.238 1 98.69 365 GLY A N 1
ATOM 2635 C CA . GLY A 1 365 ? -13.633 32.938 2.561 1 98.69 365 GLY A CA 1
ATOM 2636 C C . GLY A 1 365 ? -13.742 32.125 3.832 1 98.69 365 GLY A C 1
ATOM 2637 O O . GLY A 1 365 ? -14.648 32.344 4.637 1 98.69 365 GLY A O 1
ATOM 2638 N N . PHE A 1 366 ? -12.859 31.25 3.988 1 98.81 366 PHE A N 1
ATOM 2639 C CA . PHE A 1 366 ? -12.852 30.453 5.203 1 98.81 366 PHE A CA 1
ATOM 2640 C C . PHE A 1 366 ? -12.562 31.312 6.426 1 98.81 366 PHE A C 1
ATOM 2642 O O . PHE A 1 366 ? -13.227 31.172 7.457 1 98.81 366 PHE A O 1
ATOM 2649 N N . VAL A 1 367 ? -11.5 32.188 6.297 1 98.81 367 VAL A N 1
ATOM 2650 C CA . VAL A 1 367 ? -11.156 33.094 7.402 1 98.81 367 VAL A CA 1
ATOM 2651 C C . VAL A 1 367 ? -12.375 33.906 7.785 1 98.81 367 VAL A C 1
ATOM 2653 O O . VAL A 1 367 ? -12.664 34.094 8.969 1 98.81 367 VAL A O 1
ATOM 2656 N N . ALA A 1 368 ? -13.102 34.375 6.824 1 98.69 368 ALA A N 1
ATOM 2657 C CA . ALA A 1 368 ? -14.289 35.188 7.062 1 98.69 368 ALA A CA 1
ATOM 2658 C C . ALA A 1 368 ? -15.383 34.375 7.75 1 98.69 368 ALA A C 1
ATOM 2660 O O . ALA A 1 368 ? -16.141 34.906 8.562 1 98.69 368 ALA A O 1
ATOM 2661 N N . ALA A 1 369 ? -15.477 33.125 7.465 1 98.75 369 ALA A N 1
ATOM 2662 C CA . ALA A 1 369 ? -16.516 32.25 7.996 1 98.75 369 ALA A CA 1
ATOM 2663 C C . ALA A 1 369 ? -16.156 31.734 9.391 1 98.75 369 ALA A C 1
ATOM 2665 O O . ALA A 1 369 ? -17.031 31.281 10.141 1 98.75 369 ALA A O 1
ATOM 2666 N N . LEU A 1 370 ? -14.906 31.797 9.75 1 98.81 370 LEU A N 1
ATOM 2667 C CA . LEU A 1 370 ? -14.344 31.125 10.914 1 98.81 370 LEU A CA 1
ATOM 2668 C C . LEU A 1 370 ? -15.016 31.609 12.195 1 98.81 370 LEU A C 1
ATOM 2670 O O . LEU A 1 370 ? -15.344 30.797 13.07 1 98.81 370 LEU A O 1
ATOM 2674 N N . PRO A 1 371 ? -15.312 32.938 12.367 1 98.69 371 PRO A N 1
ATOM 2675 C CA . PRO A 1 371 ? -15.984 33.375 13.594 1 98.69 371 PRO A CA 1
ATOM 2676 C C . PRO A 1 371 ? -17.344 32.688 13.781 1 98.69 371 PRO A C 1
ATOM 2678 O O . PRO A 1 371 ? -17.672 32.25 14.883 1 98.69 371 PRO A O 1
ATOM 2681 N N . GLY A 1 372 ? -18.109 32.625 12.719 1 98.62 372 GLY A N 1
ATOM 2682 C CA . GLY A 1 372 ? -19.406 31.969 12.797 1 98.62 372 GLY A CA 1
ATOM 2683 C C . GLY A 1 372 ? -19.281 30.484 13.109 1 98.62 372 GLY A C 1
ATOM 2684 O O . GLY A 1 372 ? -20.078 29.953 13.898 1 98.62 372 GLY A O 1
ATOM 2685 N N . ILE A 1 373 ? -18.312 29.828 12.5 1 98.75 373 ILE A N 1
ATOM 2686 C CA . ILE A 1 373 ? -18.047 28.406 12.727 1 98.75 373 ILE A CA 1
ATOM 2687 C C . ILE A 1 373 ? -17.703 28.172 14.195 1 98.75 373 ILE A C 1
ATOM 2689 O O . ILE A 1 373 ? -18.25 27.266 14.828 1 98.75 373 ILE A O 1
ATOM 2693 N N . LEU A 1 374 ? -16.844 29.016 14.711 1 98.56 374 LEU A N 1
ATOM 2694 C CA . LEU A 1 374 ? -16.375 28.844 16.078 1 98.56 374 LEU A CA 1
ATOM 2695 C C . LEU A 1 374 ? -17.453 29.203 17.094 1 98.56 374 LEU A C 1
ATOM 2697 O O . LEU A 1 374 ? -17.562 28.578 18.141 1 98.56 374 LEU A O 1
ATOM 2701 N N . ASP A 1 375 ? -18.297 30.219 16.766 1 98.38 375 ASP A N 1
ATOM 2702 C CA . ASP A 1 375 ? -19.422 30.547 17.641 1 98.38 375 ASP A CA 1
ATOM 2703 C C . ASP A 1 375 ? -20.375 29.359 17.766 1 98.38 375 ASP A C 1
ATOM 2705 O O . ASP A 1 375 ? -20.828 29.047 18.859 1 98.38 375 ASP A O 1
ATOM 2709 N N . ASN A 1 376 ? -20.656 28.734 16.688 1 97.56 376 ASN A N 1
ATOM 2710 C CA . ASN A 1 376 ? -21.516 27.562 16.703 1 97.56 376 ASN A CA 1
ATOM 2711 C C . ASN A 1 376 ? -20.891 26.406 17.453 1 97.56 376 ASN A C 1
ATOM 2713 O O . ASN A 1 376 ? -21.562 25.688 18.203 1 97.56 376 ASN A O 1
ATOM 2717 N N . ALA A 1 377 ? -19.609 26.203 17.25 1 96.19 377 ALA A N 1
ATOM 2718 C CA . ALA A 1 377 ? -18.875 25.125 17.922 1 96.19 377 ALA A CA 1
ATOM 2719 C C . ALA A 1 377 ? -18.859 25.312 19.438 1 96.19 377 ALA A C 1
ATOM 2721 O O . ALA A 1 377 ? -18.984 24.359 20.203 1 96.19 377 ALA A O 1
ATOM 2722 N N . GLY A 1 378 ? -18.656 26.531 19.844 1 93.5 378 GLY A N 1
ATOM 2723 C CA . GLY A 1 378 ? -18.641 26.844 21.266 1 93.5 378 GLY A CA 1
ATOM 2724 C C . GLY A 1 378 ? -19.984 26.688 21.938 1 93.5 378 GLY A C 1
ATOM 2725 O O . GLY A 1 378 ? -20.047 26.391 23.125 1 93.5 378 GLY A O 1
ATOM 2726 N N . ALA A 1 379 ? -21 26.859 21.203 1 91.44 379 ALA A N 1
ATOM 2727 C CA . ALA A 1 379 ? -22.359 26.75 21.75 1 91.44 379 ALA A CA 1
ATOM 2728 C C . ALA A 1 379 ? -22.75 25.281 21.891 1 91.44 379 ALA A C 1
ATOM 2730 O O . ALA A 1 379 ? -23.625 24.953 22.703 1 91.44 379 ALA A O 1
ATOM 2731 N N . SER A 1 380 ? -22.266 24.469 21.062 1 77.81 380 SER A N 1
ATOM 2732 C CA . SER A 1 380 ? -22.578 23.047 21.094 1 77.81 380 SER A CA 1
ATOM 2733 C C . SER A 1 380 ? -21.844 22.344 22.234 1 77.81 380 SER A C 1
ATOM 2735 O O . SER A 1 380 ? -22.281 21.281 22.703 1 77.81 380 SER A O 1
ATOM 2737 N N . ALA A 1 381 ? -20.766 22.891 22.781 1 62.69 381 ALA A N 1
ATOM 2738 C CA . ALA A 1 381 ? -20.031 22.25 23.859 1 62.69 381 ALA A CA 1
ATOM 2739 C C . ALA A 1 381 ? -20.688 22.5 25.203 1 62.69 381 ALA A C 1
ATOM 2741 O O . ALA A 1 381 ? -21.359 23.516 25.406 1 62.69 381 ALA A O 1
ATOM 2742 N N . MET B 1 1 ? 16.969 1.658 -5.297 1 91 1 MET B N 1
ATOM 2743 C CA . MET B 1 1 ? 17.688 0.885 -4.285 1 91 1 MET B CA 1
ATOM 2744 C C . MET B 1 1 ? 18.016 -0.512 -4.801 1 91 1 MET B C 1
ATOM 2746 O O . MET B 1 1 ? 17.312 -1.039 -5.668 1 91 1 MET B O 1
ATOM 2750 N N . ASN B 1 2 ? 19.062 -1.202 -4.355 1 91.44 2 ASN B N 1
ATOM 2751 C CA . ASN B 1 2 ? 19.562 -2.459 -4.898 1 91.44 2 ASN B CA 1
ATOM 2752 C C . ASN B 1 2 ? 18.828 -3.658 -4.32 1 91.44 2 ASN B C 1
ATOM 2754 O O . ASN B 1 2 ? 19.406 -4.734 -4.16 1 91.44 2 ASN B O 1
ATOM 2758 N N . ASN B 1 3 ? 17.609 -3.496 -3.979 1 88.94 3 ASN B N 1
ATOM 2759 C CA . ASN B 1 3 ? 16.828 -4.57 -3.389 1 88.94 3 ASN B CA 1
ATOM 2760 C C . ASN B 1 3 ? 16.375 -5.574 -4.441 1 88.94 3 ASN B C 1
ATOM 2762 O O . ASN B 1 3 ? 15.992 -6.699 -4.109 1 88.94 3 ASN B O 1
ATOM 2766 N N . TYR B 1 4 ? 16.359 -5.27 -5.789 1 90 4 TYR B N 1
ATOM 2767 C CA . TYR B 1 4 ? 15.938 -6.18 -6.844 1 90 4 TYR B CA 1
ATOM 2768 C C . TYR B 1 4 ? 17.125 -6.637 -7.688 1 90 4 TYR B C 1
ATOM 2770 O O . TYR B 1 4 ? 16.984 -7.543 -8.516 1 90 4 TYR B O 1
ATOM 2778 N N . GLY B 1 5 ? 18.266 -5.996 -7.59 1 91.25 5 GLY B N 1
ATOM 2779 C CA . GLY B 1 5 ? 19.281 -6.098 -8.617 1 91.25 5 GLY B CA 1
ATOM 2780 C C . GLY B 1 5 ? 18.953 -5.312 -9.875 1 91.25 5 GLY B C 1
ATOM 2781 O O . GLY B 1 5 ? 17.938 -4.629 -9.93 1 91.25 5 GLY B O 1
ATOM 2782 N N . THR B 1 6 ? 19.812 -5.332 -10.852 1 92.5 6 THR B N 1
ATOM 2783 C CA . THR B 1 6 ? 19.547 -4.613 -12.102 1 92.5 6 THR B CA 1
ATOM 2784 C C . THR B 1 6 ? 18.609 -5.406 -13 1 92.5 6 THR B C 1
ATOM 2786 O O . THR B 1 6 ? 18.891 -6.547 -13.359 1 92.5 6 THR B O 1
ATOM 2789 N N . PRO B 1 7 ? 17.484 -4.859 -13.352 1 93.25 7 PRO B N 1
ATOM 2790 C CA . PRO B 1 7 ? 16.578 -5.57 -14.25 1 93.25 7 PRO B CA 1
ATOM 2791 C C . PRO B 1 7 ? 17.219 -5.895 -15.602 1 93.25 7 PRO B C 1
ATOM 2793 O O . PRO B 1 7 ? 17.922 -5.055 -16.172 1 93.25 7 PRO B O 1
ATOM 2796 N N . PRO B 1 8 ? 16.969 -7.039 -16.078 1 93 8 PRO B N 1
ATOM 2797 C CA . PRO B 1 8 ? 17.609 -7.457 -17.328 1 93 8 PRO B CA 1
ATOM 2798 C C . PRO B 1 8 ? 16.984 -6.824 -18.562 1 93 8 PRO B C 1
ATOM 2800 O O . PRO B 1 8 ? 17.594 -6.805 -19.641 1 93 8 PRO B O 1
ATOM 2803 N N . VAL B 1 9 ? 15.719 -6.367 -18.438 1 96.44 9 VAL B N 1
ATOM 2804 C CA . VAL B 1 9 ? 14.977 -5.809 -19.562 1 96.44 9 VAL B CA 1
ATOM 2805 C C . VAL B 1 9 ? 14.312 -4.5 -19.141 1 96.44 9 VAL B C 1
ATOM 2807 O O . VAL B 1 9 ? 13.828 -4.379 -18.016 1 96.44 9 VAL B O 1
ATOM 2810 N N . ALA B 1 10 ? 14.367 -3.506 -19.938 1 97.69 10 ALA B N 1
ATOM 2811 C CA . ALA B 1 10 ? 13.57 -2.289 -19.812 1 97.69 10 ALA B CA 1
ATOM 2812 C C . ALA B 1 10 ? 12.406 -2.291 -20.812 1 97.69 10 ALA B C 1
ATOM 2814 O O . ALA B 1 10 ? 12.617 -2.379 -22.016 1 97.69 10 ALA B O 1
ATOM 2815 N N . LEU B 1 11 ? 11.211 -2.223 -20.328 1 98.5 11 LEU B N 1
ATOM 2816 C CA . LEU B 1 11 ? 10.016 -2.305 -21.172 1 98.5 11 LEU B CA 1
ATOM 2817 C C . LEU B 1 11 ? 9.508 -0.914 -21.516 1 98.5 11 LEU B C 1
ATOM 2819 O O . LEU B 1 11 ? 9.523 -0.01 -20.688 1 98.5 11 LEU B O 1
ATOM 2823 N N . ALA B 1 12 ? 9.008 -0.741 -22.766 1 98.25 12 ALA B N 1
ATOM 2824 C CA . ALA B 1 12 ? 8.633 0.575 -23.281 1 98.25 12 ALA B CA 1
ATOM 2825 C C . ALA B 1 12 ? 7.137 0.645 -23.578 1 98.25 12 ALA B C 1
ATOM 2827 O O . ALA B 1 12 ? 6.523 1.711 -23.469 1 98.25 12 ALA B O 1
ATOM 2828 N N . SER B 1 13 ? 6.594 -0.478 -23.969 1 98.56 13 SER B N 1
ATOM 2829 C CA . SER B 1 13 ? 5.176 -0.486 -24.328 1 98.56 13 SER B CA 1
ATOM 2830 C C . SER B 1 13 ? 4.578 -1.882 -24.188 1 98.56 13 SER B C 1
ATOM 2832 O O . SER B 1 13 ? 5.312 -2.863 -24.031 1 98.56 13 SER B O 1
ATOM 2834 N N . GLY B 1 14 ? 3.23 -1.941 -24.141 1 98.31 14 GLY B N 1
ATOM 2835 C CA . GLY B 1 14 ? 2.523 -3.211 -24.062 1 98.31 14 GLY B CA 1
ATOM 2836 C C . GLY B 1 14 ? 1.146 -3.162 -24.703 1 98.31 14 GLY B C 1
ATOM 2837 O O . GLY B 1 14 ? 0.564 -2.086 -24.844 1 98.31 14 GLY B O 1
ATOM 2838 N N . GLU B 1 15 ? 0.65 -4.285 -25.062 1 98.31 15 GLU B N 1
ATOM 2839 C CA . GLU B 1 15 ? -0.697 -4.492 -25.578 1 98.31 15 GLU B CA 1
ATOM 2840 C C . GLU B 1 15 ? -1.159 -5.93 -25.359 1 98.31 15 GLU B C 1
ATOM 2842 O O . GLU B 1 15 ? -0.521 -6.871 -25.844 1 98.31 15 GLU B O 1
ATOM 2847 N N . GLY B 1 16 ? -2.33 -6.008 -24.734 1 98.19 16 GLY B N 1
ATOM 2848 C CA . GLY B 1 16 ? -2.711 -7.371 -24.391 1 98.19 16 GLY B CA 1
ATOM 2849 C C . GLY B 1 16 ? -1.638 -8.117 -23.609 1 98.19 16 GLY B C 1
ATOM 2850 O O . GLY B 1 16 ? -1.125 -7.613 -22.609 1 98.19 16 GLY B O 1
ATOM 2851 N N . ALA B 1 17 ? -1.271 -9.305 -24.078 1 98.62 17 ALA B N 1
ATOM 2852 C CA . ALA B 1 17 ? -0.286 -10.125 -23.391 1 98.62 17 ALA B CA 1
ATOM 2853 C C . ALA B 1 17 ? 1.108 -9.922 -23.969 1 98.62 17 ALA B C 1
ATOM 2855 O O . ALA B 1 17 ? 2.023 -10.703 -23.688 1 98.62 17 ALA B O 1
ATOM 2856 N N . VAL B 1 18 ? 1.29 -8.844 -24.781 1 98.81 18 VAL B N 1
ATOM 2857 C CA . VAL B 1 18 ? 2.58 -8.617 -25.422 1 98.81 18 VAL B CA 1
ATOM 2858 C C . VAL B 1 18 ? 3.193 -7.316 -24.891 1 98.81 18 VAL B C 1
ATOM 2860 O O . VAL B 1 18 ? 2.49 -6.32 -24.719 1 98.81 18 VAL B O 1
ATOM 2863 N N . VAL B 1 19 ? 4.492 -7.348 -24.641 1 98.75 19 VAL B N 1
ATOM 2864 C CA . VAL B 1 19 ? 5.242 -6.152 -24.281 1 98.75 19 VAL B CA 1
ATOM 2865 C C . VAL B 1 19 ? 6.438 -5.98 -25.219 1 98.75 19 VAL B C 1
ATOM 2867 O O . VAL B 1 19 ? 6.902 -6.945 -25.828 1 98.75 19 VAL B O 1
ATOM 2870 N N . THR B 1 20 ? 6.895 -4.789 -25.312 1 98.81 20 THR B N 1
ATOM 2871 C CA . THR B 1 20 ? 8.031 -4.422 -26.156 1 98.81 20 THR B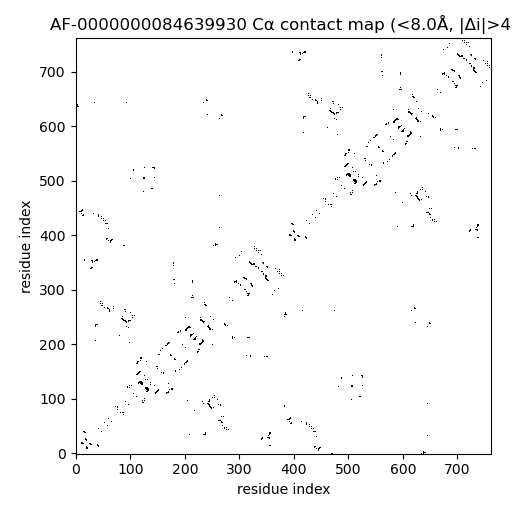 CA 1
ATOM 2872 C C . THR B 1 20 ? 9.094 -3.699 -25.328 1 98.81 20 THR B C 1
ATOM 2874 O O . THR B 1 20 ? 8.773 -2.811 -24.531 1 98.81 20 THR B O 1
ATOM 2877 N N . ASP B 1 21 ? 10.344 -4.133 -25.469 1 98.44 21 ASP B N 1
ATOM 2878 C CA . ASP B 1 21 ? 11.406 -3.477 -24.703 1 98.44 21 ASP B CA 1
ATOM 2879 C C . ASP B 1 21 ? 11.898 -2.223 -25.422 1 98.44 21 ASP B C 1
ATOM 2881 O O . ASP B 1 21 ? 11.367 -1.851 -26.469 1 98.44 21 ASP B O 1
ATOM 2885 N N . VAL B 1 22 ? 12.828 -1.516 -24.875 1 97.94 22 VAL B N 1
ATOM 2886 C CA . VAL B 1 22 ? 13.273 -0.214 -25.359 1 97.94 22 VAL B CA 1
ATOM 2887 C C . VAL B 1 22 ? 14.047 -0.384 -26.672 1 97.94 22 VAL B C 1
ATOM 2889 O O . VAL B 1 22 ? 14.25 0.583 -27.406 1 97.94 22 VAL B O 1
ATOM 2892 N N . ASP B 1 23 ? 14.461 -1.605 -27 1 97.94 23 ASP B N 1
ATOM 2893 C CA . ASP B 1 23 ? 15.195 -1.875 -28.234 1 97.94 23 ASP B CA 1
ATOM 2894 C C . ASP B 1 23 ? 14.258 -2.387 -29.328 1 97.94 23 ASP B C 1
ATOM 2896 O O . ASP B 1 23 ? 14.703 -2.703 -30.422 1 97.94 23 ASP B O 1
ATOM 2900 N N . GLY B 1 24 ? 13.008 -2.607 -29.016 1 98.31 24 GLY B N 1
ATOM 2901 C CA . GLY B 1 24 ? 12.016 -2.959 -30.031 1 98.31 24 GLY B CA 1
ATOM 2902 C C . GLY B 1 24 ? 11.703 -4.441 -30.062 1 98.31 24 GLY B C 1
ATOM 2903 O O . GLY B 1 24 ? 10.922 -4.895 -30.906 1 98.31 24 GLY B O 1
ATOM 2904 N N . LYS B 1 25 ? 12.273 -5.207 -29.188 1 98.44 25 LYS B N 1
ATOM 2905 C CA . LYS B 1 25 ? 11.977 -6.637 -29.125 1 98.44 25 LYS B CA 1
ATOM 2906 C C . LYS B 1 25 ? 10.641 -6.887 -28.422 1 98.44 25 LYS B C 1
ATOM 2908 O O . LYS B 1 25 ? 10.344 -6.258 -27.406 1 98.44 25 LYS B O 1
ATOM 2913 N N . ASN B 1 26 ? 9.883 -7.805 -28.984 1 98.62 26 ASN B N 1
ATOM 2914 C CA . ASN B 1 26 ? 8.594 -8.172 -28.422 1 98.62 26 ASN B CA 1
ATOM 2915 C C . ASN B 1 26 ? 8.703 -9.43 -27.562 1 98.62 26 ASN B C 1
ATOM 2917 O O . ASN B 1 26 ? 9.508 -10.312 -27.844 1 98.62 26 ASN B O 1
ATOM 2921 N N . TYR B 1 27 ? 7.898 -9.445 -26.516 1 98.81 27 TYR B N 1
ATOM 2922 C CA . TYR B 1 27 ? 7.77 -10.609 -25.656 1 98.81 27 TYR B CA 1
ATOM 2923 C C . TYR B 1 27 ? 6.305 -10.945 -25.406 1 98.81 27 TYR B C 1
ATOM 2925 O O . TYR B 1 27 ? 5.484 -10.047 -25.188 1 98.81 27 TYR B O 1
ATOM 2933 N N . VAL B 1 28 ? 5.938 -12.227 -25.5 1 98.88 28 VAL B N 1
ATOM 2934 C CA . VAL B 1 28 ? 4.695 -12.664 -24.875 1 98.88 28 VAL B CA 1
ATOM 2935 C C . VAL B 1 28 ? 4.891 -12.773 -23.359 1 98.88 28 VAL B C 1
ATOM 2937 O O . VAL B 1 28 ? 5.738 -13.539 -22.891 1 98.88 28 VAL B O 1
ATOM 2940 N N . ASP B 1 29 ? 4.16 -11.984 -22.672 1 98.5 29 ASP B N 1
ATOM 2941 C CA . ASP B 1 29 ? 4.258 -11.922 -21.219 1 98.5 29 ASP B CA 1
ATOM 2942 C C . ASP B 1 29 ? 3.447 -13.039 -20.562 1 98.5 29 ASP B C 1
ATOM 2944 O O . ASP B 1 29 ? 2.242 -12.891 -20.359 1 98.5 29 ASP B O 1
ATOM 2948 N N . LEU B 1 30 ? 4.094 -14.062 -20.109 1 98.81 30 LEU B N 1
ATOM 2949 C CA . LEU B 1 30 ? 3.42 -15.227 -19.547 1 98.81 30 LEU B CA 1
ATOM 2950 C C . LEU B 1 30 ? 3.436 -15.172 -18.016 1 98.81 30 LEU B C 1
ATOM 2952 O O . LEU B 1 30 ? 3.129 -16.156 -17.359 1 98.81 30 LEU B O 1
ATOM 2956 N N . LEU B 1 31 ? 3.789 -14.008 -17.516 1 97.94 31 LEU B N 1
ATOM 2957 C CA . LEU B 1 31 ? 3.814 -13.836 -16.062 1 97.94 31 LEU B CA 1
ATOM 2958 C C . LEU B 1 31 ? 2.859 -12.734 -15.633 1 97.94 31 LEU B C 1
ATOM 2960 O O . LEU B 1 31 ? 2.488 -12.648 -14.461 1 97.94 31 LEU B O 1
ATOM 2964 N N . GLY B 1 32 ? 2.484 -11.789 -16.562 1 97.19 32 GLY B N 1
ATOM 2965 C CA . GLY B 1 32 ? 1.476 -10.766 -16.312 1 97.19 32 GLY B CA 1
ATOM 2966 C C . GLY B 1 32 ? 1.848 -9.82 -15.188 1 97.19 32 GLY B C 1
ATOM 2967 O O . GLY B 1 32 ? 1.013 -9.5 -14.344 1 97.19 32 GLY B O 1
ATOM 2968 N N . GLY B 1 33 ? 3.117 -9.383 -15.133 1 96.94 33 GLY B N 1
ATOM 2969 C CA . GLY B 1 33 ? 3.529 -8.523 -14.031 1 96.94 33 GLY B CA 1
ATOM 2970 C C . GLY B 1 33 ? 3.48 -9.219 -12.688 1 96.94 33 GLY B C 1
ATOM 2971 O O . GLY B 1 33 ? 3.174 -8.594 -11.664 1 96.94 33 GLY B O 1
ATOM 2972 N N . ILE B 1 34 ? 3.691 -10.492 -12.594 1 97 34 ILE B N 1
ATOM 2973 C CA . ILE B 1 34 ? 3.594 -11.375 -11.438 1 97 34 ILE B CA 1
ATOM 2974 C C . ILE B 1 34 ? 2.131 -11.523 -11.023 1 97 34 ILE B C 1
ATOM 2976 O O . ILE B 1 34 ? 1.769 -11.211 -9.891 1 97 34 ILE B O 1
ATOM 2980 N N . ALA B 1 35 ? 1.345 -11.961 -11.891 1 98.06 35 ALA B N 1
ATOM 2981 C CA . ALA B 1 35 ? -0.057 -12.344 -11.734 1 98.06 35 ALA B CA 1
ATOM 2982 C C . ALA B 1 35 ? -0.945 -11.109 -11.562 1 98.06 35 ALA B C 1
ATOM 2984 O O . ALA B 1 35 ? -2.027 -11.195 -10.977 1 98.06 35 ALA B O 1
ATOM 2985 N N . VAL B 1 36 ? -0.552 -9.922 -12.062 1 98.5 36 VAL B N 1
ATOM 2986 C CA . VAL B 1 36 ? -1.272 -8.672 -11.828 1 98.5 36 VAL B CA 1
ATOM 2987 C C . VAL B 1 36 ? -2.162 -8.359 -13.031 1 98.5 36 VAL B C 1
ATOM 2989 O O . VAL B 1 36 ? -3.342 -8.031 -12.867 1 98.5 36 VAL B O 1
ATOM 2992 N N . ASN B 1 37 ? -1.662 -8.492 -14.258 1 98.19 37 ASN B N 1
ATOM 2993 C CA . ASN B 1 37 ? -2.303 -7.984 -15.461 1 98.19 37 ASN B CA 1
ATOM 2994 C C . ASN B 1 37 ? -3.277 -9 -16.047 1 98.19 37 ASN B C 1
ATOM 2996 O O . ASN B 1 37 ? -3.104 -9.461 -17.172 1 98.19 37 ASN B O 1
ATOM 3000 N N . ILE B 1 38 ? -4.355 -9.227 -15.352 1 98.06 38 ILE B N 1
ATOM 3001 C CA . ILE B 1 38 ? -5.27 -10.273 -15.789 1 98.06 38 ILE B CA 1
ATOM 3002 C C . ILE B 1 38 ? -5.902 -9.883 -17.125 1 98.06 38 ILE B C 1
ATOM 3004 O O . ILE B 1 38 ? -6.273 -10.75 -17.922 1 98.06 38 ILE B O 1
ATOM 3008 N N . LEU B 1 39 ? -5.969 -8.547 -17.438 1 98.69 39 LEU B N 1
ATOM 3009 C CA . LEU B 1 39 ? -6.539 -8.086 -18.688 1 98.69 39 LEU B CA 1
ATOM 3010 C C . LEU B 1 39 ? -5.441 -7.641 -19.656 1 98.69 39 LEU B C 1
ATOM 3012 O O . LEU B 1 39 ? -5.723 -7.023 -20.688 1 98.69 39 LEU B O 1
ATOM 3016 N N . GLY B 1 40 ? -4.188 -7.902 -19.312 1 98.38 40 GLY B N 1
ATOM 3017 C CA . GLY B 1 40 ? -3.078 -7.461 -20.141 1 98.38 40 GLY B CA 1
ATOM 3018 C C . GLY B 1 40 ? -2.855 -5.961 -20.094 1 98.38 40 GLY B C 1
ATOM 3019 O O . GLY B 1 40 ? -3.188 -5.312 -19.094 1 98.38 40 GLY B O 1
ATOM 3020 N N . HIS B 1 41 ? -2.164 -5.453 -21.078 1 97.94 41 HIS B N 1
ATOM 3021 C CA . HIS B 1 41 ? -1.81 -4.039 -21.141 1 97.94 41 HIS B CA 1
ATOM 3022 C C . HIS B 1 41 ? -2.773 -3.268 -22.031 1 97.94 41 HIS B C 1
ATOM 3024 O O . HIS B 1 41 ? -3.307 -3.816 -23 1 97.94 41 HIS B O 1
ATOM 3030 N N . ARG B 1 42 ? -3.021 -2.041 -21.688 1 98 42 ARG B N 1
ATOM 3031 C CA . ARG B 1 42 ? -3.752 -1.062 -22.5 1 98 42 ARG B CA 1
ATOM 3032 C C . ARG B 1 42 ? -5.184 -1.522 -22.75 1 98 42 ARG B C 1
ATOM 3034 O O . ARG B 1 42 ? -5.707 -1.355 -23.844 1 98 42 ARG B O 1
ATOM 3041 N N . HIS B 1 43 ? -5.738 -2.221 -21.812 1 98.5 43 HIS B N 1
ATOM 3042 C CA . HIS B 1 43 ? -7.129 -2.611 -22.031 1 98.5 43 HIS B CA 1
ATOM 3043 C C . HIS B 1 43 ? -8.047 -1.393 -22.047 1 98.5 43 HIS B C 1
ATOM 3045 O O . HIS B 1 43 ? -8.062 -0.609 -21.094 1 98.5 43 HIS B O 1
ATOM 3051 N N . PRO B 1 44 ? -8.859 -1.187 -23.031 1 98.5 44 PRO B N 1
ATOM 3052 C CA . PRO B 1 44 ? -9.633 0.048 -23.203 1 98.5 44 PRO B CA 1
ATOM 3053 C C . PRO B 1 44 ? -10.641 0.27 -22.062 1 98.5 44 PRO B C 1
ATOM 3055 O O . PRO B 1 44 ? -10.859 1.409 -21.656 1 98.5 44 PRO B O 1
ATOM 3058 N N . ALA B 1 45 ? -11.281 -0.777 -21.531 1 98.75 45 ALA B N 1
ATOM 3059 C CA . ALA B 1 45 ? -12.281 -0.648 -20.469 1 98.75 45 ALA B CA 1
ATOM 3060 C C . ALA B 1 45 ? -11.664 -0.056 -19.203 1 98.75 45 ALA B C 1
ATOM 3062 O O . ALA B 1 45 ? -12.305 0.733 -18.5 1 98.75 45 ALA B O 1
ATOM 3063 N N . VAL B 1 46 ? -10.438 -0.434 -18.922 1 98.75 46 VAL B N 1
ATOM 3064 C CA . VAL B 1 46 ? -9.773 0.062 -17.719 1 98.75 46 VAL B CA 1
ATOM 3065 C C . VAL B 1 46 ? -9.336 1.513 -17.922 1 98.75 46 VAL B C 1
ATOM 3067 O O . VAL B 1 46 ? -9.516 2.354 -17.047 1 98.75 46 VAL B O 1
ATOM 3070 N N . ILE B 1 47 ? -8.742 1.818 -19.094 1 98.81 47 ILE B N 1
ATOM 3071 C CA . ILE B 1 47 ? -8.312 3.174 -19.422 1 98.81 47 ILE B CA 1
ATOM 3072 C C . ILE B 1 47 ? -9.5 4.129 -19.328 1 98.81 47 ILE B C 1
ATOM 3074 O O . ILE B 1 47 ? -9.398 5.199 -18.734 1 98.81 47 ILE B O 1
ATOM 3078 N N . GLU B 1 48 ? -10.602 3.719 -19.875 1 98.81 48 GLU B N 1
ATOM 3079 C CA . GLU B 1 48 ? -11.805 4.547 -19.875 1 98.81 48 GLU B CA 1
ATOM 3080 C C . GLU B 1 48 ? -12.312 4.777 -18.453 1 98.81 48 GLU B C 1
ATOM 3082 O O . GLU B 1 48 ? -12.641 5.906 -18.078 1 98.81 48 GLU B O 1
ATOM 3087 N N . ALA B 1 49 ? -12.406 3.73 -17.656 1 98.81 49 ALA B N 1
ATOM 3088 C CA . ALA B 1 49 ? -12.906 3.826 -16.281 1 98.81 49 ALA B CA 1
ATOM 3089 C C . ALA B 1 49 ? -12.039 4.762 -15.445 1 98.81 49 ALA B C 1
ATOM 3091 O O . ALA B 1 49 ? -12.555 5.598 -14.703 1 98.81 49 ALA B O 1
ATOM 3092 N N . VAL B 1 50 ? -10.727 4.621 -15.578 1 98.81 50 VAL B N 1
ATOM 3093 C CA . VAL B 1 50 ? -9.781 5.422 -14.812 1 98.81 50 VAL B CA 1
ATOM 3094 C C . VAL B 1 50 ? -9.852 6.879 -15.258 1 98.81 50 VAL B C 1
ATOM 3096 O O . VAL B 1 50 ? -9.914 7.789 -14.43 1 98.81 50 VAL B O 1
ATOM 3099 N N . THR B 1 51 ? -9.844 7.082 -16.547 1 98.75 51 THR B N 1
ATOM 3100 C CA . THR B 1 51 ? -9.883 8.438 -17.094 1 98.75 51 THR B CA 1
ATOM 3101 C C . THR B 1 51 ? -11.172 9.141 -16.688 1 98.75 51 THR B C 1
ATOM 3103 O O . THR B 1 51 ? -11.141 10.305 -16.266 1 98.75 51 THR B O 1
ATOM 3106 N N . GLN B 1 52 ? -12.281 8.445 -16.797 1 98.75 52 GLN B N 1
ATOM 3107 C CA . GLN B 1 52 ? -13.57 9.016 -16.406 1 98.75 52 GLN B CA 1
ATOM 3108 C C . GLN B 1 52 ? -13.586 9.367 -14.93 1 98.75 52 GLN B C 1
ATOM 3110 O O . GLN B 1 52 ? -14.031 10.445 -14.547 1 98.75 52 GLN B O 1
ATOM 3115 N N . GLN B 1 53 ? -13.117 8.5 -14.102 1 98.75 53 GLN B N 1
ATOM 3116 C CA . GLN B 1 53 ? -13.141 8.727 -12.664 1 98.75 53 GLN B CA 1
ATOM 3117 C C . GLN B 1 53 ? -12.25 9.906 -12.273 1 98.75 53 GLN B C 1
ATOM 3119 O O . GLN B 1 53 ? -12.641 10.734 -11.445 1 98.75 53 GLN B O 1
ATOM 3124 N N . MET B 1 54 ? -11.031 9.984 -12.844 1 98.62 54 MET B N 1
ATOM 3125 C CA . MET B 1 54 ? -10.125 11.086 -12.547 1 98.62 54 MET B CA 1
ATOM 3126 C C . MET B 1 54 ? -10.711 12.422 -13 1 98.62 54 MET B C 1
ATOM 3128 O O . MET B 1 54 ? -10.453 13.461 -12.391 1 98.62 54 MET B O 1
ATOM 3132 N N . SER B 1 55 ? -11.516 12.328 -14.062 1 98.62 55 SER B N 1
ATOM 3133 C CA . SER B 1 55 ? -12.141 13.531 -14.594 1 98.62 55 SER B CA 1
ATOM 3134 C C . SER B 1 55 ? -13.406 13.883 -13.812 1 98.62 55 SER B C 1
ATOM 3136 O O . SER B 1 55 ? -14.102 14.844 -14.156 1 98.62 55 SER B O 1
ATOM 3138 N N . THR B 1 56 ? -13.789 13.125 -12.859 1 98.62 56 THR B N 1
ATOM 3139 C CA . THR B 1 56 ? -14.969 13.352 -12.039 1 98.62 56 THR B CA 1
ATOM 3140 C C . THR B 1 56 ? -14.578 13.68 -10.602 1 98.62 56 THR B C 1
ATOM 3142 O O . THR B 1 56 ? -15 14.695 -10.055 1 98.62 56 THR B O 1
ATOM 3145 N N . LEU B 1 57 ? -13.805 12.883 -10 1 98.38 57 LEU B N 1
ATOM 3146 C CA . LEU B 1 57 ? -13.414 12.969 -8.594 1 98.38 57 LEU B CA 1
ATOM 3147 C C . LEU B 1 57 ? -12.164 12.133 -8.328 1 98.38 57 LEU B C 1
ATOM 3149 O O . LEU B 1 57 ? -12.117 10.945 -8.648 1 98.38 57 LEU B O 1
ATOM 3153 N N . GLY B 1 58 ? -11.141 12.789 -7.805 1 97.31 58 GLY B N 1
ATOM 3154 C CA . GLY B 1 58 ? -9.93 12.094 -7.406 1 97.31 58 GLY B CA 1
ATOM 3155 C C . GLY B 1 58 ? -10.008 11.508 -6.008 1 97.31 58 GLY B C 1
ATOM 3156 O O . GLY B 1 58 ? -11.07 11.078 -5.566 1 97.31 58 GLY B O 1
ATOM 3157 N N . HIS B 1 59 ? -8.938 11.438 -5.305 1 97.62 59 HIS B N 1
ATOM 3158 C CA . HIS B 1 59 ? -8.828 10.883 -3.961 1 97.62 59 HIS B CA 1
ATOM 3159 C C . HIS B 1 59 ? -9.609 11.711 -2.955 1 97.62 59 HIS B C 1
ATOM 3161 O O . HIS B 1 59 ? -9.602 12.945 -3.018 1 97.62 59 HIS B O 1
ATOM 3167 N N . THR B 1 60 ? -10.328 11.031 -2.002 1 95.88 60 THR B N 1
ATOM 3168 C CA . THR B 1 60 ? -11.133 11.758 -1.017 1 95.88 60 THR B CA 1
ATOM 3169 C C . THR B 1 60 ? -10.789 11.297 0.398 1 95.88 60 THR B C 1
ATOM 3171 O O . THR B 1 60 ? -11.344 11.812 1.373 1 95.88 60 THR B O 1
ATOM 3174 N N . SER B 1 61 ? -9.906 10.336 0.601 1 91.25 61 SER B N 1
ATOM 3175 C CA . SER B 1 61 ? -9.516 9.742 1.874 1 91.25 61 SER B CA 1
ATOM 3176 C C . SER B 1 61 ? -10.609 8.836 2.422 1 91.25 61 SER B C 1
ATOM 3178 O O . SER B 1 61 ? -11.602 8.578 1.744 1 91.25 61 SER B O 1
ATOM 3180 N N . ASN B 1 62 ? -10.438 8.312 3.586 1 89.56 62 ASN B N 1
ATOM 3181 C CA . ASN B 1 62 ? -11.391 7.41 4.234 1 89.56 62 ASN B CA 1
ATOM 3182 C C . ASN B 1 62 ? -12.414 8.18 5.055 1 89.56 62 ASN B C 1
ATOM 3184 O O . ASN B 1 62 ? -13.203 7.582 5.793 1 89.56 62 ASN B O 1
ATOM 3188 N N . LEU B 1 63 ? -12.422 9.516 4.887 1 93.12 63 LEU B N 1
ATOM 3189 C CA . LEU B 1 63 ? -13.352 10.352 5.641 1 93.12 63 LEU B CA 1
ATOM 3190 C C . LEU B 1 63 ? -14.695 10.453 4.926 1 93.12 63 LEU B C 1
ATOM 3192 O O . LEU B 1 63 ? -15.703 10.797 5.543 1 93.12 63 LEU B O 1
ATOM 3196 N N . TYR B 1 64 ? -14.672 10.164 3.629 1 96.38 64 TYR B N 1
ATOM 3197 C CA . TYR B 1 64 ? -15.867 10.352 2.814 1 96.38 64 TYR B CA 1
ATOM 3198 C C . TYR B 1 64 ? -16.172 9.094 2.004 1 96.38 64 TYR B C 1
ATOM 3200 O O . TYR B 1 64 ? -15.281 8.273 1.76 1 96.38 64 TYR B O 1
ATOM 3208 N N . ALA B 1 65 ? -17.422 8.938 1.673 1 96.5 65 ALA B N 1
ATOM 3209 C CA . ALA B 1 65 ? -17.828 7.812 0.839 1 96.5 65 ALA B CA 1
ATOM 3210 C C . ALA B 1 65 ? -17.828 8.195 -0.639 1 96.5 65 ALA B C 1
ATOM 3212 O O . ALA B 1 65 ? -18.062 9.352 -0.989 1 96.5 65 ALA B O 1
ATOM 3213 N N . THR B 1 66 ? -17.516 7.316 -1.449 1 97.56 66 THR B N 1
ATOM 3214 C CA . THR B 1 66 ? -17.609 7.477 -2.896 1 97.56 66 THR B CA 1
ATOM 3215 C C . THR B 1 66 ? -18.297 6.273 -3.531 1 97.56 66 THR B C 1
ATOM 3217 O O . THR B 1 66 ? -18.188 5.152 -3.025 1 97.56 66 THR B O 1
ATOM 3220 N N . GLU B 1 67 ? -18.938 6.438 -4.602 1 97.56 67 GLU B N 1
ATOM 3221 C CA . GLU B 1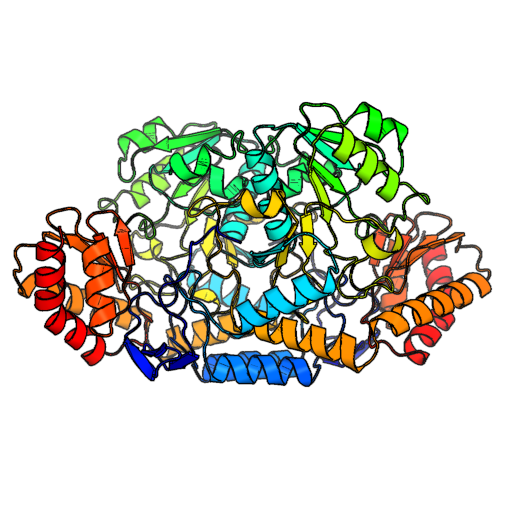 67 ? -19.75 5.414 -5.246 1 97.56 67 GLU B CA 1
ATOM 3222 C C . GLU B 1 67 ? -18.891 4.262 -5.75 1 97.56 67 GLU B C 1
ATOM 3224 O O . GLU B 1 67 ? -19.203 3.092 -5.508 1 97.56 67 GLU B O 1
ATOM 3229 N N . PRO B 1 68 ? -17.75 4.504 -6.457 1 98.31 68 PRO B N 1
ATOM 3230 C CA . PRO B 1 68 ? -16.969 3.381 -6.984 1 98.31 68 PRO B CA 1
ATOM 3231 C C . PRO B 1 68 ? -16.484 2.434 -5.887 1 98.31 68 PRO B C 1
ATOM 3233 O O . PRO B 1 68 ? -16.469 1.214 -6.082 1 98.31 68 PRO B O 1
ATOM 3236 N N . THR B 1 69 ? -16.125 2.975 -4.758 1 97.81 69 THR B N 1
ATOM 3237 C CA . THR B 1 69 ? -15.633 2.16 -3.652 1 97.81 69 THR B CA 1
ATOM 3238 C C . THR B 1 69 ? -16.75 1.277 -3.094 1 97.81 69 THR B C 1
ATOM 3240 O O . THR B 1 69 ? -16.547 0.084 -2.861 1 97.81 69 THR B O 1
ATOM 3243 N N . ASN B 1 70 ? -17.891 1.884 -2.867 1 97.81 70 ASN B N 1
ATOM 3244 C CA . ASN B 1 70 ? -19.047 1.129 -2.371 1 97.81 70 ASN B CA 1
ATOM 3245 C C . ASN B 1 70 ? -19.469 0.038 -3.352 1 97.81 70 ASN B C 1
ATOM 3247 O O . ASN B 1 70 ? -19.734 -1.095 -2.947 1 97.81 70 ASN B O 1
ATOM 3251 N N . ALA B 1 71 ? -19.5 0.394 -4.645 1 98.69 71 ALA B N 1
ATOM 3252 C CA . ALA B 1 71 ? -19.906 -0.55 -5.68 1 98.69 71 ALA B CA 1
ATOM 3253 C C . ALA B 1 71 ? -18.938 -1.726 -5.77 1 98.69 71 ALA B C 1
ATOM 3255 O O . ALA B 1 71 ? -19.359 -2.871 -5.949 1 98.69 71 ALA B O 1
ATOM 3256 N N . LEU B 1 72 ? -17.703 -1.442 -5.66 1 98.81 72 LEU B N 1
ATOM 3257 C CA . LEU B 1 72 ? -16.688 -2.498 -5.711 1 98.81 72 LEU B CA 1
ATOM 3258 C C . LEU B 1 72 ? -16.859 -3.467 -4.547 1 98.81 72 LEU B C 1
ATOM 3260 O O . LEU B 1 72 ? -16.781 -4.684 -4.727 1 98.81 72 LEU B O 1
ATOM 3264 N N . ALA B 1 73 ? -17.016 -2.932 -3.32 1 98.5 73 ALA B N 1
ATOM 3265 C CA . ALA B 1 73 ? -17.219 -3.773 -2.145 1 98.5 73 ALA B CA 1
ATOM 3266 C C . ALA B 1 73 ? -18.438 -4.688 -2.33 1 98.5 73 ALA B C 1
ATOM 3268 O O . ALA B 1 73 ? -18.359 -5.879 -2.029 1 98.5 73 ALA B O 1
ATOM 3269 N N . GLU B 1 74 ? -19.5 -4.117 -2.818 1 98.31 74 GLU B N 1
ATOM 3270 C CA . GLU B 1 74 ? -20.734 -4.879 -3.031 1 98.31 74 GLU B CA 1
ATOM 3271 C C . GLU B 1 74 ? -20.5 -6.02 -4.023 1 98.31 74 GLU B C 1
ATOM 3273 O O . GLU B 1 74 ? -20.969 -7.141 -3.805 1 98.31 74 GLU B O 1
ATOM 3278 N N . GLU B 1 75 ? -19.812 -5.73 -5.109 1 98.69 75 GLU B N 1
ATOM 3279 C CA . GLU B 1 75 ? -19.578 -6.75 -6.125 1 98.69 75 GLU B CA 1
ATOM 3280 C C . GLU B 1 75 ? -18.703 -7.875 -5.582 1 98.69 75 GLU B C 1
ATOM 3282 O O . GLU B 1 75 ? -18.969 -9.055 -5.832 1 98.69 75 GLU B O 1
ATOM 3287 N N . LEU B 1 76 ? -17.672 -7.562 -4.855 1 98.81 76 LEU B N 1
ATOM 3288 C CA . LEU B 1 76 ? -16.766 -8.57 -4.297 1 98.81 76 LEU B CA 1
ATOM 3289 C C . LEU B 1 76 ? -17.516 -9.461 -3.307 1 98.81 76 LEU B C 1
ATOM 3291 O O . LEU B 1 76 ? -17.266 -10.672 -3.26 1 98.81 76 LEU B O 1
ATOM 3295 N N . VAL B 1 77 ? -18.375 -8.852 -2.492 1 98.62 77 VAL B N 1
ATOM 3296 C CA . VAL B 1 77 ? -19.156 -9.602 -1.51 1 98.62 77 VAL B CA 1
ATOM 3297 C C . VAL B 1 77 ? -20.141 -10.523 -2.225 1 98.62 77 VAL B C 1
ATOM 3299 O O . VAL B 1 77 ? -20.312 -11.672 -1.818 1 98.62 77 VAL B O 1
ATOM 3302 N N . THR B 1 78 ? -20.75 -10.008 -3.277 1 98.25 78 THR B N 1
ATOM 3303 C CA . THR B 1 78 ? -21.688 -10.812 -4.055 1 98.25 78 THR B CA 1
ATOM 3304 C C . THR B 1 78 ? -20.984 -12.031 -4.641 1 98.25 78 THR B C 1
ATOM 3306 O O . THR B 1 78 ? -21.516 -13.141 -4.605 1 98.25 78 THR B O 1
ATOM 3309 N N . LEU B 1 79 ? -19.797 -11.883 -5.121 1 98.19 79 LEU B N 1
ATOM 3310 C CA . LEU B 1 79 ? -19.047 -12.938 -5.793 1 98.19 79 LEU B CA 1
ATOM 3311 C C . LEU B 1 79 ? -18.562 -13.984 -4.789 1 98.19 79 LEU B C 1
ATOM 3313 O O . LEU B 1 79 ? -18.219 -15.102 -5.172 1 98.19 79 LEU B O 1
ATOM 3317 N N . LEU B 1 80 ? -18.453 -13.625 -3.498 1 97 80 LEU B N 1
ATOM 3318 C CA . LEU B 1 80 ? -18.125 -14.594 -2.463 1 97 80 LEU B CA 1
ATOM 3319 C C . LEU B 1 80 ? -19.172 -15.703 -2.395 1 97 80 LEU B C 1
ATOM 3321 O O . LEU B 1 80 ? -18.828 -16.859 -2.145 1 97 80 LEU B O 1
ATOM 3325 N N . GLY B 1 81 ? -20.438 -15.312 -2.568 1 95.25 81 GLY B N 1
ATOM 3326 C CA . GLY B 1 81 ? -21.531 -16.266 -2.498 1 95.25 81 GLY B CA 1
ATOM 3327 C C . GLY B 1 81 ? -21.734 -16.828 -1.107 1 95.25 81 GLY B C 1
ATOM 3328 O O . GLY B 1 81 ? -22.266 -17.938 -0.957 1 95.25 81 GLY B O 1
ATOM 3329 N N . ALA B 1 82 ? -21.266 -16.172 -0.107 1 93.38 82 ALA B N 1
ATOM 3330 C CA . ALA B 1 82 ? -21.406 -16.656 1.267 1 93.38 82 ALA B CA 1
ATOM 3331 C C . ALA B 1 82 ? -22.797 -16.344 1.812 1 93.38 82 ALA B C 1
ATOM 3333 O O . ALA B 1 82 ? -23.406 -15.328 1.45 1 93.38 82 ALA B O 1
ATOM 3334 N N . GLU B 1 83 ? -23.312 -17.156 2.656 1 94.44 83 GLU B N 1
ATOM 3335 C CA . GLU B 1 83 ? -24.594 -16.938 3.314 1 94.44 83 GLU B CA 1
ATOM 3336 C C . GLU B 1 83 ? -24.484 -15.844 4.371 1 94.44 83 GLU B C 1
ATOM 3338 O O . GLU B 1 83 ? -25.375 -15 4.492 1 94.44 83 GLU B O 1
ATOM 3343 N N . ALA B 1 84 ? -23.406 -15.883 5.062 1 95.88 84 ALA B N 1
ATOM 3344 C CA . ALA B 1 84 ? -23.188 -14.891 6.109 1 95.88 84 ALA B CA 1
ATOM 3345 C C . ALA B 1 84 ? -22.828 -13.539 5.516 1 95.88 84 ALA B C 1
ATOM 3347 O O . ALA B 1 84 ? -22.234 -13.469 4.438 1 95.88 84 ALA B O 1
ATOM 3348 N N . PRO B 1 85 ? -23.203 -12.469 6.219 1 97.06 85 PRO B N 1
ATOM 3349 C CA . PRO B 1 85 ? -22.766 -11.148 5.746 1 97.06 85 PRO B CA 1
ATOM 3350 C C . PRO B 1 85 ? -21.25 -11.008 5.691 1 97.06 85 PRO B C 1
ATOM 3352 O O . PRO B 1 85 ? -20.547 -11.656 6.465 1 97.06 85 PRO B O 1
ATOM 3355 N N . ALA B 1 86 ? -20.781 -10.273 4.801 1 98.44 86 ALA B N 1
ATOM 3356 C CA . ALA B 1 86 ? -19.359 -10 4.66 1 98.44 86 ALA B CA 1
ATOM 3357 C C . ALA B 1 86 ? -19.094 -8.5 4.5 1 98.44 86 ALA B C 1
ATOM 3359 O O . ALA B 1 86 ? -20 -7.75 4.109 1 98.44 86 ALA B O 1
ATOM 3360 N N . ARG B 1 87 ? -17.969 -8.062 4.906 1 98.06 87 ARG B N 1
ATOM 3361 C CA . ARG B 1 87 ? -17.516 -6.684 4.77 1 98.06 87 ARG B CA 1
ATOM 3362 C C . ARG B 1 87 ? -16.125 -6.625 4.156 1 98.06 87 ARG B C 1
ATOM 3364 O O . ARG B 1 87 ? -15.367 -7.594 4.227 1 98.06 87 ARG B O 1
ATOM 3371 N N . VAL B 1 88 ? -15.844 -5.508 3.516 1 98.56 88 VAL B N 1
ATOM 3372 C CA . VAL B 1 88 ? -14.578 -5.367 2.803 1 98.56 88 VAL B CA 1
ATOM 3373 C C . VAL B 1 88 ? -13.805 -4.172 3.355 1 98.56 88 VAL B C 1
ATOM 3375 O O . VAL B 1 88 ? -14.375 -3.102 3.574 1 98.56 88 VAL B O 1
ATOM 3378 N N . PHE B 1 89 ? -12.547 -4.328 3.676 1 98.5 89 PHE B N 1
ATOM 3379 C CA . PHE B 1 89 ? -11.578 -3.258 3.885 1 98.5 89 PHE B CA 1
ATOM 3380 C C . PHE B 1 89 ? -10.625 -3.146 2.697 1 98.5 89 PHE B C 1
ATOM 3382 O O . PHE B 1 89 ? -9.977 -4.121 2.324 1 98.5 89 PHE B O 1
ATOM 3389 N N . PHE B 1 90 ? -10.555 -1.943 2.064 1 98.62 90 PHE B N 1
ATOM 3390 C CA . PHE B 1 90 ? -9.664 -1.735 0.929 1 98.62 90 PHE B CA 1
ATOM 3391 C C . PHE B 1 90 ? -8.344 -1.121 1.382 1 98.62 90 PHE B C 1
ATOM 3393 O O . PHE B 1 90 ? -8.328 -0.267 2.27 1 98.62 90 PHE B O 1
ATOM 3400 N N . CYS B 1 91 ? -7.297 -1.592 0.806 1 98.5 91 CYS B N 1
ATOM 3401 C CA . CYS B 1 91 ? -5.941 -1.091 0.99 1 98.5 91 CYS B CA 1
ATOM 3402 C C . CYS B 1 91 ? -5.207 -0.995 -0.344 1 98.5 91 CYS B C 1
ATOM 3404 O O . CYS B 1 91 ? -5.836 -0.838 -1.392 1 98.5 91 CYS B O 1
ATOM 3406 N N . ASN B 1 92 ? -3.842 -1.063 -0.342 1 98.31 92 ASN B N 1
ATOM 3407 C CA . ASN B 1 92 ? -3.141 -0.691 -1.566 1 98.31 92 ASN B CA 1
ATOM 3408 C C . ASN B 1 92 ? -2.324 -1.855 -2.121 1 98.31 92 ASN B C 1
ATOM 3410 O O . ASN B 1 92 ? -1.752 -1.756 -3.207 1 98.31 92 ASN B O 1
ATOM 3414 N N . SER B 1 93 ? -2.244 -2.963 -1.396 1 98.5 93 SER B N 1
ATOM 3415 C CA . SER B 1 93 ? -1.408 -4.09 -1.802 1 98.5 93 SER B CA 1
ATOM 3416 C C . SER B 1 93 ? -1.819 -5.371 -1.082 1 98.5 93 SER B C 1
ATOM 3418 O O . SER B 1 93 ? -2.639 -5.336 -0.162 1 98.5 93 SER B O 1
ATOM 3420 N N . GLY B 1 94 ? -1.257 -6.488 -1.58 1 98.69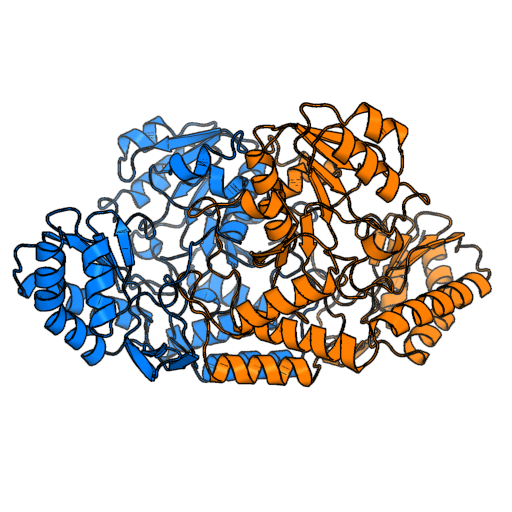 94 GLY B N 1
ATOM 3421 C CA . GLY B 1 94 ? -1.473 -7.746 -0.886 1 98.69 94 GLY B CA 1
ATOM 3422 C C . GLY B 1 94 ? -0.893 -7.766 0.516 1 98.69 94 GLY B C 1
ATOM 3423 O O . GLY B 1 94 ? -1.503 -8.305 1.439 1 98.69 94 GLY B O 1
ATOM 3424 N N . THR B 1 95 ? 0.312 -7.203 0.686 1 98.75 95 THR B N 1
ATOM 3425 C CA . THR B 1 95 ? 0.938 -7.156 2.002 1 98.75 95 THR B CA 1
ATOM 3426 C C . THR B 1 95 ? 0.073 -6.371 2.986 1 98.75 95 THR B C 1
ATOM 3428 O O . THR B 1 95 ? -0.05 -6.754 4.152 1 98.75 95 THR B O 1
ATOM 3431 N N . GLU B 1 96 ? -0.531 -5.281 2.547 1 98.81 96 GLU B N 1
ATOM 3432 C CA . GLU B 1 96 ? -1.399 -4.508 3.432 1 98.81 96 GLU B CA 1
ATOM 3433 C C . GLU B 1 96 ? -2.691 -5.258 3.732 1 98.81 96 GLU B C 1
ATOM 3435 O O . GLU B 1 96 ? -3.24 -5.148 4.828 1 98.81 96 GLU B O 1
ATOM 3440 N N . ALA B 1 97 ? -3.197 -6.012 2.754 1 98.94 97 ALA B N 1
ATOM 3441 C CA . ALA B 1 97 ? -4.387 -6.824 2.994 1 98.94 97 ALA B CA 1
ATOM 3442 C C . ALA B 1 97 ? -4.117 -7.887 4.055 1 98.94 97 ALA B C 1
ATOM 3444 O O . ALA B 1 97 ? -4.941 -8.109 4.945 1 98.94 97 ALA B O 1
ATOM 3445 N N . ASN B 1 98 ? -2.941 -8.516 3.957 1 98.94 98 ASN B N 1
ATOM 3446 C CA . ASN B 1 98 ? -2.576 -9.531 4.941 1 98.94 98 ASN B CA 1
ATOM 3447 C C . ASN B 1 98 ? -2.262 -8.906 6.297 1 98.94 98 ASN B C 1
ATOM 3449 O O . ASN B 1 98 ? -2.527 -9.508 7.34 1 98.94 98 ASN B O 1
ATOM 3453 N N . GLU B 1 99 ? -1.71 -7.668 6.312 1 98.75 99 GLU B N 1
ATOM 3454 C CA . GLU B 1 99 ? -1.562 -6.918 7.555 1 98.75 99 GLU B CA 1
ATOM 3455 C C . GLU B 1 99 ? -2.912 -6.688 8.227 1 98.75 99 GLU B C 1
ATOM 3457 O O . GLU B 1 99 ? -3.035 -6.812 9.445 1 98.75 99 GLU B O 1
ATOM 3462 N N . ALA B 1 100 ? -3.914 -6.312 7.418 1 98.75 100 ALA B N 1
ATOM 3463 C CA . ALA B 1 100 ? -5.258 -6.117 7.961 1 98.75 100 ALA B CA 1
ATOM 3464 C C . ALA B 1 100 ? -5.801 -7.414 8.555 1 98.75 100 ALA B C 1
ATOM 3466 O O . ALA B 1 100 ? -6.387 -7.41 9.641 1 98.75 100 ALA B O 1
ATOM 3467 N N . ALA B 1 101 ? -5.609 -8.531 7.848 1 98.88 101 ALA B N 1
ATOM 3468 C CA . ALA B 1 101 ? -6.059 -9.828 8.336 1 98.88 101 ALA B CA 1
ATOM 3469 C C . ALA B 1 101 ? -5.328 -10.219 9.617 1 98.88 101 ALA B C 1
ATOM 3471 O O . ALA B 1 101 ? -5.93 -10.766 10.539 1 98.88 101 ALA B O 1
ATOM 3472 N N . PHE B 1 102 ? -4.02 -10.008 9.641 1 98.69 102 PHE B N 1
ATOM 3473 C CA . PHE B 1 102 ? -3.227 -10.258 10.836 1 98.69 102 PHE B CA 1
ATOM 3474 C C . PHE B 1 102 ? -3.777 -9.477 12.023 1 98.69 102 PHE B C 1
ATOM 3476 O O . PHE B 1 102 ? -3.992 -10.039 13.102 1 98.69 102 PHE B O 1
ATOM 3483 N N . LYS B 1 103 ? -3.986 -8.219 11.844 1 98.25 103 LYS B N 1
ATOM 3484 C CA . LYS B 1 103 ? -4.504 -7.375 12.914 1 98.25 103 LYS B CA 1
ATOM 3485 C C . LYS B 1 103 ? -5.91 -7.805 13.32 1 98.25 103 LYS B C 1
ATOM 3487 O O . LYS B 1 103 ? -6.262 -7.766 14.508 1 98.25 103 LYS B O 1
ATOM 3492 N N . LEU B 1 104 ? -6.719 -8.18 12.367 1 98.38 104 LEU B N 1
ATOM 3493 C CA . LEU B 1 104 ? -8.039 -8.727 12.641 1 98.38 104 LEU B CA 1
ATOM 3494 C C . LEU B 1 104 ? -7.949 -9.93 13.578 1 98.38 104 LEU B C 1
ATOM 3496 O O . LEU B 1 104 ? -8.758 -10.062 14.5 1 98.38 104 LEU B O 1
ATOM 3500 N N . SER B 1 105 ? -6.969 -10.773 13.383 1 98.19 105 SER B N 1
ATOM 3501 C CA . SER B 1 105 ? -6.812 -11.977 14.203 1 98.19 105 SER B CA 1
ATOM 3502 C C . SER B 1 105 ? -6.516 -11.609 15.656 1 98.19 105 SER B C 1
ATOM 3504 O O . SER B 1 105 ? -6.953 -12.305 16.578 1 98.19 105 SER B O 1
ATOM 3506 N N . ARG B 1 106 ? -5.77 -10.531 15.867 1 97.88 106 ARG B N 1
ATOM 3507 C CA . ARG B 1 106 ? -5.465 -10.086 17.219 1 97.88 106 ARG B CA 1
ATOM 3508 C C . ARG B 1 106 ? -6.734 -9.719 17.984 1 97.88 106 ARG B C 1
ATOM 3510 O O . ARG B 1 106 ? -6.785 -9.82 19.203 1 97.88 106 ARG B O 1
ATOM 3517 N N . LEU B 1 107 ? -7.73 -9.336 17.281 1 98.19 107 LEU B N 1
ATOM 3518 C CA . LEU B 1 107 ? -8.961 -8.852 17.891 1 98.19 107 LEU B CA 1
ATOM 3519 C C . LEU B 1 107 ? -9.852 -10.008 18.328 1 98.19 107 LEU B C 1
ATOM 3521 O O . LEU B 1 107 ? -10.898 -9.797 18.953 1 98.19 107 LEU B O 1
ATOM 3525 N N . THR B 1 108 ? -9.438 -11.227 18.078 1 97.81 108 THR B N 1
ATOM 3526 C CA . THR B 1 108 ? -10.109 -12.406 18.609 1 97.81 108 THR B CA 1
ATOM 3527 C C . THR B 1 108 ? -9.789 -12.578 20.094 1 97.81 108 THR B C 1
ATOM 3529 O O . THR B 1 108 ? -10.461 -13.344 20.797 1 97.81 108 THR B O 1
ATOM 3532 N N . GLY B 1 109 ? -8.719 -11.898 20.562 1 96.31 109 GLY B N 1
ATOM 3533 C CA . GLY B 1 109 ? -8.242 -12.055 21.938 1 96.31 109 GLY B CA 1
ATOM 3534 C C . GLY B 1 109 ? -7.133 -13.078 22.062 1 96.31 109 GLY B C 1
ATOM 3535 O O . GLY B 1 109 ? -6.582 -13.273 23.141 1 96.31 109 GLY B O 1
ATOM 3536 N N . ARG B 1 110 ? -6.84 -13.734 20.984 1 96.19 110 ARG B N 1
ATOM 3537 C CA . ARG B 1 110 ? -5.758 -14.711 20.922 1 96.19 110 ARG B CA 1
ATOM 3538 C C . ARG B 1 110 ? -4.59 -14.188 20.094 1 96.19 110 ARG B C 1
ATOM 3540 O O . ARG B 1 110 ? -4.746 -13.227 19.328 1 96.19 110 ARG B O 1
ATOM 3547 N N . THR B 1 111 ? -3.361 -14.859 20.219 1 94.06 111 THR B N 1
ATOM 3548 C CA . THR B 1 111 ? -2.209 -14.273 19.547 1 94.06 111 THR B CA 1
ATOM 3549 C C . THR B 1 111 ? -1.484 -15.312 18.703 1 94.06 111 THR B C 1
ATOM 3551 O O . THR B 1 111 ? -0.679 -14.969 17.844 1 94.06 111 THR B O 1
ATOM 3554 N N . LYS B 1 112 ? -1.756 -16.578 18.906 1 97.38 112 LYS B N 1
ATOM 3555 C CA . LYS B 1 112 ? -1.049 -17.609 18.156 1 97.38 112 LYS B CA 1
ATOM 3556 C C . LYS B 1 112 ? -1.541 -17.688 16.719 1 97.38 112 LYS B C 1
ATOM 3558 O O . LYS B 1 112 ? -2.748 -17.719 16.469 1 97.38 112 LYS B O 1
ATOM 3563 N N . LEU B 1 113 ? -0.623 -17.672 15.812 1 98.69 113 LEU B N 1
ATOM 3564 C CA . LEU B 1 113 ? -0.942 -17.812 14.398 1 98.69 113 LEU B CA 1
ATOM 3565 C C . LEU B 1 113 ? -0.25 -19.031 13.805 1 98.69 113 LEU B C 1
ATOM 3567 O O . LEU B 1 113 ? 0.812 -19.438 14.273 1 98.69 113 LEU B O 1
ATOM 3571 N N . VAL B 1 114 ? -0.854 -19.625 12.852 1 98.94 114 VAL B N 1
ATOM 3572 C CA . VAL B 1 114 ? -0.278 -20.734 12.086 1 98.94 114 VAL B CA 1
ATOM 3573 C C . VAL B 1 114 ? -0.252 -20.375 10.609 1 98.94 114 VAL B C 1
ATOM 3575 O O . VAL B 1 114 ? -1.215 -19.812 10.078 1 98.94 114 VAL B O 1
ATOM 3578 N N . ALA B 1 115 ? 0.831 -20.578 9.922 1 98.88 115 ALA B N 1
ATOM 3579 C CA . ALA B 1 115 ? 0.994 -20.406 8.484 1 98.88 115 ALA B CA 1
ATOM 3580 C C . ALA B 1 115 ? 1.794 -21.562 7.883 1 98.88 115 ALA B C 1
ATOM 3582 O O . ALA B 1 115 ? 2.113 -22.531 8.578 1 98.88 115 ALA B O 1
ATOM 3583 N N . ALA B 1 116 ? 1.993 -21.531 6.641 1 98.94 116 ALA B N 1
ATOM 3584 C CA . ALA B 1 116 ? 2.617 -22.672 5.977 1 98.94 116 ALA B CA 1
ATOM 3585 C C . ALA B 1 116 ? 4.09 -22.406 5.684 1 98.94 116 ALA B C 1
ATOM 3587 O O . ALA B 1 116 ? 4.457 -21.281 5.309 1 98.94 116 ALA B O 1
ATOM 3588 N N . GLN B 1 117 ? 4.91 -23.453 5.824 1 98.81 117 GLN B N 1
ATOM 3589 C CA . GLN B 1 117 ? 6.273 -23.375 5.309 1 98.81 117 GLN B CA 1
ATOM 3590 C C . GLN B 1 117 ? 6.285 -23.094 3.811 1 98.81 117 GLN B C 1
ATOM 3592 O O . GLN B 1 117 ? 5.441 -23.594 3.068 1 98.81 117 GLN B O 1
ATOM 3597 N N . GLU B 1 118 ? 7.156 -22.156 3.377 1 98.5 118 GLU B N 1
ATOM 3598 C CA . GLU B 1 118 ? 7.367 -21.75 1.993 1 98.5 118 GLU B CA 1
ATOM 3599 C C . GLU B 1 118 ? 6.234 -20.844 1.511 1 98.5 118 GLU B C 1
ATOM 3601 O O . GLU B 1 118 ? 6.234 -20.406 0.362 1 98.5 118 GLU B O 1
ATOM 3606 N N . GLY B 1 119 ? 5.238 -20.594 2.377 1 98.75 119 GLY B N 1
ATOM 3607 C CA . GLY B 1 119 ? 4.203 -19.625 2.033 1 98.75 119 GLY B CA 1
ATOM 3608 C C . GLY B 1 119 ? 4.73 -18.219 1.88 1 98.75 119 GLY B C 1
ATOM 3609 O O . GLY B 1 119 ? 5.801 -17.891 2.393 1 98.75 119 GLY B O 1
ATOM 3610 N N . PHE B 1 120 ? 4.051 -17.391 1.152 1 98.69 120 PHE B N 1
ATOM 3611 C CA . PHE B 1 120 ? 4.391 -15.992 0.956 1 98.69 120 PHE B CA 1
ATOM 3612 C C . PHE B 1 120 ? 3.172 -15.102 1.17 1 98.69 120 PHE B C 1
ATOM 3614 O O . PHE B 1 120 ? 2.184 -15.211 0.444 1 98.69 120 PHE B O 1
ATOM 3621 N N . HIS B 1 121 ? 3.262 -14.164 2.109 1 98.88 121 HIS B N 1
ATOM 3622 C CA . HIS B 1 121 ? 2.121 -13.328 2.463 1 98.88 121 HIS B CA 1
ATOM 3623 C C . HIS B 1 121 ? 2.494 -11.844 2.441 1 98.88 121 HIS B C 1
ATOM 3625 O O . HIS B 1 121 ? 1.665 -10.984 2.75 1 98.88 121 HIS B O 1
ATOM 3631 N N . GLY B 1 122 ? 3.705 -11.531 2.104 1 98.38 122 GLY B N 1
ATOM 3632 C CA . GLY B 1 122 ? 4.129 -10.141 2.006 1 98.38 122 GLY B CA 1
ATOM 3633 C C . GLY B 1 122 ? 5.465 -9.875 2.676 1 98.38 122 GLY B C 1
ATOM 3634 O O . GLY B 1 122 ? 6.141 -10.812 3.113 1 98.38 122 GLY B O 1
ATOM 3635 N N . ARG B 1 123 ? 5.875 -8.594 2.715 1 97.75 123 ARG B N 1
ATOM 3636 C CA . ARG B 1 123 ? 7.227 -8.25 3.146 1 97.75 123 ARG B CA 1
ATOM 3637 C C . ARG B 1 123 ? 7.199 -7.168 4.219 1 97.75 123 ARG B C 1
ATOM 3639 O O . ARG B 1 123 ? 8.25 -6.758 4.719 1 97.75 123 ARG B O 1
ATOM 3646 N N . THR B 1 124 ? 6.059 -6.57 4.598 1 98.31 124 THR B N 1
ATOM 3647 C CA . THR B 1 124 ? 5.98 -5.754 5.801 1 98.31 124 THR B CA 1
ATOM 3648 C C . THR B 1 124 ? 6.117 -6.613 7.051 1 98.31 124 THR B C 1
ATOM 3650 O O . THR B 1 124 ? 5.883 -7.824 7.008 1 98.31 124 THR B O 1
ATOM 3653 N N . MET B 1 125 ? 6.441 -6.066 8.148 1 98.31 125 MET B N 1
ATOM 3654 C CA . MET B 1 125 ? 6.84 -6.832 9.328 1 98.31 125 MET B CA 1
ATOM 3655 C C . MET B 1 125 ? 5.762 -7.84 9.711 1 98.31 125 MET B C 1
ATOM 3657 O O . MET B 1 125 ? 6.066 -8.984 10.055 1 98.31 125 MET B O 1
ATOM 3661 N N . GLY B 1 126 ? 4.504 -7.434 9.727 1 98.31 126 GLY B N 1
ATOM 3662 C CA . GLY B 1 126 ? 3.418 -8.352 10.031 1 98.31 126 GLY B CA 1
ATOM 3663 C C . GLY B 1 126 ? 3.246 -9.445 8.992 1 98.31 126 GLY B C 1
ATOM 3664 O O . GLY B 1 126 ? 3.244 -10.633 9.328 1 98.31 126 GLY B O 1
ATOM 3665 N N . SER B 1 127 ? 3.139 -9.055 7.727 1 98.69 127 SER B N 1
ATOM 3666 C CA . SER B 1 127 ? 2.982 -10.039 6.656 1 98.69 127 SER B CA 1
ATOM 3667 C C . SER B 1 127 ? 4.219 -10.922 6.531 1 98.69 127 SER B C 1
ATOM 3669 O O . SER B 1 127 ? 4.113 -12.102 6.195 1 98.69 127 SER B O 1
ATOM 3671 N N . LEU B 1 128 ? 5.395 -10.359 6.805 1 98.56 128 LEU B N 1
ATOM 3672 C CA . LEU B 1 128 ? 6.645 -11.109 6.758 1 98.56 128 LEU B CA 1
ATOM 3673 C C . LEU B 1 128 ? 6.656 -12.211 7.812 1 98.56 128 LEU B C 1
ATOM 3675 O O . LEU B 1 128 ? 7.184 -13.297 7.574 1 98.56 128 LEU B O 1
ATOM 3679 N N . ALA B 1 129 ? 6.078 -11.914 8.977 1 98.44 129 ALA B N 1
ATOM 3680 C CA . ALA B 1 129 ? 5.977 -12.922 10.031 1 98.44 129 ALA B CA 1
ATOM 3681 C C . ALA B 1 129 ? 5.188 -14.141 9.562 1 98.44 129 ALA B C 1
ATOM 3683 O O . ALA B 1 129 ? 5.449 -15.266 9.992 1 98.44 129 ALA B O 1
ATOM 3684 N N . LEU B 1 130 ? 4.223 -13.93 8.664 1 98.75 130 LEU B N 1
ATOM 3685 C CA . LEU B 1 130 ? 3.385 -14.992 8.125 1 98.75 130 LEU B CA 1
ATOM 3686 C C . LEU B 1 130 ? 4.105 -15.734 7 1 98.75 130 LEU B C 1
ATOM 3688 O O . LEU B 1 130 ? 3.793 -16.891 6.711 1 98.75 130 LEU B O 1
ATOM 3692 N N . THR B 1 131 ? 5.023 -15.023 6.293 1 98.75 131 THR B N 1
ATOM 3693 C CA . THR B 1 131 ? 5.77 -15.578 5.168 1 98.75 131 THR B CA 1
ATOM 3694 C C . THR B 1 131 ? 6.738 -16.656 5.637 1 98.75 131 THR B C 1
ATOM 3696 O O . THR B 1 131 ? 7.75 -16.359 6.273 1 98.75 131 THR B O 1
ATOM 3699 N N . GLY B 1 132 ? 6.434 -17.938 5.309 1 98.44 132 GLY B N 1
ATOM 3700 C CA . GLY B 1 132 ? 7.172 -19.078 5.824 1 98.44 132 GLY B CA 1
ATOM 3701 C C . GLY B 1 132 ? 8.477 -19.328 5.094 1 98.44 132 GLY B C 1
ATOM 3702 O O . GLY B 1 132 ? 8.75 -20.453 4.672 1 98.44 132 GLY B O 1
ATOM 3703 N N . GLN B 1 133 ? 9.234 -18.312 4.824 1 97.88 133 GLN B N 1
ATOM 3704 C CA . GLN B 1 133 ? 10.531 -18.344 4.16 1 97.88 133 GLN B CA 1
ATOM 3705 C C . GLN B 1 133 ? 11.617 -17.734 5.043 1 97.88 133 GLN B C 1
ATOM 3707 O O . GLN B 1 133 ? 11.898 -16.547 4.953 1 97.88 133 GLN B O 1
ATOM 3712 N N . PRO B 1 134 ? 12.328 -18.5 5.828 1 97.19 134 PRO B N 1
ATOM 3713 C CA . PRO B 1 134 ? 13.25 -18.047 6.867 1 97.19 134 PRO B CA 1
ATOM 3714 C C . PRO B 1 134 ? 14.305 -17.078 6.328 1 97.19 134 PRO B C 1
ATOM 3716 O O . PRO B 1 134 ? 14.695 -16.125 7.016 1 97.19 134 PRO B O 1
ATOM 3719 N N . ALA B 1 135 ? 14.766 -17.312 5.094 1 96.31 135 ALA B N 1
ATOM 3720 C CA . ALA B 1 135 ? 15.797 -16.453 4.52 1 96.31 135 ALA B CA 1
ATOM 3721 C C . ALA B 1 135 ? 15.312 -15.023 4.391 1 96.31 135 ALA B C 1
ATOM 3723 O O . ALA B 1 135 ? 16.094 -14.078 4.496 1 96.31 135 ALA B O 1
ATOM 3724 N N . LYS B 1 136 ? 14 -14.836 4.215 1 97 136 LYS B N 1
ATOM 3725 C CA . LYS B 1 136 ? 13.422 -13.5 4.105 1 97 136 LYS B CA 1
ATOM 3726 C C . LYS B 1 136 ? 13.141 -12.906 5.484 1 97 136 LYS B C 1
ATOM 3728 O O . LYS B 1 136 ? 13.125 -11.688 5.656 1 97 136 LYS B O 1
ATOM 3733 N N . GLN B 1 137 ? 12.914 -13.75 6.469 1 97.44 137 GLN B N 1
ATOM 3734 C CA . GLN B 1 137 ? 12.539 -13.312 7.809 1 97.44 137 GLN B CA 1
ATOM 3735 C C . GLN B 1 137 ? 13.766 -12.938 8.625 1 97.44 137 GLN B C 1
ATOM 3737 O O . GLN B 1 137 ? 13.789 -11.875 9.266 1 97.44 137 GLN B O 1
ATOM 3742 N N . ALA B 1 138 ? 14.805 -13.688 8.539 1 97.12 138 ALA B N 1
ATOM 3743 C CA . ALA B 1 138 ? 15.922 -13.719 9.484 1 97.12 138 ALA B CA 1
ATOM 3744 C C . ALA B 1 138 ? 16.562 -12.344 9.625 1 97.12 138 ALA B C 1
ATOM 3746 O O . ALA B 1 138 ? 16.812 -11.875 10.734 1 97.12 138 ALA B O 1
ATOM 3747 N N . PRO B 1 139 ? 16.75 -11.617 8.539 1 97.06 139 PRO B N 1
ATOM 3748 C CA . PRO B 1 139 ? 17.469 -10.344 8.656 1 97.06 139 PRO B CA 1
ATOM 3749 C C . PRO B 1 139 ? 16.656 -9.281 9.398 1 97.06 139 PRO B C 1
ATOM 3751 O O . PRO B 1 139 ? 17.203 -8.242 9.789 1 97.06 139 PRO B O 1
ATOM 3754 N N . PHE B 1 140 ? 15.398 -9.555 9.672 1 97.19 140 PHE B N 1
ATOM 3755 C CA . PHE B 1 140 ? 14.547 -8.469 10.148 1 97.19 140 PHE B CA 1
ATOM 3756 C C . PHE B 1 140 ? 13.93 -8.828 11.5 1 97.19 140 PHE B C 1
ATOM 3758 O O . PHE B 1 140 ? 13.055 -8.109 11.992 1 97.19 140 PHE B O 1
ATOM 3765 N N . GLU B 1 141 ? 14.258 -9.914 12.062 1 95 141 GLU B N 1
ATOM 3766 C CA . GLU B 1 141 ? 13.789 -10.32 13.383 1 95 141 GLU B CA 1
ATOM 3767 C C . GLU B 1 141 ? 14.18 -9.297 14.445 1 95 141 GLU B C 1
ATOM 3769 O O . GLU B 1 141 ? 15.188 -8.602 14.305 1 95 141 GLU B O 1
ATOM 3774 N N . PRO B 1 142 ? 13.484 -9.156 15.539 1 95 142 PRO B N 1
ATOM 3775 C CA . PRO B 1 142 ? 12.273 -9.938 15.836 1 95 142 PRO B CA 1
ATOM 3776 C C . PRO B 1 142 ? 11.055 -9.43 15.07 1 95 142 PRO B C 1
ATOM 3778 O O . PRO B 1 142 ? 10.859 -8.227 14.93 1 95 142 PRO B O 1
ATOM 3781 N N . LEU B 1 143 ? 10.258 -10.305 14.539 1 96.31 143 LEU B N 1
ATOM 3782 C CA . LEU B 1 143 ? 9 -10.039 13.859 1 96.31 143 LEU B CA 1
ATOM 3783 C C . LEU B 1 143 ? 7.824 -10.109 14.828 1 96.31 143 LEU B C 1
ATOM 3785 O O . LEU B 1 143 ? 7.969 -10.617 15.945 1 96.31 143 LEU B O 1
ATOM 3789 N N . PRO B 1 144 ? 6.684 -9.461 14.445 1 94.38 144 PRO B N 1
ATOM 3790 C CA . PRO B 1 144 ? 5.566 -9.523 15.391 1 94.38 144 PRO B CA 1
ATOM 3791 C C . PRO B 1 144 ? 4.953 -10.914 15.492 1 94.38 144 PRO B C 1
ATOM 3793 O O . PRO B 1 144 ? 4.914 -11.648 14.5 1 94.38 144 PRO B O 1
ATOM 3796 N N . GLY B 1 145 ? 4.445 -11.211 16.625 1 81.12 145 GLY B N 1
ATOM 3797 C CA . GLY B 1 145 ? 3.588 -12.359 16.844 1 81.12 145 GLY B CA 1
ATOM 3798 C C . GLY B 1 145 ? 4.359 -13.641 17.094 1 81.12 145 GLY B C 1
ATOM 3799 O O . GLY B 1 145 ? 5.566 -13.609 17.344 1 81.12 145 GLY B O 1
ATOM 3800 N N . TYR B 1 146 ? 3.682 -14.742 17.453 1 88.06 146 TYR B N 1
ATOM 3801 C CA . TYR B 1 146 ? 4.055 -16.156 17.547 1 88.06 146 TYR B CA 1
ATOM 3802 C C . TYR B 1 146 ? 3.492 -16.938 16.359 1 88.06 146 TYR B C 1
ATOM 3804 O O . TYR B 1 146 ? 2.332 -17.344 16.375 1 88.06 146 TYR B O 1
ATOM 3812 N N . VAL B 1 147 ? 4.258 -17 15.312 1 97.25 147 VAL B N 1
ATOM 3813 C CA . VAL B 1 147 ? 3.766 -17.688 14.125 1 97.25 147 VAL B CA 1
ATOM 3814 C C . VAL B 1 147 ? 4.465 -19.031 13.977 1 97.25 147 VAL B C 1
ATOM 3816 O O . VAL B 1 147 ? 5.695 -19.094 13.922 1 97.25 147 VAL B O 1
ATOM 3819 N N . THR B 1 148 ? 3.691 -20.062 14.062 1 98.44 148 THR B N 1
ATOM 3820 C CA . THR B 1 148 ? 4.191 -21.391 13.766 1 98.44 148 THR B CA 1
ATOM 3821 C C . THR B 1 148 ? 3.986 -21.734 12.297 1 98.44 148 THR B C 1
ATOM 3823 O O . THR B 1 148 ? 2.885 -21.578 11.766 1 98.44 148 THR B O 1
ATOM 3826 N N . HIS B 1 149 ? 5.039 -22.172 11.641 1 98.75 149 HIS B N 1
ATOM 3827 C CA . HIS B 1 149 ? 4.926 -22.594 10.25 1 98.75 149 HIS B CA 1
ATOM 3828 C C . HIS B 1 149 ? 4.926 -24.125 10.141 1 98.75 149 HIS B C 1
ATOM 3830 O O . HIS B 1 149 ? 5.812 -24.781 10.68 1 98.75 149 HIS B O 1
ATOM 3836 N N . VAL B 1 150 ? 3.959 -24.672 9.445 1 98.88 150 VAL B N 1
ATOM 3837 C CA . VAL B 1 150 ? 3.818 -26.125 9.305 1 98.88 150 VAL B CA 1
ATOM 3838 C C . VAL B 1 150 ? 3.965 -26.516 7.84 1 98.88 150 VAL B C 1
ATOM 3840 O O . VAL B 1 150 ? 3.771 -25.688 6.945 1 98.88 150 VAL B O 1
ATOM 3843 N N . PRO B 1 151 ? 4.359 -27.797 7.504 1 98.88 151 PRO B N 1
ATOM 3844 C CA . PRO B 1 151 ? 4.457 -28.219 6.102 1 98.88 151 PRO B CA 1
ATOM 3845 C C . PRO B 1 151 ? 3.141 -28.047 5.344 1 98.88 151 PRO B C 1
ATOM 3847 O O . PRO B 1 151 ? 2.096 -28.516 5.801 1 98.88 151 PRO B O 1
ATOM 3850 N N . TYR B 1 152 ? 3.221 -27.422 4.258 1 98.81 152 TYR B N 1
ATOM 3851 C CA . TYR B 1 152 ? 2.047 -27.172 3.43 1 98.81 152 TYR 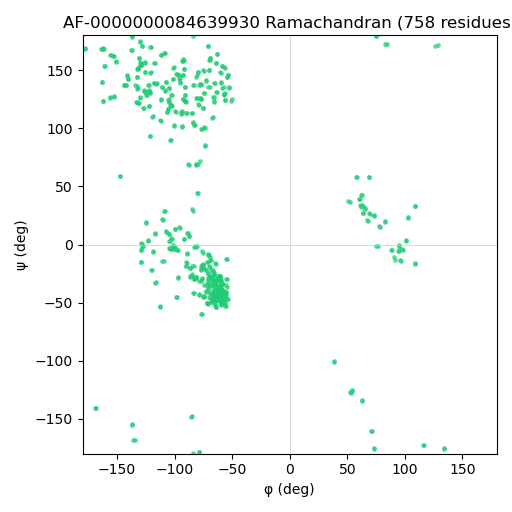B CA 1
ATOM 3852 C C . TYR B 1 152 ? 1.443 -28.469 2.928 1 98.81 152 TYR B C 1
ATOM 3854 O O . TYR B 1 152 ? 2.16 -29.344 2.432 1 98.81 152 TYR B O 1
ATOM 3862 N N . GLY B 1 153 ? 0.148 -28.578 3.084 1 98.62 153 GLY B N 1
ATOM 3863 C CA . GLY B 1 153 ? -0.544 -29.766 2.594 1 98.62 153 GLY B CA 1
ATOM 3864 C C . GLY B 1 153 ? -0.578 -30.891 3.602 1 98.62 153 GLY B C 1
ATOM 3865 O O . GLY B 1 153 ? -1.196 -31.922 3.357 1 98.62 153 GLY B O 1
ATOM 3866 N N . ASP B 1 154 ? 0.038 -30.781 4.715 1 98.81 154 ASP B N 1
ATOM 3867 C CA . ASP B 1 154 ? 0.075 -31.797 5.754 1 98.81 154 ASP B CA 1
ATOM 3868 C C . ASP B 1 154 ? -1.029 -31.578 6.785 1 98.81 154 ASP B C 1
ATOM 3870 O O . ASP B 1 154 ? -0.854 -30.812 7.734 1 98.81 154 ASP B O 1
ATOM 3874 N N . ILE B 1 155 ? -2.094 -32.375 6.66 1 98.81 155 ILE B N 1
ATOM 3875 C CA . ILE B 1 155 ? -3.279 -32.188 7.492 1 98.81 155 ILE B CA 1
ATOM 3876 C C . ILE B 1 155 ? -2.934 -32.5 8.953 1 98.81 155 ILE B C 1
ATOM 3878 O O . ILE B 1 155 ? -3.367 -31.781 9.859 1 98.81 155 ILE B O 1
ATOM 3882 N N . ASP B 1 156 ? -2.135 -33.5 9.188 1 98.81 156 ASP B N 1
ATOM 3883 C CA . ASP B 1 156 ? -1.78 -33.875 10.547 1 98.81 156 ASP B CA 1
ATOM 3884 C C . ASP B 1 156 ? -0.942 -32.812 11.227 1 98.81 156 ASP B C 1
ATOM 3886 O O . ASP B 1 156 ? -1.154 -32.5 12.398 1 98.81 156 ASP B O 1
ATOM 3890 N N . ALA B 1 157 ? -0.015 -32.281 10.508 1 98.88 157 ALA B N 1
ATOM 3891 C CA . ALA B 1 157 ? 0.814 -31.188 11.047 1 98.88 157 ALA B CA 1
ATOM 3892 C C . ALA B 1 157 ? -0.029 -29.969 11.383 1 98.88 157 ALA B C 1
ATOM 3894 O O . ALA B 1 157 ? 0.198 -29.312 12.398 1 98.88 157 ALA B O 1
ATOM 3895 N N . LEU B 1 158 ? -0.973 -29.656 10.5 1 98.88 158 LEU B N 1
ATOM 3896 C CA . LEU B 1 158 ? -1.868 -28.531 10.742 1 98.88 158 LEU B CA 1
ATOM 3897 C C . LEU B 1 158 ? -2.713 -28.766 11.992 1 98.88 158 LEU B C 1
ATOM 3899 O O . LEU B 1 158 ? -2.84 -27.875 12.836 1 98.88 158 LEU B O 1
ATOM 3903 N N . ALA B 1 159 ? -3.26 -29.938 12.094 1 98.88 159 ALA B N 1
ATOM 3904 C CA . ALA B 1 159 ? -4.102 -30.281 13.234 1 98.88 159 ALA B CA 1
ATOM 3905 C C . ALA B 1 159 ? -3.316 -30.203 14.539 1 98.88 159 ALA B C 1
ATOM 3907 O O . ALA B 1 159 ? -3.861 -29.828 15.578 1 98.88 159 ALA B O 1
ATOM 3908 N N . ALA B 1 160 ? -2.096 -30.594 14.492 1 98.81 160 ALA B N 1
ATOM 3909 C CA . ALA B 1 160 ? -1.248 -30.594 15.688 1 98.81 160 ALA B CA 1
ATOM 3910 C C . ALA B 1 160 ? -0.897 -29.172 16.109 1 98.81 160 ALA B C 1
ATOM 3912 O O . ALA B 1 160 ? -0.732 -28.906 17.297 1 98.81 160 ALA B O 1
ATOM 3913 N N . ALA B 1 161 ? -0.822 -28.281 15.172 1 98.81 161 ALA B N 1
ATOM 3914 C CA . ALA B 1 161 ? -0.363 -26.922 15.438 1 98.81 161 ALA B CA 1
ATOM 3915 C C . ALA B 1 161 ? -1.516 -26.031 15.898 1 98.81 161 ALA B C 1
ATOM 3917 O O . ALA B 1 161 ? -1.303 -25.047 16.609 1 98.81 161 ALA B O 1
ATOM 3918 N N . VAL B 1 162 ? -2.729 -26.359 15.469 1 98.81 162 VAL B N 1
ATOM 3919 C CA . VAL B 1 162 ? -3.895 -25.531 15.773 1 98.81 162 VAL B CA 1
ATOM 3920 C C . VAL B 1 162 ? -4.539 -26 17.078 1 98.81 162 VAL B C 1
ATOM 3922 O O . VAL B 1 162 ? -4.875 -27.188 17.203 1 98.81 162 VAL B O 1
ATOM 3925 N N . ASP B 1 163 ? -4.652 -25.125 18.016 1 98.31 163 ASP B N 1
ATOM 3926 C CA . ASP B 1 163 ? -5.312 -25.422 19.281 1 98.31 163 ASP B CA 1
ATOM 3927 C C . ASP B 1 163 ? -6.262 -24.297 19.688 1 98.31 163 ASP B C 1
ATOM 3929 O O . ASP B 1 163 ? -6.586 -23.438 18.859 1 98.31 163 ASP B O 1
ATOM 3933 N N . ASP B 1 164 ? -6.742 -24.328 20.906 1 98.06 164 ASP B N 1
ATOM 3934 C CA . ASP B 1 164 ? -7.789 -23.406 21.344 1 98.06 164 ASP B CA 1
ATOM 3935 C C . ASP B 1 164 ? -7.23 -22 21.578 1 98.06 164 ASP B C 1
ATOM 3937 O O . ASP B 1 164 ? -7.988 -21.047 21.719 1 98.06 164 ASP B O 1
ATOM 3941 N N . GLU B 1 165 ? -5.926 -21.875 21.5 1 97.25 165 GLU B N 1
ATOM 3942 C CA . GLU B 1 165 ? -5.281 -20.562 21.656 1 97.25 165 GLU B CA 1
ATOM 3943 C C . GLU B 1 165 ? -4.926 -19.953 20.297 1 97.25 165 GLU B C 1
ATOM 3945 O O . GLU B 1 165 ? -4.453 -18.828 20.234 1 97.25 165 GLU B O 1
ATOM 3950 N N . THR B 1 166 ? -5.199 -20.672 19.234 1 98.5 166 THR B N 1
ATOM 3951 C CA . THR B 1 166 ? -4.871 -20.188 17.906 1 98.5 166 THR B CA 1
ATOM 3952 C C . THR B 1 166 ? -5.879 -19.141 17.438 1 98.5 166 THR B C 1
ATOM 3954 O O . THR B 1 166 ? -7.09 -19.391 17.469 1 98.5 166 THR B O 1
ATOM 3957 N N . ALA B 1 167 ? -5.332 -17.984 17.062 1 98.56 167 ALA B N 1
ATOM 3958 C CA . ALA B 1 167 ? -6.18 -16.906 16.562 1 98.56 167 ALA B CA 1
ATOM 3959 C C . ALA B 1 167 ? -6.582 -17.141 15.117 1 98.56 167 ALA B C 1
ATOM 3961 O O . ALA B 1 167 ? -7.734 -16.906 14.742 1 98.56 167 ALA B O 1
ATOM 3962 N N . ALA B 1 168 ? -5.625 -17.578 14.312 1 98.88 168 ALA B N 1
ATOM 3963 C CA . ALA B 1 168 ? -5.918 -17.703 12.891 1 98.88 168 ALA B CA 1
ATOM 3964 C C . ALA B 1 168 ? -4.914 -18.625 12.203 1 98.88 168 ALA B C 1
ATOM 3966 O O . ALA B 1 168 ? -3.791 -18.797 12.688 1 98.88 168 ALA B O 1
ATOM 3967 N N . VAL B 1 169 ? -5.316 -19.234 11.141 1 99 169 VAL B N 1
ATOM 3968 C CA . VAL B 1 169 ? -4.5 -19.969 10.18 1 99 169 VAL B CA 1
ATOM 3969 C C . VAL B 1 169 ? -4.473 -19.234 8.844 1 99 169 VAL B C 1
ATOM 3971 O O . VAL B 1 169 ? -5.527 -18.891 8.297 1 99 169 VAL B O 1
ATOM 3974 N N . PHE B 1 170 ? -3.293 -18.938 8.367 1 98.94 170 PHE B N 1
ATOM 3975 C CA . PHE B 1 170 ? -3.1 -18.266 7.082 1 98.94 170 PHE B CA 1
ATOM 3976 C C . PHE B 1 170 ? -2.602 -19.266 6.031 1 98.94 170 PHE B C 1
ATOM 3978 O O . PHE B 1 170 ? -1.554 -19.875 6.207 1 98.94 170 PHE B O 1
ATOM 3985 N N . LEU B 1 171 ? -3.305 -19.359 4.934 1 98.94 171 LEU B N 1
ATOM 3986 C CA . LEU B 1 171 ? -2.906 -20.25 3.852 1 98.94 171 LEU B CA 1
ATOM 3987 C C . LEU B 1 171 ? -3.16 -19.594 2.494 1 98.94 171 LEU B C 1
ATOM 3989 O O . LEU B 1 171 ? -4.086 -18.797 2.348 1 98.94 171 LEU B O 1
ATOM 3993 N N . GLU B 1 172 ? -2.311 -19.875 1.556 1 98.94 172 GLU B N 1
ATOM 3994 C CA . GLU B 1 172 ? -2.65 -19.719 0.144 1 98.94 172 GLU B CA 1
ATOM 3995 C C . GLU B 1 172 ? -3.398 -20.953 -0.376 1 98.94 172 GLU B C 1
ATOM 3997 O O . GLU B 1 172 ? -3.01 -22.078 -0.098 1 98.94 172 GLU B O 1
ATOM 4002 N N . PRO B 1 173 ? -4.461 -20.75 -1.171 1 98.94 173 PRO B N 1
ATOM 4003 C CA . PRO B 1 173 ? -5.062 -21.938 -1.774 1 98.94 173 PRO B CA 1
ATOM 4004 C C . PRO B 1 173 ? -4.082 -22.719 -2.65 1 98.94 173 PRO B C 1
ATOM 4006 O O . PRO B 1 173 ? -4.133 -23.953 -2.699 1 98.94 173 PRO B O 1
ATOM 4009 N N . ILE B 1 174 ? -3.318 -22.016 -3.42 1 98.88 174 ILE B N 1
ATOM 4010 C CA . ILE B 1 174 ? -2.16 -22.469 -4.18 1 98.88 174 ILE B CA 1
ATOM 4011 C C . ILE B 1 174 ? -0.971 -21.547 -3.914 1 98.88 174 ILE B C 1
ATOM 4013 O O . ILE B 1 174 ? -1.098 -20.328 -3.984 1 98.88 174 ILE B O 1
ATOM 4017 N N . MET B 1 175 ? 0.168 -22.141 -3.504 1 98.81 175 MET B N 1
ATOM 4018 C CA . MET B 1 175 ? 1.333 -21.297 -3.275 1 98.81 175 MET B CA 1
ATOM 4019 C C . MET B 1 175 ? 1.937 -20.828 -4.594 1 98.81 175 MET B C 1
ATOM 4021 O O . MET B 1 175 ? 2.74 -21.547 -5.199 1 98.81 175 MET B O 1
ATOM 4025 N N . GLY B 1 176 ? 1.627 -19.594 -4.965 1 98.06 176 GLY B N 1
ATOM 4026 C CA . GLY B 1 176 ? 2.111 -19.078 -6.234 1 98.06 176 GLY B CA 1
ATOM 4027 C C . GLY B 1 176 ? 3.602 -18.797 -6.234 1 98.06 176 GLY B C 1
ATOM 4028 O O . GLY B 1 176 ? 4.332 -19.297 -7.098 1 98.06 176 GLY B O 1
ATOM 4029 N N . GLU B 1 177 ? 4.078 -18.078 -5.25 1 96.88 177 GLU B N 1
ATOM 4030 C CA . GLU B 1 177 ? 5.449 -17.578 -5.195 1 96.88 177 GLU B CA 1
ATOM 4031 C C . GLU B 1 177 ? 6.445 -18.734 -5.062 1 96.88 177 GLU B C 1
ATOM 4033 O O . GLU B 1 177 ? 7.535 -18.688 -5.637 1 96.88 177 GLU B O 1
ATOM 4038 N N . SER B 1 178 ? 6.055 -19.812 -4.414 1 97.69 178 SER B N 1
ATOM 4039 C CA . SER B 1 178 ? 6.961 -20.938 -4.152 1 97.69 178 SER B CA 1
ATOM 4040 C C . SER B 1 178 ? 6.965 -21.922 -5.309 1 97.69 178 SER B C 1
ATOM 4042 O O . SER B 1 178 ? 7.559 -23 -5.211 1 97.69 178 SER B O 1
ATOM 4044 N N . GLY B 1 179 ? 6.301 -21.578 -6.406 1 98.25 179 GLY B N 1
ATOM 4045 C CA . GLY B 1 179 ? 6.359 -22.422 -7.586 1 98.25 179 GLY B CA 1
ATOM 4046 C C . GLY B 1 179 ? 5.059 -23.156 -7.867 1 98.25 179 GLY B C 1
ATOM 4047 O O . GLY B 1 179 ? 5.066 -24.312 -8.273 1 98.25 179 GLY B O 1
ATOM 4048 N N . VAL B 1 180 ? 3.957 -22.5 -7.539 1 98.75 180 VAL B N 1
ATOM 4049 C CA . VAL B 1 180 ? 2.627 -23.016 -7.844 1 98.75 180 VAL B CA 1
ATOM 4050 C C . VAL B 1 180 ? 2.441 -24.375 -7.191 1 98.75 180 VAL B C 1
ATOM 4052 O O . VAL B 1 180 ? 2.129 -25.359 -7.875 1 98.75 180 VAL B O 1
ATOM 4055 N N . VAL B 1 181 ? 2.58 -24.438 -5.918 1 98.81 181 VAL B N 1
ATOM 4056 C CA . VAL B 1 181 ? 2.418 -25.672 -5.164 1 98.81 181 VAL B CA 1
ATOM 4057 C C . VAL B 1 181 ? 0.944 -25.891 -4.824 1 98.81 181 VAL B C 1
ATOM 4059 O O . VAL B 1 181 ? 0.353 -25.094 -4.082 1 98.81 181 VAL B O 1
ATOM 4062 N N . VAL B 1 182 ? 0.327 -26.922 -5.387 1 98.56 182 VAL B N 1
ATOM 4063 C CA . VAL B 1 182 ? -1.067 -27.266 -5.145 1 98.56 182 VAL B CA 1
ATOM 4064 C C . VAL B 1 182 ? -1.158 -28.25 -3.98 1 98.56 182 VAL B C 1
ATOM 4066 O O . VAL B 1 182 ? -0.48 -29.281 -3.975 1 98.56 182 VAL B O 1
ATOM 4069 N N . PRO B 1 183 ? -1.91 -27.891 -2.963 1 98.31 183 PRO B N 1
ATOM 4070 C CA . PRO B 1 183 ? -2.035 -28.859 -1.871 1 98.31 183 PRO B CA 1
ATOM 4071 C C . PRO B 1 183 ? -2.85 -30.094 -2.264 1 98.31 183 PRO B C 1
ATOM 4073 O O . PRO B 1 183 ? -3.592 -30.047 -3.248 1 98.31 183 PRO B O 1
ATOM 4076 N N . PRO B 1 184 ? -2.646 -31.203 -1.512 1 98 184 PRO B N 1
ATOM 4077 C CA . PRO B 1 184 ? -3.473 -32.375 -1.78 1 98 184 PRO B CA 1
ATOM 4078 C C . PRO B 1 184 ? -4.969 -32.094 -1.666 1 98 184 PRO B C 1
ATOM 4080 O O . PRO B 1 184 ? -5.371 -31.188 -0.923 1 98 184 PRO B O 1
ATOM 4083 N N . GLU B 1 185 ? -5.727 -32.906 -2.438 1 97.12 185 GLU B N 1
ATOM 4084 C CA . GLU B 1 185 ? -7.18 -32.781 -2.359 1 97.12 185 GLU B CA 1
ATOM 4085 C C . GLU B 1 185 ? -7.668 -32.875 -0.917 1 97.12 185 GLU B C 1
ATOM 4087 O O . GLU B 1 185 ? -7.184 -33.719 -0.153 1 97.12 185 GLU B O 1
ATOM 4092 N N . GLY B 1 186 ? -8.562 -32.031 -0.508 1 98.12 186 GLY B N 1
ATOM 4093 C CA . GLY B 1 186 ? -9.164 -32.062 0.814 1 98.12 186 GLY B CA 1
ATOM 4094 C C . GLY B 1 186 ? -8.43 -31.25 1.845 1 98.12 186 GLY B C 1
ATOM 4095 O O . GLY B 1 186 ? -8.93 -31.016 2.947 1 98.12 186 GLY B O 1
ATOM 4096 N N . TYR B 1 187 ? -7.246 -30.781 1.562 1 98.69 187 TYR B N 1
ATOM 4097 C CA . TYR B 1 187 ? -6.426 -30.047 2.52 1 98.69 187 TYR B CA 1
ATOM 4098 C C . TYR B 1 187 ? -7.152 -28.812 3.02 1 98.69 187 TYR B C 1
ATOM 4100 O O . TYR B 1 187 ? -7.207 -28.547 4.227 1 98.69 187 TYR B O 1
ATOM 4108 N N . LEU B 1 188 ? -7.758 -27.906 2.129 1 98.81 188 LEU B N 1
ATOM 4109 C CA . LEU B 1 188 ? -8.43 -26.688 2.549 1 98.81 188 LEU B CA 1
ATOM 4110 C C . LEU B 1 188 ? -9.711 -27 3.318 1 98.81 188 LEU B C 1
ATOM 4112 O O . LEU B 1 188 ? -10.086 -26.281 4.234 1 98.81 188 LEU B O 1
ATOM 4116 N N . LEU B 1 189 ? -10.383 -28.109 2.881 1 98.75 189 LEU B N 1
ATOM 4117 C CA . LEU B 1 189 ? -11.539 -28.562 3.654 1 98.75 189 LEU B CA 1
ATOM 4118 C C . LEU B 1 189 ? -11.125 -28.938 5.074 1 98.75 189 LEU B C 1
ATOM 4120 O O . LEU B 1 189 ? -11.797 -28.562 6.039 1 98.75 189 LEU B O 1
ATOM 4124 N N . ALA B 1 190 ? -10.016 -29.688 5.18 1 98.88 190 ALA B N 1
ATOM 4125 C CA . ALA B 1 190 ? -9.5 -30.062 6.492 1 98.88 190 ALA B CA 1
ATOM 4126 C C . ALA B 1 190 ? -9.117 -28.828 7.305 1 98.88 190 ALA B C 1
ATOM 4128 O O . ALA B 1 190 ? -9.367 -28.766 8.508 1 98.88 190 ALA B O 1
ATOM 4129 N N . ALA B 1 191 ? -8.477 -27.875 6.676 1 98.94 191 ALA B N 1
ATOM 4130 C CA . ALA B 1 191 ? -8.109 -26.625 7.348 1 98.94 191 ALA B CA 1
ATOM 4131 C C . ALA B 1 191 ? -9.344 -25.922 7.91 1 98.94 191 ALA B C 1
ATOM 4133 O O . ALA B 1 191 ? -9.328 -25.422 9.031 1 98.94 191 ALA B O 1
ATOM 4134 N N . ARG B 1 192 ? -10.422 -25.844 7.102 1 98.88 192 ARG B N 1
ATOM 4135 C CA . ARG B 1 192 ? -11.672 -25.234 7.539 1 98.88 192 ARG B CA 1
ATOM 4136 C C . ARG B 1 192 ? -12.234 -25.953 8.758 1 98.88 192 ARG B C 1
ATOM 4138 O O . ARG B 1 192 ? -12.648 -25.328 9.727 1 98.88 192 ARG B O 1
ATOM 4145 N N . GLU B 1 193 ? -12.234 -27.297 8.695 1 98.81 193 GLU B N 1
ATOM 4146 C CA . GLU B 1 193 ? -12.758 -28.078 9.797 1 98.81 193 GLU B CA 1
ATOM 4147 C C . GLU B 1 193 ? -11.93 -27.891 11.062 1 98.81 193 GLU B C 1
ATOM 4149 O O . GLU B 1 193 ? -12.477 -27.719 12.156 1 98.81 193 GLU B O 1
ATOM 4154 N N . ILE B 1 194 ? -10.609 -27.953 10.914 1 98.88 194 ILE B N 1
ATOM 4155 C CA . ILE B 1 194 ? -9.688 -27.828 12.039 1 98.88 194 ILE B CA 1
ATOM 4156 C C . ILE B 1 194 ? -9.859 -26.453 12.695 1 98.88 194 ILE B C 1
ATOM 4158 O O . ILE B 1 194 ? -9.969 -26.359 13.922 1 98.88 194 ILE B O 1
ATOM 4162 N N . THR B 1 195 ? -9.883 -25.359 11.891 1 98.88 195 THR B N 1
ATOM 4163 C CA . THR B 1 195 ? -10.016 -24.016 12.445 1 98.88 195 THR B CA 1
ATOM 4164 C C . THR B 1 195 ? -11.383 -23.844 13.102 1 98.88 195 THR B C 1
ATOM 4166 O O . THR B 1 195 ? -11.477 -23.234 14.18 1 98.88 195 THR B O 1
ATOM 4169 N N . ALA B 1 196 ? -12.461 -24.375 12.484 1 98.44 196 ALA B N 1
ATOM 4170 C CA . ALA B 1 196 ? -13.805 -24.25 13.047 1 98.44 196 ALA B CA 1
ATOM 4171 C C . ALA B 1 196 ? -13.891 -24.953 14.406 1 98.44 196 ALA B C 1
ATOM 4173 O O . ALA B 1 196 ? -14.516 -24.438 15.328 1 98.44 196 ALA B O 1
ATOM 4174 N N . ARG B 1 197 ? -13.273 -26.062 14.477 1 98.5 197 ARG B N 1
ATOM 4175 C CA . ARG B 1 197 ? -13.305 -26.844 15.711 1 98.5 197 ARG B CA 1
ATOM 4176 C C . ARG B 1 197 ? -12.695 -26.062 16.875 1 98.5 197 ARG B C 1
ATOM 4178 O O . ARG B 1 197 ? -13.148 -26.172 18.016 1 98.5 197 ARG B O 1
ATOM 4185 N N . HIS B 1 198 ? -11.68 -25.281 16.625 1 98.5 198 HIS B N 1
ATOM 4186 C CA . HIS B 1 198 ? -10.922 -24.609 17.688 1 98.5 198 HIS B CA 1
ATOM 4187 C C . HIS B 1 198 ? -11.297 -23.141 17.781 1 98.5 198 HIS B C 1
ATOM 4189 O O . HIS B 1 198 ? -10.781 -22.422 18.625 1 98.5 198 HIS B O 1
ATOM 4195 N N . GLY B 1 199 ? -12.164 -22.656 16.875 1 98.12 199 GLY B N 1
ATOM 4196 C CA . GLY B 1 199 ? -12.594 -21.266 16.875 1 98.12 199 GLY B CA 1
ATOM 4197 C C . GLY B 1 199 ? -11.555 -20.328 16.297 1 98.12 199 GLY B C 1
ATOM 4198 O O . GLY B 1 199 ? -11.57 -19.125 16.578 1 98.12 199 GLY B O 1
ATOM 4199 N N . ALA B 1 200 ? -10.562 -20.844 15.586 1 98.81 200 ALA B N 1
ATOM 4200 C CA . ALA B 1 200 ? -9.562 -20.031 14.898 1 98.81 200 ALA B CA 1
ATOM 4201 C C . ALA B 1 200 ? -10.086 -19.516 13.562 1 98.81 200 ALA B C 1
ATOM 4203 O O . ALA B 1 200 ? -10.875 -20.203 12.898 1 98.81 200 ALA B O 1
ATOM 4204 N N . LEU B 1 201 ? -9.703 -18.312 13.188 1 98.94 201 LEU B N 1
ATOM 4205 C CA . LEU B 1 201 ? -10.047 -17.812 11.867 1 98.94 201 LEU B CA 1
ATOM 4206 C C . LEU B 1 201 ? -9.289 -18.562 10.773 1 98.94 201 LEU B C 1
ATOM 4208 O O . LEU B 1 201 ? -8.102 -18.859 10.938 1 98.94 201 LEU B O 1
ATOM 4212 N N . LEU B 1 202 ? -9.945 -18.938 9.727 1 98.94 202 LEU B N 1
ATOM 4213 C CA . LEU B 1 202 ? -9.281 -19.375 8.5 1 98.94 202 LEU B CA 1
ATOM 4214 C C . LEU B 1 202 ? -9.133 -18.203 7.523 1 98.94 202 LEU B C 1
ATOM 4216 O O . LEU B 1 202 ? -10.133 -17.688 7.023 1 98.94 202 LEU B O 1
ATOM 4220 N N . VAL B 1 203 ? -7.938 -17.781 7.289 1 99 203 VAL B N 1
ATOM 4221 C CA . VAL B 1 203 ? -7.613 -16.719 6.344 1 99 203 VAL B CA 1
ATOM 4222 C C . VAL B 1 203 ? -7.035 -17.328 5.066 1 99 203 VAL B C 1
ATOM 4224 O O . VAL B 1 203 ? -5.996 -18 5.102 1 99 203 VAL B O 1
ATOM 4227 N N . LEU B 1 204 ? -7.68 -17.094 3.971 1 99 204 LEU B N 1
ATOM 4228 C CA . LEU B 1 204 ? -7.148 -17.531 2.689 1 99 204 LEU B CA 1
ATOM 4229 C C . LEU B 1 204 ? -6.609 -16.359 1.879 1 99 204 LEU B C 1
ATOM 4231 O O . LEU B 1 204 ? -7.367 -15.469 1.5 1 99 204 LEU B O 1
ATOM 4235 N N . ASP B 1 205 ? -5.309 -16.391 1.689 1 98.94 205 ASP B N 1
ATOM 4236 C CA . ASP B 1 205 ? -4.605 -15.422 0.854 1 98.94 205 ASP B CA 1
ATOM 4237 C C . ASP B 1 205 ? -4.805 -15.727 -0.629 1 98.94 205 ASP B C 1
ATOM 4239 O O . ASP B 1 205 ? -4.113 -16.578 -1.193 1 98.94 205 ASP B O 1
ATOM 4243 N N . GLU B 1 206 ? -5.699 -15.023 -1.255 1 98.94 206 GLU B N 1
ATOM 4244 C CA . GLU B 1 206 ? -6.043 -15.266 -2.654 1 98.94 206 GLU B CA 1
ATOM 4245 C C . GLU B 1 206 ? -5.523 -14.141 -3.547 1 98.94 206 GLU B C 1
ATOM 4247 O O . GLU B 1 206 ? -6.125 -13.828 -4.574 1 98.94 206 GLU B O 1
ATOM 4252 N N . VAL B 1 207 ? -4.449 -13.539 -3.125 1 98.88 207 VAL B N 1
ATOM 4253 C CA . VAL B 1 207 ? -3.816 -12.438 -3.846 1 98.88 207 VAL B CA 1
ATOM 4254 C C . VAL B 1 207 ? -3.439 -12.898 -5.254 1 98.88 207 VAL B C 1
ATOM 4256 O O . VAL B 1 207 ? -3.633 -12.156 -6.223 1 98.88 207 VAL B O 1
ATOM 4259 N N . GLN B 1 208 ? -2.908 -14.102 -5.422 1 98.69 208 GLN B N 1
ATOM 4260 C CA . GLN B 1 208 ? -2.551 -14.586 -6.75 1 98.69 208 GLN B CA 1
ATOM 4261 C C . GLN B 1 208 ? -3.656 -15.461 -7.332 1 98.69 208 GLN B C 1
ATOM 4263 O O . GLN B 1 208 ? -3.838 -15.508 -8.555 1 98.69 208 GLN B O 1
ATOM 4268 N N . THR B 1 209 ? -4.426 -16.125 -6.48 1 98.81 209 THR B N 1
ATOM 4269 C CA . THR B 1 209 ? -5.348 -17.156 -6.941 1 98.81 209 THR B CA 1
ATOM 4270 C C . THR B 1 209 ? -6.715 -16.562 -7.258 1 98.81 209 THR B C 1
ATOM 4272 O O . THR B 1 209 ? -7.523 -17.172 -7.953 1 98.81 209 THR B O 1
ATOM 4275 N N . GLY B 1 210 ? -7.008 -15.391 -6.758 1 98.38 210 GLY B N 1
ATOM 4276 C CA . GLY B 1 210 ? -8.328 -14.797 -6.914 1 98.38 210 GLY B CA 1
ATOM 4277 C C . GLY B 1 210 ? -8.547 -14.18 -8.281 1 98.38 210 GLY B C 1
ATOM 4278 O O . GLY B 1 210 ? -7.734 -14.367 -9.188 1 98.38 210 GLY B O 1
ATOM 4279 N N . ILE B 1 211 ? -9.688 -13.609 -8.484 1 98.75 211 ILE B N 1
ATOM 4280 C CA . ILE B 1 211 ? -10.133 -12.844 -9.641 1 98.75 211 ILE B CA 1
ATOM 4281 C C . ILE B 1 211 ? -10.156 -13.742 -10.875 1 98.75 211 ILE B C 1
ATOM 4283 O O . ILE B 1 211 ? -9.68 -13.359 -11.945 1 98.75 211 ILE B O 1
ATOM 4287 N N . GLY B 1 212 ? -10.469 -15.008 -10.734 1 98.62 212 GLY B N 1
ATOM 4288 C CA . GLY B 1 212 ? -10.75 -15.883 -11.867 1 98.62 212 GLY B CA 1
ATOM 4289 C C . GLY B 1 212 ? -9.539 -16.672 -12.328 1 98.62 212 GLY B C 1
ATOM 4290 O O . GLY B 1 212 ? -9.641 -17.5 -13.234 1 98.62 212 GLY B O 1
ATOM 4291 N N . ARG B 1 213 ? -8.375 -16.484 -11.719 1 98.38 213 ARG B N 1
ATOM 4292 C CA . ARG B 1 213 ? -7.082 -17.031 -12.141 1 98.38 213 ARG B CA 1
ATOM 4293 C C . ARG B 1 213 ? -7.125 -18.547 -12.211 1 98.38 213 ARG B C 1
ATOM 4295 O O . ARG B 1 213 ? -6.527 -19.141 -13.109 1 98.38 213 ARG B O 1
ATOM 4302 N N . THR B 1 214 ? -7.898 -19.203 -11.32 1 98.56 214 THR B N 1
ATOM 4303 C CA . THR B 1 214 ? -7.809 -20.656 -11.164 1 98.56 214 THR B CA 1
ATOM 4304 C C . THR B 1 214 ? -9 -21.344 -11.812 1 98.56 214 THR B C 1
ATOM 4306 O O . THR B 1 214 ? -9.148 -22.562 -11.719 1 98.56 214 THR B O 1
ATOM 4309 N N . GLY B 1 215 ? -9.859 -20.562 -12.453 1 98.44 215 GLY B N 1
ATOM 4310 C CA . GLY B 1 215 ? -11.062 -21.141 -13.031 1 98.44 215 GLY B CA 1
ATOM 4311 C C . GLY B 1 215 ? -12.289 -20.984 -12.148 1 98.44 215 GLY B C 1
ATOM 4312 O O . GLY B 1 215 ? -13.383 -21.406 -12.516 1 98.44 215 GLY B O 1
ATOM 4313 N N . ALA B 1 216 ? -12.172 -20.469 -11.016 1 98.44 216 ALA B N 1
ATOM 4314 C CA . ALA B 1 216 ? -13.18 -19.906 -10.125 1 98.44 216 ALA B CA 1
ATOM 4315 C C . ALA B 1 216 ? -12.82 -18.484 -9.719 1 98.44 216 ALA B C 1
ATOM 4317 O O . ALA B 1 216 ? -11.648 -18.109 -9.688 1 98.44 216 ALA B O 1
ATOM 4318 N N . PHE B 1 217 ? -13.836 -17.656 -9.492 1 98.69 217 PHE B N 1
ATOM 4319 C CA . PHE B 1 217 ? -13.5 -16.281 -9.125 1 98.69 217 PHE B CA 1
ATOM 4320 C C . PHE B 1 217 ? -12.602 -16.266 -7.898 1 98.69 217 PHE B C 1
ATOM 4322 O O . PHE B 1 217 ? -11.586 -15.555 -7.879 1 98.69 217 PHE B O 1
ATOM 4329 N N . TYR B 1 218 ? -13.086 -16.953 -6.855 1 98.81 218 TYR B N 1
ATOM 4330 C CA . TYR B 1 218 ? -12.242 -17.266 -5.711 1 98.81 218 TYR B CA 1
ATOM 4331 C C . TYR B 1 218 ? -11.82 -18.734 -5.727 1 98.81 218 TYR B C 1
ATOM 4333 O O . TYR B 1 218 ? -12.656 -19.625 -5.898 1 98.81 218 TYR B O 1
ATOM 4341 N N . ALA B 1 219 ? -10.555 -18.969 -5.484 1 98.75 219 ALA B N 1
ATOM 4342 C CA . ALA B 1 219 ? -10.016 -20.312 -5.613 1 98.75 219 ALA B CA 1
ATOM 4343 C C . ALA B 1 219 ? -10.648 -21.266 -4.602 1 98.75 219 ALA B C 1
ATOM 4345 O O . ALA B 1 219 ? -10.859 -22.438 -4.895 1 98.75 219 ALA B O 1
ATOM 4346 N N . HIS B 1 220 ? -10.961 -20.781 -3.393 1 98.56 220 HIS B N 1
ATOM 4347 C CA . HIS B 1 220 ? -11.477 -21.656 -2.348 1 98.56 220 HIS B CA 1
ATOM 4348 C C . HIS B 1 220 ? -12.836 -22.234 -2.734 1 98.56 220 HIS B C 1
ATOM 4350 O O . HIS B 1 220 ? -13.305 -23.203 -2.117 1 98.56 220 HIS B O 1
ATOM 4356 N N . GLN B 1 221 ? -13.477 -21.656 -3.721 1 98.19 221 GLN B N 1
ATOM 4357 C CA . GLN B 1 221 ? -14.773 -22.141 -4.176 1 98.19 221 GLN B CA 1
ATOM 4358 C C . GLN B 1 221 ? -14.648 -23.531 -4.789 1 98.19 221 GLN B C 1
ATOM 4360 O O . GLN B 1 221 ? -15.602 -24.312 -4.773 1 98.19 221 GLN B O 1
ATOM 4365 N N . HIS B 1 222 ? -13.469 -23.891 -5.316 1 97.88 222 HIS B N 1
ATOM 4366 C CA . HIS B 1 222 ? -13.211 -25.234 -5.82 1 97.88 222 HIS B CA 1
ATOM 4367 C C . HIS B 1 222 ? -13.367 -26.281 -4.719 1 97.88 222 HIS B C 1
ATOM 4369 O O . HIS B 1 222 ? -13.688 -27.438 -4.996 1 97.88 222 HIS B O 1
ATOM 4375 N N . ASP B 1 223 ? -13.156 -25.875 -3.457 1 97.44 223 ASP B N 1
ATOM 4376 C CA . ASP B 1 223 ? -13.141 -26.797 -2.33 1 97.44 223 ASP B CA 1
ATOM 4377 C C . ASP B 1 223 ? -14.461 -26.766 -1.568 1 97.44 223 ASP B C 1
ATOM 4379 O O . ASP B 1 223 ? -14.641 -27.484 -0.587 1 97.44 223 ASP B O 1
ATOM 4383 N N . GLY B 1 224 ? -15.375 -25.891 -1.955 1 96.31 224 GLY B N 1
ATOM 4384 C CA . GLY B 1 224 ? -16.703 -25.812 -1.364 1 96.31 224 GLY B CA 1
ATOM 4385 C C . GLY B 1 224 ? -16.688 -25.312 0.067 1 96.31 224 GLY B C 1
ATOM 4386 O O . GLY B 1 224 ? -17.531 -25.719 0.878 1 96.31 224 GLY B O 1
ATOM 4387 N N . ILE B 1 225 ? -15.719 -24.547 0.437 1 97.62 225 ILE B N 1
ATOM 4388 C CA . ILE B 1 225 ? -15.648 -24.016 1.797 1 97.62 225 ILE B CA 1
ATOM 4389 C C . ILE B 1 225 ? -15.859 -22.5 1.78 1 97.62 225 ILE B C 1
ATOM 4391 O O . ILE B 1 225 ? -15.789 -21.875 0.722 1 97.62 225 ILE B O 1
ATOM 4395 N N . THR B 1 226 ? -16.156 -21.922 2.918 1 98 226 THR B N 1
ATOM 4396 C CA . THR B 1 226 ? -16.188 -20.469 3.158 1 98 226 THR B CA 1
ATOM 4397 C C . THR B 1 226 ? -15.18 -20.094 4.246 1 98 226 THR B C 1
ATOM 4399 O O . THR B 1 226 ? -15.352 -20.469 5.41 1 98 226 THR B O 1
ATOM 4402 N N . PRO B 1 227 ? -14.117 -19.438 3.906 1 98.75 227 PRO B N 1
ATOM 4403 C CA . PRO B 1 227 ? -13.188 -18.969 4.934 1 98.75 227 PRO B CA 1
ATOM 4404 C C . PRO B 1 227 ? -13.766 -17.812 5.762 1 98.75 227 PRO B C 1
ATOM 4406 O O . PRO B 1 227 ? -14.859 -17.328 5.473 1 98.75 227 PRO B O 1
ATOM 4409 N N . ASP B 1 228 ? -13.07 -17.453 6.836 1 98.88 228 ASP B N 1
ATOM 4410 C CA . ASP B 1 228 ? -13.477 -16.297 7.637 1 98.88 228 ASP B CA 1
ATOM 4411 C C . ASP B 1 228 ? -12.961 -15 7.031 1 98.88 228 ASP B C 1
ATOM 4413 O O . ASP B 1 228 ? -13.562 -13.938 7.219 1 98.88 228 ASP B O 1
ATOM 4417 N N . VAL B 1 229 ? -11.82 -15.086 6.355 1 98.94 229 VAL B N 1
ATOM 4418 C CA . VAL B 1 229 ? -11.188 -13.914 5.762 1 98.94 229 VAL B CA 1
ATOM 4419 C C . VAL B 1 229 ? -10.57 -14.297 4.418 1 98.94 229 VAL B C 1
ATOM 4421 O O . VAL B 1 229 ? -9.977 -15.367 4.277 1 98.94 229 VAL B O 1
ATOM 4424 N N . VAL B 1 230 ? -10.727 -13.461 3.408 1 98.94 230 VAL B N 1
ATOM 4425 C CA . VAL B 1 230 ? -10.086 -13.586 2.102 1 98.94 230 VAL B CA 1
ATOM 4426 C C . VAL B 1 230 ? -9.32 -12.305 1.777 1 98.94 230 VAL B C 1
ATOM 4428 O O . VAL B 1 230 ? -9.852 -11.203 1.923 1 98.94 230 VAL B O 1
ATOM 4431 N N . THR B 1 231 ? -8.086 -12.438 1.422 1 98.94 231 THR B N 1
ATOM 4432 C CA . THR B 1 231 ? -7.328 -11.266 0.995 1 98.94 231 THR B CA 1
ATOM 4433 C C . THR B 1 231 ? -7.102 -11.289 -0.515 1 98.94 231 THR B C 1
ATOM 4435 O O . THR B 1 231 ? -6.895 -12.352 -1.101 1 98.94 231 THR B O 1
ATOM 4438 N N . LEU B 1 232 ? -7.207 -10.133 -1.16 1 98.94 232 LEU B N 1
ATOM 4439 C CA . LEU B 1 232 ? -7.062 -9.953 -2.6 1 98.94 232 LEU B CA 1
ATOM 4440 C C . LEU B 1 232 ? -6.094 -8.82 -2.91 1 98.94 232 LEU B C 1
ATOM 4442 O O . LEU B 1 232 ? -5.875 -7.934 -2.076 1 98.94 232 LEU B O 1
ATOM 4446 N N . ALA B 1 233 ? -5.527 -8.828 -4.035 1 98.81 233 ALA B N 1
ATOM 4447 C CA . ALA B 1 233 ? -4.773 -7.754 -4.672 1 98.81 233 ALA B CA 1
ATOM 4448 C C . ALA B 1 233 ? -4.492 -8.07 -6.137 1 98.81 233 ALA B C 1
ATOM 4450 O O . ALA B 1 233 ? -5.402 -8.422 -6.891 1 98.81 233 ALA B O 1
ATOM 4451 N N . LYS B 1 234 ? -3.375 -7.762 -6.582 1 98.44 234 LYS B N 1
ATOM 4452 C CA . LYS B 1 234 ? -2.838 -8.086 -7.902 1 98.44 234 LYS B CA 1
ATOM 4453 C C . LYS B 1 234 ? -3.918 -7.98 -8.977 1 98.44 234 LYS B C 1
ATOM 4455 O O . LYS B 1 234 ? -4.332 -6.879 -9.336 1 98.44 234 LYS B O 1
ATOM 4460 N N . GLY B 1 235 ? -4.461 -9.078 -9.398 1 98.56 235 GLY B N 1
ATOM 4461 C CA . GLY B 1 235 ? -5.41 -9.125 -10.492 1 98.56 235 GLY B CA 1
ATOM 4462 C C . GLY B 1 235 ? -6.598 -8.203 -10.297 1 98.56 235 GLY B C 1
ATOM 4463 O O . GLY B 1 235 ? -7.27 -7.828 -11.258 1 98.56 235 GLY B O 1
ATOM 4464 N N . LEU B 1 236 ? -6.812 -7.676 -9.156 1 98.62 236 LEU B N 1
ATOM 4465 C CA . LEU B 1 236 ? -7.984 -6.887 -8.789 1 98.62 236 LEU B CA 1
ATOM 4466 C C . LEU B 1 236 ? -7.957 -5.527 -9.477 1 98.62 236 LEU B C 1
ATOM 4468 O O . LEU B 1 236 ? -8.992 -5.047 -9.945 1 98.62 236 LEU B O 1
ATOM 4472 N N . GLY B 1 237 ? -6.832 -4.914 -9.625 1 97 237 GLY B N 1
ATOM 4473 C CA . GLY B 1 237 ? -6.762 -3.488 -9.906 1 97 237 GLY B CA 1
ATOM 4474 C C . GLY B 1 237 ? -6.484 -3.178 -11.359 1 97 237 GLY B C 1
ATOM 4475 O O . GLY B 1 237 ? -6.316 -2.014 -11.734 1 97 237 GLY B O 1
ATOM 4476 N N . GLY B 1 238 ? -6.301 -4.273 -12.242 1 92.75 238 GLY B N 1
ATOM 4477 C CA . GLY B 1 238 ? -5.969 -4.016 -13.633 1 92.75 238 GLY B CA 1
ATOM 4478 C C . GLY B 1 238 ? -4.629 -3.33 -13.812 1 92.75 238 GLY B C 1
ATOM 4479 O O . GLY B 1 238 ? -4.453 -2.52 -14.719 1 92.75 238 GLY B O 1
ATOM 4480 N N . GLY B 1 239 ? -3.795 -3.529 -12.93 1 96.75 239 GLY B N 1
ATOM 4481 C CA . GLY B 1 239 ? -2.463 -2.945 -12.992 1 96.75 239 GLY B CA 1
ATOM 4482 C C . GLY B 1 239 ? -2.25 -1.834 -11.984 1 96.75 239 GLY B C 1
ATOM 4483 O O . GLY B 1 239 ? -1.113 -1.431 -11.727 1 96.75 239 GLY B O 1
ATOM 4484 N N . LEU B 1 240 ? -3.295 -1.303 -11.422 1 98.25 240 LEU B N 1
ATOM 4485 C CA . LEU B 1 240 ? -3.178 -0.24 -10.43 1 98.25 240 LEU B CA 1
ATOM 4486 C C . LEU B 1 240 ? -3.127 -0.817 -9.023 1 98.25 240 LEU B C 1
ATOM 4488 O O . LEU B 1 240 ? -3.68 -1.889 -8.766 1 98.25 240 LEU B O 1
ATOM 4492 N N . PRO B 1 241 ? -2.459 -0.114 -8.102 1 98.25 241 PRO B N 1
ATOM 4493 C CA . PRO B 1 241 ? -2.326 -0.619 -6.734 1 98.25 241 PRO B CA 1
ATOM 4494 C C . PRO B 1 241 ? -3.66 -0.682 -5.996 1 98.25 241 PRO B C 1
ATOM 4496 O O . PRO B 1 241 ? -4.348 0.335 -5.863 1 98.25 241 PRO B O 1
ATOM 4499 N N . ILE B 1 242 ? -4.02 -1.855 -5.512 1 98.62 242 ILE B N 1
ATOM 4500 C CA . ILE B 1 242 ? -5.207 -2.059 -4.688 1 98.62 242 ILE B CA 1
ATOM 4501 C C . ILE B 1 242 ? -5.113 -3.404 -3.971 1 98.62 242 ILE B C 1
ATOM 4503 O O . ILE B 1 242 ? -4.527 -4.352 -4.496 1 98.62 242 ILE B O 1
ATOM 4507 N N . GLY B 1 243 ? -5.484 -3.496 -2.789 1 98.69 243 GLY B N 1
ATOM 4508 C CA . GLY B 1 243 ? -5.711 -4.699 -2.006 1 98.69 243 GLY B CA 1
ATOM 4509 C C . GLY B 1 243 ? -7.039 -4.695 -1.275 1 98.69 243 GLY B C 1
ATOM 4510 O O . GLY B 1 243 ? -7.672 -3.648 -1.128 1 98.69 243 GLY B O 1
ATOM 4511 N N . ALA B 1 244 ? -7.5 -5.805 -0.895 1 98.88 244 ALA B N 1
ATOM 4512 C CA . ALA B 1 244 ? -8.75 -5.938 -0.158 1 98.88 244 ALA B CA 1
ATOM 4513 C C . ALA B 1 244 ? -8.664 -7.051 0.881 1 98.88 244 ALA B C 1
ATOM 4515 O O . ALA B 1 244 ? -8.039 -8.086 0.64 1 98.88 244 ALA B O 1
ATOM 4516 N N . CYS B 1 245 ? -9.141 -6.836 1.98 1 98.88 245 CYS B N 1
ATOM 4517 C CA . CYS B 1 245 ? -9.391 -7.828 3.021 1 98.88 245 CYS B CA 1
ATOM 4518 C C . CYS B 1 245 ? -10.891 -8.016 3.25 1 98.88 245 CYS B C 1
ATOM 4520 O O . CYS B 1 245 ? -11.562 -7.113 3.746 1 98.88 245 CYS B O 1
ATOM 4522 N N . LEU B 1 246 ? -11.438 -9.109 2.814 1 98.88 246 LEU B N 1
ATOM 4523 C CA . LEU B 1 246 ? -12.844 -9.445 3.031 1 98.88 246 LEU B CA 1
ATOM 4524 C C . LEU B 1 246 ? -13.008 -10.289 4.289 1 98.88 246 LEU B C 1
ATOM 4526 O O . LEU B 1 246 ? -12.336 -11.312 4.453 1 98.88 246 LEU B O 1
ATOM 4530 N N . ALA B 1 247 ? -13.797 -9.898 5.176 1 98.88 247 ALA B N 1
ATOM 4531 C CA . ALA B 1 247 ? -14.141 -10.648 6.379 1 98.88 247 ALA B CA 1
ATOM 4532 C C . ALA B 1 247 ? -15.586 -11.125 6.34 1 98.88 247 ALA B C 1
ATOM 4534 O O . ALA B 1 247 ? -16.484 -10.375 5.945 1 98.88 247 ALA B O 1
ATOM 4535 N N . ILE B 1 248 ? -15.844 -12.312 6.688 1 98.75 248 ILE B N 1
ATOM 4536 C CA . ILE B 1 248 ? -17.141 -12.969 6.543 1 98.75 248 ILE B CA 1
ATOM 4537 C C . ILE B 1 248 ? -17.672 -13.352 7.918 1 98.75 248 ILE B C 1
ATOM 4539 O O . ILE B 1 248 ? -16.938 -13.883 8.75 1 98.75 248 ILE B O 1
ATOM 4543 N N . GLY B 1 249 ? -18.984 -13.148 8.133 1 98.06 249 GLY B N 1
ATOM 4544 C CA . GLY B 1 249 ? -19.625 -13.555 9.375 1 98.06 249 GLY B CA 1
ATOM 4545 C C . GLY B 1 249 ? -19.078 -12.828 10.594 1 98.06 249 GLY B C 1
ATOM 4546 O O . GLY B 1 249 ? -18.906 -11.602 10.57 1 98.06 249 GLY B O 1
ATOM 4547 N N . PRO B 1 250 ? -18.781 -13.516 11.688 1 97.81 250 PRO B N 1
ATOM 4548 C CA . PRO B 1 250 ? -18.312 -12.883 12.93 1 97.81 250 PRO B CA 1
ATOM 4549 C C . PRO B 1 250 ? -17.016 -12.102 12.734 1 97.81 250 PRO B C 1
ATOM 4551 O O . PRO B 1 250 ? -16.812 -11.086 13.398 1 97.81 250 PRO B O 1
ATOM 4554 N N . ALA B 1 251 ? -16.172 -12.578 11.836 1 98.44 251 ALA B N 1
ATOM 4555 C CA . ALA B 1 251 ? -14.914 -11.883 11.586 1 98.44 251 ALA B CA 1
ATOM 4556 C C . ALA B 1 251 ? -15.156 -10.461 11.094 1 98.44 251 ALA B C 1
ATOM 4558 O O . ALA B 1 251 ? -14.352 -9.562 11.336 1 98.44 251 ALA B O 1
ATOM 4559 N N . ALA B 1 252 ? -16.266 -10.188 10.406 1 98.12 252 ALA B N 1
ATOM 4560 C CA . ALA B 1 252 ? -16.609 -8.906 9.797 1 98.12 252 ALA B CA 1
ATOM 4561 C C . ALA B 1 252 ? -16.953 -7.867 10.859 1 98.12 252 ALA B C 1
ATOM 4563 O O . ALA B 1 252 ? -17.047 -6.676 10.562 1 98.12 252 ALA B O 1
ATOM 4564 N N . GLU B 1 253 ? -17.078 -8.297 12.102 1 97.38 253 GLU B N 1
ATOM 4565 C CA . GLU B 1 253 ? -17.484 -7.406 13.18 1 97.38 253 GLU B CA 1
ATOM 4566 C C . GLU B 1 253 ? -16.312 -7.02 14.062 1 97.38 253 GLU B C 1
ATOM 4568 O O . GLU B 1 253 ? -16.453 -6.195 14.969 1 97.38 253 GLU B O 1
ATOM 4573 N N . LEU B 1 254 ? -15.141 -7.594 13.766 1 97.88 254 LEU B N 1
ATOM 4574 C CA . LEU B 1 254 ? -14.016 -7.477 14.688 1 97.88 254 LEU B CA 1
ATOM 4575 C C . LEU B 1 254 ? -13.414 -6.074 14.641 1 97.88 254 LEU B C 1
ATOM 4577 O O . LEU B 1 254 ? -13.109 -5.488 15.68 1 97.88 254 LEU B O 1
ATOM 4581 N N . LEU B 1 255 ? -13.219 -5.547 13.477 1 97.31 255 LEU B N 1
ATOM 4582 C CA . LEU B 1 255 ? -12.641 -4.211 13.344 1 97.31 255 LEU B CA 1
ATOM 4583 C C . LEU B 1 255 ? -13.688 -3.139 13.625 1 97.31 255 LEU B C 1
ATOM 4585 O O . LEU B 1 255 ? -14.734 -3.109 12.984 1 97.31 255 LEU B O 1
ATOM 4589 N N . THR B 1 256 ? -13.422 -2.266 14.508 1 96.75 256 THR B N 1
ATOM 4590 C CA . THR B 1 256 ? -14.305 -1.163 14.875 1 96.75 256 THR B CA 1
ATOM 4591 C C . THR B 1 256 ? -13.617 0.179 14.648 1 96.75 256 THR B C 1
ATOM 4593 O O . THR B 1 256 ? -12.422 0.226 14.352 1 96.75 256 THR B O 1
ATOM 4596 N N . PRO B 1 257 ? -14.328 1.281 14.734 1 95 257 PRO B N 1
ATOM 4597 C CA . PRO B 1 257 ? -13.789 2.584 14.344 1 95 257 PRO B CA 1
ATOM 4598 C C . PRO B 1 257 ? -12.5 2.936 15.094 1 95 257 PRO B C 1
ATOM 4600 O O . PRO B 1 257 ? -12.438 2.795 16.312 1 95 257 PRO B O 1
ATOM 4603 N N . GLY B 1 258 ? -11.531 3.324 14.297 1 93.94 258 GLY B N 1
ATOM 4604 C CA . GLY B 1 258 ? -10.273 3.795 14.852 1 93.94 258 GLY B CA 1
ATOM 4605 C C . GLY B 1 258 ? -9.211 2.717 14.914 1 93.94 258 GLY B C 1
ATOM 4606 O O . GLY B 1 258 ? -8.023 3.016 15.078 1 93.94 258 GLY B O 1
ATOM 4607 N N . LEU B 1 259 ? -9.484 1.469 14.758 1 96.25 259 LEU B N 1
ATOM 4608 C CA . LEU B 1 259 ? -8.562 0.364 15.008 1 96.25 259 LEU B CA 1
ATOM 4609 C C . LEU B 1 259 ? -7.629 0.153 13.82 1 96.25 259 LEU B C 1
ATOM 4611 O O . LEU B 1 259 ? -6.523 -0.367 13.977 1 96.25 259 LEU B O 1
ATOM 4615 N N . HIS B 1 260 ? -8.109 0.514 12.641 1 96.88 260 HIS B N 1
ATOM 4616 C CA . HIS B 1 260 ? -7.305 0.369 11.438 1 96.88 260 HIS B CA 1
ATOM 4617 C C . HIS B 1 260 ? -7.723 1.374 10.367 1 96.88 260 HIS B C 1
ATOM 4619 O O . HIS B 1 260 ? -8.75 2.043 10.508 1 96.88 260 HIS B O 1
ATOM 4625 N N . GLY B 1 261 ? -6.84 1.57 9.406 1 95.88 261 GLY B N 1
ATOM 4626 C CA . GLY B 1 261 ? -7.141 2.518 8.352 1 95.88 261 GLY B CA 1
ATOM 4627 C C . GLY B 1 261 ? -6.055 2.59 7.289 1 95.88 261 GLY B C 1
ATOM 4628 O O . GLY B 1 261 ? -4.98 2.014 7.453 1 95.88 261 GLY B O 1
ATOM 4629 N N . SER B 1 262 ? -6.355 3.215 6.25 1 96.69 262 SER B N 1
ATOM 4630 C CA . SER B 1 262 ? -5.48 3.463 5.109 1 96.69 262 SER B CA 1
ATOM 4631 C C . SER B 1 262 ? -5.879 4.738 4.375 1 96.69 262 SER B C 1
ATOM 4633 O O . SER B 1 262 ? -7.027 4.891 3.961 1 96.69 262 SER B O 1
ATOM 4635 N N . THR B 1 263 ? -4.902 5.633 4.18 1 96.25 263 THR B N 1
ATOM 4636 C CA . THR B 1 263 ? -5.199 6.898 3.52 1 96.25 263 THR B CA 1
ATOM 4637 C C . THR B 1 263 ? -5.695 6.664 2.098 1 96.25 263 THR B C 1
ATOM 4639 O O . THR B 1 263 ? -6.75 7.176 1.71 1 96.25 263 THR B O 1
ATOM 4642 N N . PHE B 1 264 ? -5.039 5.812 1.371 1 96.56 264 PHE B N 1
ATOM 4643 C CA . PHE B 1 264 ? -5.352 5.578 -0.033 1 96.56 264 PHE B CA 1
ATOM 4644 C C . PHE B 1 264 ? -6.398 4.48 -0.179 1 96.56 264 PHE B C 1
ATOM 4646 O O . PHE B 1 264 ? -6.934 4.266 -1.27 1 96.56 264 PHE B O 1
ATOM 4653 N N . GLY B 1 265 ? -6.594 3.709 0.921 1 96.06 265 GLY B N 1
ATOM 4654 C CA . GLY B 1 265 ? -7.492 2.568 0.817 1 96.06 265 GLY B CA 1
ATOM 4655 C C . GLY B 1 265 ? -8.883 2.943 0.333 1 96.06 265 GLY B C 1
ATOM 4656 O O . GLY B 1 265 ? -9.523 3.826 0.901 1 96.06 265 GLY B O 1
ATOM 4657 N N . GLY B 1 266 ? -9.352 2.346 -0.723 1 94.38 266 GLY B N 1
ATOM 4658 C CA . GLY B 1 266 ? -10.656 2.664 -1.282 1 94.38 266 GLY B CA 1
ATOM 4659 C C . GLY B 1 266 ? -10.641 3.875 -2.195 1 94.38 266 GLY B C 1
ATOM 4660 O O . GLY B 1 266 ? -11.672 4.516 -2.412 1 94.38 266 GLY B O 1
ATOM 4661 N N . ASN B 1 267 ? -9.438 4.219 -2.666 1 95.06 267 ASN B N 1
ATOM 4662 C CA . ASN B 1 267 ? -9.297 5.281 -3.654 1 95.06 267 ASN B CA 1
ATOM 4663 C C . ASN B 1 267 ? -10.242 5.078 -4.836 1 95.06 267 ASN B C 1
ATOM 4665 O O . ASN B 1 267 ? -10.219 4.027 -5.48 1 95.06 267 ASN B O 1
ATOM 4669 N N . PRO B 1 268 ? -11.094 6.113 -5.145 1 98 268 PRO B N 1
ATOM 4670 C CA . PRO B 1 268 ? -12.133 5.895 -6.152 1 98 268 PRO B CA 1
ATOM 4671 C C . PRO B 1 268 ? -11.562 5.562 -7.527 1 98 268 PRO B C 1
ATOM 4673 O O . PRO B 1 268 ? -12.195 4.844 -8.305 1 98 268 PRO B O 1
ATOM 4676 N N . VAL B 1 269 ? -10.398 6.051 -7.84 1 98.62 269 VAL B N 1
ATOM 4677 C CA . VAL B 1 269 ? -9.781 5.801 -9.141 1 98.62 269 VAL B CA 1
ATOM 4678 C C . VAL B 1 269 ? -9.398 4.324 -9.258 1 98.62 269 VAL B C 1
ATOM 4680 O O . VAL B 1 269 ? -9.742 3.668 -10.242 1 98.62 269 VAL B O 1
ATOM 4683 N N . CYS B 1 270 ? -8.711 3.768 -8.266 1 98.69 270 CYS B N 1
ATOM 4684 C CA . CYS B 1 270 ? -8.344 2.355 -8.266 1 98.69 270 CYS B CA 1
ATOM 4685 C C . CYS B 1 270 ? -9.578 1.471 -8.164 1 98.69 270 CYS B C 1
ATOM 4687 O O . CYS B 1 270 ? -9.625 0.386 -8.742 1 98.69 270 CYS B O 1
ATOM 4689 N N . ALA B 1 271 ? -10.586 1.952 -7.414 1 98.75 271 ALA B N 1
ATOM 4690 C CA . ALA B 1 271 ? -11.836 1.209 -7.324 1 98.75 271 ALA B CA 1
ATOM 4691 C C . ALA B 1 271 ? -12.531 1.132 -8.68 1 98.75 271 ALA B C 1
ATOM 4693 O O . ALA B 1 271 ? -13.078 0.088 -9.047 1 98.75 271 ALA B O 1
ATOM 4694 N N . ALA B 1 272 ? -12.516 2.232 -9.398 1 98.88 272 ALA B N 1
ATOM 4695 C CA . ALA B 1 272 ? -13.102 2.248 -10.734 1 98.88 272 ALA B CA 1
ATOM 4696 C C . ALA B 1 272 ? -12.383 1.278 -11.664 1 98.88 272 ALA B C 1
ATOM 4698 O O . ALA B 1 272 ? -13.016 0.587 -12.461 1 98.88 272 ALA B O 1
ATOM 4699 N N . ALA B 1 273 ? -11.086 1.276 -11.594 1 98.81 273 ALA B N 1
ATOM 4700 C CA . ALA B 1 273 ? -10.305 0.319 -12.375 1 98.81 273 ALA B CA 1
ATOM 4701 C C . ALA B 1 273 ? -10.703 -1.116 -12.031 1 98.81 273 ALA B C 1
ATOM 4703 O O . ALA B 1 273 ? -10.906 -1.938 -12.93 1 98.81 273 ALA B O 1
ATOM 4704 N N . ALA B 1 274 ? -10.789 -1.394 -10.75 1 98.94 274 ALA B N 1
ATOM 4705 C CA . ALA B 1 274 ? -11.125 -2.736 -10.289 1 98.94 274 ALA B CA 1
ATOM 4706 C C . ALA B 1 274 ? -12.516 -3.148 -10.773 1 98.94 274 ALA B C 1
ATOM 4708 O O . ALA B 1 274 ? -12.727 -4.297 -11.172 1 98.94 274 ALA B O 1
ATOM 4709 N N . LEU B 1 275 ? -13.469 -2.195 -10.719 1 98.88 275 LEU B N 1
ATOM 4710 C CA . LEU B 1 275 ? -14.812 -2.473 -11.211 1 98.88 275 LEU B CA 1
ATOM 4711 C C . LEU B 1 275 ? -14.789 -2.816 -12.695 1 98.88 275 LEU B C 1
ATOM 4713 O O . LEU B 1 275 ? -15.5 -3.719 -13.141 1 98.88 275 LEU B O 1
ATOM 4717 N N . ALA B 1 276 ? -14 -2.059 -13.422 1 98.88 276 ALA B N 1
ATOM 4718 C CA . ALA B 1 276 ? -13.867 -2.344 -14.844 1 98.88 276 ALA B CA 1
ATOM 4719 C C . ALA B 1 276 ? -13.312 -3.748 -15.078 1 98.88 276 ALA B C 1
ATOM 4721 O O . ALA B 1 276 ? -13.773 -4.465 -15.969 1 98.88 276 ALA B O 1
ATOM 4722 N N . VAL B 1 277 ? -12.344 -4.16 -14.281 1 98.88 277 VAL B N 1
ATOM 4723 C CA . VAL B 1 277 ? -11.773 -5.5 -14.375 1 98.88 277 VAL B CA 1
ATOM 4724 C C . VAL B 1 277 ? -12.859 -6.543 -14.141 1 98.88 277 VAL B C 1
ATOM 4726 O O . VAL B 1 277 ? -13.016 -7.48 -14.93 1 98.88 277 VAL B O 1
ATOM 4729 N N . LEU B 1 278 ? -13.609 -6.383 -13.039 1 98.88 278 LEU B N 1
ATOM 4730 C CA . LEU B 1 278 ? -14.641 -7.352 -12.695 1 98.88 278 LEU B CA 1
ATOM 4731 C C . LEU B 1 278 ? -15.68 -7.465 -13.812 1 98.88 278 LEU B C 1
ATOM 4733 O O . LEU B 1 278 ? -16.125 -8.562 -14.141 1 98.88 278 LEU B O 1
ATOM 4737 N N . ARG B 1 279 ? -16.031 -6.355 -14.398 1 98.62 279 ARG B N 1
ATOM 4738 C CA . ARG B 1 279 ? -17.031 -6.348 -15.469 1 98.62 279 ARG B CA 1
ATOM 4739 C C . ARG B 1 279 ? -16.5 -7.086 -16.703 1 98.62 279 ARG B C 1
ATOM 4741 O O . ARG B 1 279 ? -17.234 -7.863 -17.312 1 98.62 279 ARG B O 1
ATOM 4748 N N . VAL B 1 280 ? -15.273 -6.848 -17.062 1 98.81 280 VAL B N 1
ATOM 4749 C CA . VAL B 1 280 ? -14.688 -7.496 -18.234 1 98.81 280 VAL B CA 1
ATOM 4750 C C . VAL B 1 280 ? -14.555 -9 -17.969 1 98.81 280 VAL B C 1
ATOM 4752 O O . VAL B 1 280 ? -14.867 -9.812 -18.844 1 98.81 280 VAL B O 1
ATOM 4755 N N . VAL B 1 281 ? -14.094 -9.383 -16.766 1 98.81 281 VAL B N 1
ATOM 4756 C CA . VAL B 1 281 ? -13.938 -10.789 -16.406 1 98.81 281 VAL B CA 1
ATOM 4757 C C . VAL B 1 281 ? -15.281 -11.516 -16.562 1 98.81 281 VAL B C 1
ATOM 4759 O O . VAL B 1 281 ? -15.336 -12.617 -17.109 1 98.81 281 VAL B O 1
ATOM 4762 N N . ALA B 1 282 ? -16.312 -10.867 -16.109 1 98.44 282 ALA B N 1
ATOM 4763 C CA . ALA B 1 282 ? -17.656 -11.445 -16.188 1 98.44 282 ALA B CA 1
ATOM 4764 C C . ALA B 1 282 ? -18.156 -11.477 -17.625 1 98.44 282 ALA B C 1
ATOM 4766 O O . ALA B 1 282 ? -18.609 -12.523 -18.109 1 98.44 282 ALA B O 1
ATOM 4767 N N . SER B 1 283 ? -18.094 -10.344 -18.328 1 98.44 283 SER B N 1
ATOM 4768 C CA . SER B 1 283 ? -18.734 -10.203 -19.625 1 98.44 283 SER B CA 1
ATOM 4769 C C . SER B 1 283 ? -18.031 -11.047 -20.688 1 98.44 283 SER B C 1
ATOM 4771 O O . SER B 1 283 ? -18.672 -11.508 -21.641 1 98.44 283 SER B O 1
ATOM 4773 N N . GLU B 1 284 ? -16.734 -11.289 -20.5 1 98.25 284 GLU B N 1
ATOM 4774 C CA . GLU B 1 284 ? -15.984 -12.031 -21.5 1 98.25 284 GLU B CA 1
ATOM 4775 C C . GLU B 1 284 ? -15.758 -13.477 -21.078 1 98.25 284 GLU B C 1
ATOM 4777 O O . GLU B 1 284 ? -15.062 -14.234 -21.75 1 98.25 284 GLU B O 1
ATOM 4782 N N . GLY B 1 285 ? -16.328 -13.891 -19.953 1 98.5 285 GLY B N 1
ATOM 4783 C CA . GLY B 1 285 ? -16.234 -15.266 -19.484 1 98.5 285 GLY B CA 1
ATOM 4784 C C . GLY B 1 285 ? -14.805 -15.695 -19.219 1 98.5 285 GLY B C 1
ATOM 4785 O O . GLY B 1 285 ? -14.414 -16.812 -19.562 1 98.5 285 GLY B O 1
ATOM 4786 N N . LEU B 1 286 ? -14.023 -14.805 -18.672 1 98.75 286 LEU B N 1
ATOM 4787 C CA . LEU B 1 286 ? -12.586 -15.039 -18.562 1 98.75 286 LEU B CA 1
ATOM 4788 C C . LEU B 1 286 ? -12.281 -16.109 -17.516 1 98.75 286 LEU B C 1
ATOM 4790 O O . LEU B 1 286 ? -11.242 -16.766 -17.578 1 98.75 286 LEU B O 1
ATOM 4794 N N . VAL B 1 287 ? -13.188 -16.312 -16.516 1 98.69 287 VAL B N 1
ATOM 4795 C CA . VAL B 1 287 ? -13 -17.344 -15.508 1 98.69 287 VAL B CA 1
ATOM 4796 C C . VAL B 1 287 ? -13.023 -18.719 -16.156 1 98.69 287 VAL B C 1
ATOM 4798 O O . VAL B 1 287 ? -12.102 -19.516 -15.977 1 98.69 287 VAL B O 1
ATOM 4801 N N . ARG B 1 288 ? -14.047 -19 -16.891 1 98.31 288 ARG B N 1
ATOM 4802 C CA . ARG B 1 288 ? -14.156 -20.266 -17.625 1 98.31 288 ARG B CA 1
ATOM 4803 C C . ARG B 1 288 ? -13.023 -20.422 -18.625 1 98.31 288 ARG B C 1
ATOM 4805 O O . ARG B 1 288 ? -12.492 -21.516 -18.812 1 98.31 288 ARG B O 1
ATOM 4812 N N . ARG B 1 289 ? -12.719 -19.375 -19.281 1 98.44 289 ARG B N 1
ATOM 4813 C CA . ARG B 1 289 ? -11.633 -19.391 -20.25 1 98.44 289 ARG B CA 1
ATOM 4814 C C . ARG B 1 289 ? -10.32 -19.781 -19.594 1 98.44 289 ARG B C 1
ATOM 4816 O O . ARG B 1 289 ? -9.547 -20.562 -20.156 1 98.44 289 ARG B O 1
ATOM 4823 N N . ALA B 1 290 ? -10.031 -19.219 -18.406 1 98.69 290 ALA B N 1
ATOM 4824 C CA . ALA B 1 290 ? -8.812 -19.578 -17.688 1 98.69 290 ALA B CA 1
ATOM 4825 C C . ALA B 1 290 ? -8.75 -21.078 -17.422 1 98.69 290 ALA B C 1
ATOM 4827 O O . ALA B 1 290 ? -7.691 -21.703 -17.594 1 98.69 290 ALA B O 1
ATOM 4828 N N . GLU B 1 291 ? -9.859 -21.641 -17.031 1 98.38 291 GLU B N 1
ATOM 4829 C CA . GLU B 1 291 ? -9.938 -23.078 -16.781 1 98.38 291 GLU B CA 1
ATOM 4830 C C . GLU B 1 291 ? -9.633 -23.875 -18.047 1 98.38 291 GLU B C 1
ATOM 4832 O O . GLU B 1 291 ? -8.828 -24.812 -18.016 1 98.38 291 GLU B O 1
ATOM 4837 N N . THR B 1 292 ? -10.25 -23.5 -19.109 1 98.38 292 THR B N 1
ATOM 4838 C CA . THR B 1 292 ? -10.109 -24.203 -20.375 1 98.38 292 THR B CA 1
ATOM 4839 C C . THR B 1 292 ? -8.688 -24.094 -20.906 1 98.38 292 THR B C 1
ATOM 4841 O O . THR B 1 292 ? -8.086 -25.109 -21.297 1 98.38 292 THR B O 1
ATOM 4844 N N . LEU B 1 293 ? -8.141 -22.891 -20.953 1 98.56 293 LEU B N 1
ATOM 4845 C CA . LEU B 1 293 ? -6.789 -22.672 -21.453 1 98.56 293 LEU B CA 1
ATOM 4846 C C . LEU B 1 293 ? -5.758 -23.406 -20.594 1 98.56 293 LEU B C 1
ATOM 4848 O O . LEU B 1 293 ? -4.758 -23.906 -21.125 1 98.56 293 LEU B O 1
ATOM 4852 N N . GLY B 1 294 ? -6.012 -23.391 -19.234 1 98.44 294 GLY B N 1
ATOM 4853 C CA . GLY B 1 294 ? -5.113 -24.109 -18.359 1 98.44 294 GLY B CA 1
ATOM 4854 C C . GLY B 1 294 ? -5.016 -25.594 -18.672 1 98.44 294 GLY B C 1
ATOM 4855 O O . GLY B 1 294 ? -3.92 -26.156 -18.703 1 98.44 294 GLY B O 1
ATOM 4856 N N . LYS B 1 295 ? -6.156 -26.234 -18.969 1 97.88 295 LYS B N 1
ATOM 4857 C CA . LYS B 1 295 ? -6.199 -27.641 -19.312 1 97.88 295 LYS B CA 1
ATOM 4858 C C . LYS B 1 295 ? -5.492 -27.922 -20.641 1 97.88 295 LYS B C 1
ATOM 4860 O O . LYS B 1 295 ? -4.703 -28.859 -20.75 1 97.88 295 LYS B O 1
ATOM 4865 N N . THR B 1 296 ? -5.785 -27.078 -21.562 1 98 296 THR B N 1
ATOM 4866 C CA . THR B 1 296 ? -5.18 -27.219 -22.891 1 98 296 THR B CA 1
ATOM 4867 C C . THR B 1 296 ? -3.664 -27.047 -22.812 1 98 296 THR B C 1
ATOM 4869 O O . THR B 1 296 ? -2.92 -27.797 -23.453 1 98 296 THR B O 1
ATOM 4872 N N . PHE B 1 297 ? -3.23 -26.094 -22.141 1 98.5 297 PHE B N 1
ATOM 4873 C CA . PHE B 1 297 ? -1.805 -25.844 -21.969 1 98.5 297 PHE B CA 1
ATOM 4874 C C . PHE B 1 297 ? -1.106 -27.031 -21.328 1 98.5 297 PHE B C 1
ATOM 4876 O O . PHE B 1 297 ? -0.055 -27.469 -21.812 1 98.5 297 PHE B O 1
ATOM 4883 N N . LYS B 1 298 ? -1.68 -27.5 -20.188 1 98.06 298 LYS B N 1
ATOM 4884 C CA . LYS B 1 298 ? -1.109 -28.641 -19.484 1 98.06 298 LYS B CA 1
ATOM 4885 C C . LYS B 1 298 ? -0.962 -29.844 -20.422 1 98.06 298 LYS B C 1
ATOM 4887 O O . LYS B 1 298 ? 0.098 -30.469 -20.469 1 98.06 298 LYS B O 1
ATOM 4892 N N . GLN B 1 299 ? -1.987 -30.109 -21.141 1 97.94 299 GLN B N 1
ATOM 4893 C CA . GLN B 1 299 ? -1.955 -31.219 -22.094 1 97.94 299 GLN B CA 1
ATOM 4894 C C . GLN B 1 299 ? -0.893 -31 -23.172 1 97.94 299 GLN B C 1
ATOM 4896 O O . GLN B 1 299 ? -0.171 -31.922 -23.531 1 97.94 299 GLN B O 1
ATOM 4901 N N . GLY B 1 300 ? -0.825 -29.812 -23.672 1 98.38 300 GLY B N 1
ATOM 4902 C CA . GLY B 1 300 ? 0.16 -29.469 -24.688 1 98.38 300 GLY B CA 1
ATOM 4903 C C . GLY B 1 300 ? 1.59 -29.656 -24.219 1 98.38 300 GLY B C 1
ATOM 4904 O O . GLY B 1 300 ? 2.418 -30.219 -24.938 1 98.38 300 GLY B O 1
ATOM 4905 N N . VAL B 1 301 ? 1.876 -29.203 -23.016 1 98.75 301 VAL B N 1
ATOM 4906 C CA . VAL B 1 301 ? 3.229 -29.281 -22.469 1 98.75 301 VAL B CA 1
ATOM 4907 C C . VAL B 1 301 ? 3.574 -30.75 -22.188 1 98.75 301 VAL B C 1
ATOM 4909 O O . VAL B 1 301 ? 4.672 -31.203 -22.516 1 98.75 301 VAL B O 1
ATOM 4912 N N . GLU B 1 302 ? 2.672 -31.453 -21.578 1 97.44 302 GLU B N 1
ATOM 4913 C CA . GLU B 1 302 ? 2.922 -32.844 -21.219 1 97.44 302 GLU B CA 1
ATOM 4914 C C . GLU B 1 302 ? 3.068 -33.719 -22.453 1 97.44 302 GLU B C 1
ATOM 4916 O O . GLU B 1 302 ? 3.83 -34.688 -22.453 1 97.44 302 GLU B O 1
ATOM 4921 N N . SER B 1 303 ? 2.396 -33.344 -23.5 1 97.88 303 SER B N 1
ATOM 4922 C CA . SER B 1 303 ? 2.451 -34.125 -24.734 1 97.88 303 SER B CA 1
ATOM 4923 C C . SER B 1 303 ? 3.816 -34 -25.406 1 97.88 303 SER B C 1
ATOM 4925 O O . SER B 1 303 ? 4.168 -34.812 -26.281 1 97.88 303 SER B O 1
ATOM 4927 N N . LEU B 1 304 ? 4.562 -33 -25.047 1 98.19 304 LEU B N 1
ATOM 4928 C CA . LEU B 1 304 ? 5.895 -32.812 -25.625 1 98.19 304 LEU B CA 1
ATOM 4929 C C . LEU B 1 304 ? 6.805 -33.969 -25.219 1 98.19 304 LEU B C 1
ATOM 4931 O O . LEU B 1 304 ? 7.789 -34.281 -25.906 1 98.19 304 LEU B O 1
ATOM 4935 N N . SER B 1 305 ? 6.559 -34.562 -24.094 1 98 305 SER B N 1
ATOM 4936 C CA . SER B 1 305 ? 7.355 -35.656 -23.547 1 98 305 SER B CA 1
ATOM 4937 C C . SER B 1 305 ? 8.836 -35.312 -23.531 1 98 305 SER B C 1
ATOM 4939 O O . SER B 1 305 ? 9.68 -36.125 -23.906 1 98 305 SER B O 1
ATOM 4941 N N . HIS B 1 306 ? 9.117 -34.094 -23.25 1 98 306 HIS B N 1
ATOM 4942 C CA . HIS B 1 306 ? 10.5 -33.656 -23.141 1 98 306 HIS B CA 1
ATOM 4943 C C . HIS B 1 306 ? 11.148 -34.188 -21.859 1 98 306 HIS B C 1
ATOM 4945 O O . HIS B 1 306 ? 10.539 -34.156 -20.797 1 98 306 HIS B O 1
ATOM 4951 N N . PRO B 1 307 ? 12.375 -34.594 -21.891 1 97.69 307 PRO B N 1
ATOM 4952 C CA . PRO B 1 307 ? 13.008 -35.25 -20.734 1 97.69 307 PRO B CA 1
ATOM 4953 C C . PRO B 1 307 ? 13.18 -34.312 -19.547 1 97.69 307 PRO B C 1
ATOM 4955 O O . PRO B 1 307 ? 13.227 -34.781 -18.391 1 97.69 307 PRO B O 1
ATOM 4958 N N . LEU B 1 308 ? 13.195 -33.031 -19.766 1 98.06 308 LEU B N 1
ATOM 4959 C CA . LEU B 1 308 ? 13.414 -32.094 -18.672 1 98.06 308 LEU B CA 1
ATOM 4960 C C . LEU B 1 308 ? 12.094 -31.703 -18.016 1 98.06 308 LEU B C 1
ATOM 4962 O O . LEU B 1 308 ? 12.086 -31.016 -16.984 1 98.06 308 LEU B O 1
ATOM 4966 N N . ILE B 1 309 ? 11 -32.125 -18.609 1 98.62 309 ILE B N 1
ATOM 4967 C CA . ILE B 1 309 ? 9.703 -31.812 -18 1 98.62 309 ILE B CA 1
ATOM 4968 C C . ILE B 1 309 ? 9.266 -32.969 -17.109 1 98.62 309 ILE B C 1
ATOM 4970 O O . ILE B 1 309 ? 9.094 -34.094 -17.594 1 98.62 309 ILE B O 1
ATOM 4974 N N . ASP B 1 310 ? 9.195 -32.719 -15.867 1 98.31 310 ASP B N 1
ATOM 4975 C CA . ASP B 1 310 ? 8.641 -33.719 -14.969 1 98.31 310 ASP B CA 1
ATOM 4976 C C . ASP B 1 310 ? 7.117 -33.781 -15.055 1 98.31 310 ASP B C 1
ATOM 4978 O O . ASP B 1 310 ? 6.539 -34.812 -15.406 1 98.31 310 ASP B O 1
ATOM 4982 N N . HIS B 1 311 ? 6.395 -32.656 -14.758 1 98.12 311 HIS B N 1
ATOM 4983 C CA . HIS B 1 311 ? 4.949 -32.5 -14.898 1 98.12 311 HIS B CA 1
ATOM 4984 C C . HIS B 1 311 ? 4.547 -31.047 -14.852 1 98.12 311 HIS B C 1
ATOM 4986 O O . HIS B 1 311 ? 5.395 -30.172 -14.656 1 98.12 311 HIS B O 1
ATOM 4992 N N . VAL B 1 312 ? 3.377 -30.828 -15.188 1 98.62 312 VAL B N 1
ATOM 4993 C CA . VAL B 1 312 ? 2.781 -29.5 -15.047 1 98.62 312 VAL B CA 1
ATOM 4994 C C . VAL B 1 312 ? 1.752 -29.516 -13.914 1 98.62 312 VAL B C 1
ATOM 4996 O O . VAL B 1 312 ? 0.991 -30.469 -13.773 1 98.62 312 VAL B O 1
ATOM 4999 N N . ARG B 1 313 ? 1.824 -28.531 -13.039 1 98.44 313 ARG B N 1
ATOM 5000 C CA . ARG B 1 313 ? 0.845 -28.438 -11.961 1 98.44 313 ARG B CA 1
ATOM 5001 C C . ARG B 1 313 ? 0.217 -27.047 -11.914 1 98.44 313 ARG B C 1
ATOM 5003 O O . ARG B 1 313 ? 0.645 -26.141 -12.633 1 98.44 313 ARG B O 1
ATOM 5010 N N . GLY B 1 314 ? -0.847 -26.906 -11.062 1 98.5 314 GLY B N 1
ATOM 5011 C CA . GLY B 1 314 ? -1.599 -25.672 -10.93 1 98.5 314 GLY B CA 1
ATOM 5012 C C . GLY B 1 314 ? -3.045 -25.797 -11.367 1 98.5 314 GLY B C 1
ATOM 5013 O O . GLY B 1 314 ? -3.541 -26.906 -11.57 1 98.5 314 GLY B O 1
ATOM 5014 N N . ARG B 1 315 ? -3.711 -24.703 -11.406 1 98.44 315 ARG B N 1
ATOM 5015 C CA . ARG B 1 315 ? -5.109 -24.609 -11.805 1 98.44 315 ARG B CA 1
ATOM 5016 C C . ARG B 1 315 ? -5.359 -23.375 -12.656 1 98.44 315 ARG B C 1
ATOM 5018 O O . ARG B 1 315 ? -4.816 -22.297 -12.375 1 98.44 315 ARG B O 1
ATOM 5025 N N . GLY B 1 316 ? -6.254 -23.531 -13.68 1 98.75 316 GLY B N 1
ATOM 5026 C CA . GLY B 1 316 ? -6.465 -22.422 -14.586 1 98.75 316 GLY B CA 1
ATOM 5027 C C . GLY B 1 316 ? -5.184 -21.906 -15.211 1 98.75 316 GLY B C 1
ATOM 5028 O O . GLY B 1 316 ? -4.406 -22.688 -15.773 1 98.75 316 GLY B O 1
ATOM 5029 N N . LEU B 1 317 ? -4.945 -20.625 -15.07 1 98.88 317 LEU B N 1
ATOM 5030 C CA . LEU B 1 317 ? -3.775 -20.031 -15.703 1 98.88 317 LEU B CA 1
ATOM 5031 C C . LEU B 1 317 ? -2.744 -19.609 -14.656 1 98.88 317 LEU B C 1
ATOM 5033 O O . LEU B 1 317 ? -1.968 -18.688 -14.883 1 98.88 317 LEU B O 1
ATOM 5037 N N . LEU B 1 318 ? -2.807 -20.203 -13.484 1 98.88 318 LEU B N 1
ATOM 5038 C CA . LEU B 1 318 ? -1.681 -20.266 -12.555 1 98.88 318 LEU B CA 1
ATOM 5039 C C . LEU B 1 318 ? -0.997 -21.625 -12.617 1 98.88 318 LEU B C 1
ATOM 5041 O O . LEU B 1 318 ? -1.488 -22.594 -12.047 1 98.88 318 LEU B O 1
ATOM 5045 N N . LEU B 1 319 ? 0.147 -21.625 -13.305 1 98.88 319 LEU B N 1
ATOM 5046 C CA . LEU B 1 319 ? 0.723 -22.922 -13.688 1 98.88 319 LEU B CA 1
ATOM 5047 C C . LEU B 1 319 ? 2.211 -22.969 -13.359 1 98.88 319 LEU B C 1
ATOM 5049 O O . LEU B 1 319 ? 2.891 -21.938 -13.383 1 98.88 319 LEU B O 1
ATOM 5053 N N . GLY B 1 320 ? 2.668 -24.125 -12.961 1 98.81 320 GLY B N 1
ATOM 5054 C CA . GLY B 1 320 ? 4.082 -24.406 -12.773 1 98.81 320 GLY B CA 1
ATOM 5055 C C . GLY B 1 320 ? 4.57 -25.578 -13.625 1 98.81 320 GLY B C 1
ATOM 5056 O O . GLY B 1 320 ? 4.016 -26.672 -13.562 1 98.81 320 GLY B O 1
ATOM 5057 N N . ILE B 1 321 ? 5.52 -25.344 -14.5 1 98.88 321 ILE B N 1
ATOM 5058 C CA . ILE B 1 321 ? 6.23 -26.422 -15.188 1 98.88 321 ILE B CA 1
ATOM 5059 C C . ILE B 1 321 ? 7.375 -26.922 -14.312 1 98.88 321 ILE B C 1
ATOM 5061 O O . ILE B 1 321 ? 8.391 -26.234 -14.148 1 98.88 321 ILE B O 1
ATOM 5065 N N . VAL B 1 322 ? 7.203 -28.047 -13.727 1 98.81 322 VAL B N 1
ATOM 5066 C CA . VAL B 1 322 ? 8.227 -28.656 -12.883 1 98.81 322 VAL B CA 1
ATOM 5067 C C . VAL B 1 322 ? 9.266 -29.359 -13.742 1 98.81 322 VAL B C 1
ATOM 5069 O O . VAL B 1 322 ? 8.914 -30.203 -14.578 1 98.81 322 VAL B O 1
ATOM 5072 N N . LEU B 1 323 ? 10.469 -29.031 -13.555 1 98.62 323 LEU B N 1
ATOM 5073 C CA . LEU B 1 323 ? 11.555 -29.547 -14.375 1 98.62 323 LEU B CA 1
ATOM 5074 C C . LEU B 1 323 ? 12.305 -30.656 -13.641 1 98.62 323 LEU B C 1
ATOM 5076 O O . LEU B 1 323 ? 12.328 -30.688 -12.406 1 98.62 323 LEU B O 1
ATOM 5080 N N . ALA B 1 324 ? 12.875 -31.562 -14.43 1 97.12 324 ALA B N 1
ATOM 5081 C CA . ALA B 1 324 ? 13.75 -32.594 -13.906 1 97.12 324 ALA B CA 1
ATOM 5082 C C . ALA B 1 324 ? 15.141 -32.031 -13.602 1 97.12 324 ALA B C 1
ATOM 5084 O O . ALA B 1 324 ? 16.109 -32.344 -14.297 1 97.12 324 ALA B O 1
ATOM 5085 N N . GLY B 1 325 ? 15.352 -31.219 -12.57 1 96.81 325 GLY B N 1
ATOM 5086 C CA . GLY B 1 325 ? 16.594 -30.594 -12.156 1 96.81 325 GLY B CA 1
ATOM 5087 C C . GLY B 1 325 ? 16.5 -29.094 -12.008 1 96.81 325 GLY B C 1
ATOM 5088 O O . GLY B 1 325 ? 15.453 -28.5 -12.312 1 96.81 325 GLY B O 1
ATOM 5089 N N . PRO B 1 326 ? 17.484 -28.484 -11.477 1 97.88 326 PRO B N 1
ATOM 5090 C CA . PRO B 1 326 ? 17.469 -27.062 -11.164 1 97.88 326 PRO B CA 1
ATOM 5091 C C . PRO B 1 326 ? 17.766 -26.188 -12.383 1 97.88 326 PRO B C 1
ATOM 5093 O O . PRO B 1 326 ? 18.766 -25.469 -12.398 1 97.88 326 PRO B O 1
ATOM 5096 N N . HIS B 1 327 ? 16.812 -26.141 -13.375 1 98.06 327 HIS B N 1
ATOM 5097 C CA . HIS B 1 327 ? 17.062 -25.484 -14.648 1 98.06 327 HIS B CA 1
ATOM 5098 C C . HIS B 1 327 ? 16.125 -24.297 -14.844 1 98.06 327 HIS B C 1
ATOM 5100 O O . HIS B 1 327 ? 16.078 -23.703 -15.922 1 98.06 327 HIS B O 1
ATOM 5106 N N . ALA B 1 328 ? 15.406 -23.953 -13.828 1 98.5 328 ALA B N 1
ATOM 5107 C CA . ALA B 1 328 ? 14.32 -22.984 -14 1 98.5 328 ALA B CA 1
ATOM 5108 C C . ALA B 1 328 ? 14.867 -21.609 -14.391 1 98.5 328 ALA B C 1
ATOM 5110 O O . ALA B 1 328 ? 14.328 -20.953 -15.289 1 98.5 328 ALA B O 1
ATOM 5111 N N . LYS B 1 329 ? 15.938 -21.156 -13.719 1 97.69 329 LYS B N 1
ATOM 5112 C CA . LYS B 1 329 ? 16.5 -19.844 -14.031 1 97.69 329 LYS B CA 1
ATOM 5113 C C . LYS B 1 329 ? 17.062 -19.812 -15.453 1 97.69 329 LYS B C 1
ATOM 5115 O O . LYS B 1 329 ? 16.906 -18.828 -16.172 1 97.69 329 LYS B O 1
ATOM 5120 N N . ALA B 1 330 ? 17.766 -20.859 -15.797 1 98.31 330 ALA B N 1
ATOM 5121 C CA . ALA B 1 330 ? 18.297 -20.953 -17.156 1 98.31 330 ALA B CA 1
ATOM 5122 C C . ALA B 1 330 ? 17.156 -20.953 -18.172 1 98.31 330 ALA B C 1
ATOM 5124 O O . ALA B 1 330 ? 17.281 -20.359 -19.25 1 98.31 330 ALA B O 1
ATOM 5125 N N . ALA B 1 331 ? 16.078 -21.656 -17.875 1 98.75 331 ALA B N 1
ATOM 5126 C CA . ALA B 1 331 ? 14.914 -21.688 -18.75 1 98.75 331 ALA B CA 1
ATOM 5127 C C . ALA B 1 331 ? 14.305 -20.297 -18.891 1 98.75 331 ALA B C 1
ATOM 5129 O O . ALA B 1 331 ? 13.852 -19.906 -19.984 1 98.75 331 ALA B O 1
ATOM 5130 N N . GLU B 1 332 ? 14.234 -19.578 -17.781 1 98.44 332 GLU B N 1
ATOM 5131 C CA . GLU B 1 332 ? 13.742 -18.203 -17.797 1 98.44 332 GLU B CA 1
ATOM 5132 C C . GLU B 1 332 ? 14.555 -17.344 -18.75 1 98.44 332 GLU B C 1
ATOM 5134 O O . GLU B 1 332 ? 13.992 -16.609 -19.578 1 98.44 332 GLU B O 1
ATOM 5139 N N . VAL B 1 333 ? 15.875 -17.422 -18.703 1 98.12 333 VAL B N 1
ATOM 5140 C CA . VAL B 1 333 ? 16.781 -16.656 -19.547 1 98.12 333 VAL B CA 1
ATOM 5141 C C . VAL B 1 333 ? 16.594 -17.062 -21.016 1 98.12 333 VAL B C 1
ATOM 5143 O O . VAL B 1 333 ? 16.469 -16.219 -21.891 1 98.12 333 VAL B O 1
ATOM 5146 N N . ALA B 1 334 ? 16.547 -18.359 -21.234 1 98.62 334 ALA B N 1
ATOM 5147 C CA . ALA B 1 334 ? 16.375 -18.875 -22.594 1 98.62 334 ALA B CA 1
ATOM 5148 C C . ALA B 1 334 ? 15.047 -18.438 -23.188 1 98.62 334 ALA B C 1
ATOM 5150 O O . ALA B 1 334 ? 14.969 -18.125 -24.375 1 98.62 334 ALA B O 1
ATOM 5151 N N . ALA B 1 335 ? 14.016 -18.516 -22.391 1 98.81 335 ALA B N 1
ATOM 5152 C CA . ALA B 1 335 ? 12.695 -18.078 -22.859 1 98.81 335 ALA B CA 1
ATOM 5153 C C . ALA B 1 335 ? 12.703 -16.609 -23.266 1 98.81 335 ALA B C 1
ATOM 5155 O O . ALA B 1 335 ? 12.148 -16.25 -24.297 1 98.81 335 ALA B O 1
ATOM 5156 N N . ARG B 1 336 ? 13.312 -15.789 -22.422 1 98.44 336 ARG B N 1
ATOM 5157 C CA . ARG B 1 336 ? 13.414 -14.367 -22.719 1 98.44 336 ARG B CA 1
ATOM 5158 C C . ARG B 1 336 ? 14.133 -14.125 -24.031 1 98.44 336 ARG B C 1
ATOM 5160 O O . ARG B 1 336 ? 13.75 -13.242 -24.812 1 98.44 336 ARG B O 1
ATOM 5167 N N . GLU B 1 337 ? 15.156 -14.867 -24.281 1 98 337 GLU B N 1
ATOM 5168 C CA . GLU B 1 337 ? 15.945 -14.719 -25.5 1 98 337 GLU B CA 1
ATOM 5169 C C . GLU B 1 337 ? 15.094 -14.953 -26.75 1 98 337 GLU B C 1
ATOM 5171 O O . GLU B 1 337 ? 15.328 -14.336 -27.797 1 98 337 GLU B O 1
ATOM 5176 N N . VAL B 1 338 ? 14.102 -15.789 -26.609 1 98.44 338 VAL B N 1
ATOM 5177 C CA . VAL B 1 338 ? 13.328 -16.125 -27.797 1 98.44 338 VAL B CA 1
ATOM 5178 C C . VAL B 1 338 ? 11.953 -15.453 -27.719 1 98.44 338 VAL B C 1
ATOM 5180 O O . VAL B 1 338 ? 11.039 -15.82 -28.469 1 98.44 338 VAL B O 1
ATOM 5183 N N . GLY B 1 339 ? 11.742 -14.531 -26.781 1 98.62 339 GLY B N 1
ATOM 5184 C CA . GLY B 1 339 ? 10.586 -13.656 -26.844 1 98.62 339 GLY B CA 1
ATOM 5185 C C . GLY B 1 339 ? 9.477 -14.047 -25.891 1 98.62 339 GLY B C 1
ATOM 5186 O O . GLY B 1 339 ? 8.312 -13.727 -26.109 1 98.62 339 GLY B O 1
ATOM 5187 N N . TYR B 1 340 ? 9.781 -14.773 -24.828 1 98.88 340 TYR B N 1
ATOM 5188 C CA . TYR B 1 340 ? 8.797 -15.133 -23.812 1 98.88 340 TYR B CA 1
ATOM 5189 C C . TYR B 1 340 ? 9.281 -14.734 -22.422 1 98.88 340 TYR B C 1
ATOM 5191 O O . TYR B 1 340 ? 10.453 -14.922 -22.078 1 98.88 340 TYR B O 1
ATOM 5199 N N . LEU B 1 341 ? 8.43 -14.094 -21.641 1 98.69 341 LEU B N 1
ATOM 5200 C CA . LEU B 1 341 ? 8.742 -13.766 -20.266 1 98.69 341 LEU B CA 1
ATOM 5201 C C . LEU B 1 341 ? 8.102 -14.758 -19.297 1 98.69 341 LEU B C 1
ATOM 5203 O O . LEU B 1 341 ? 6.879 -14.898 -19.266 1 98.69 341 LEU B O 1
ATOM 5207 N N . VAL B 1 342 ? 8.859 -15.5 -18.609 1 98.56 342 VAL B N 1
ATOM 5208 C CA . VAL B 1 342 ? 8.438 -16.469 -17.609 1 98.56 342 VAL B CA 1
ATOM 5209 C C . VAL B 1 342 ? 9.227 -16.25 -16.312 1 98.56 342 VAL B C 1
ATOM 5211 O O . VAL B 1 342 ? 10.047 -15.336 -16.234 1 98.56 342 VAL B O 1
ATOM 5214 N N . ASN B 1 343 ? 8.883 -16.969 -15.297 1 97.94 343 ASN B N 1
ATOM 5215 C CA . ASN B 1 343 ? 9.516 -16.781 -13.992 1 97.94 343 ASN B CA 1
ATOM 5216 C C . ASN B 1 343 ? 10.062 -18.094 -13.438 1 97.94 343 ASN B C 1
ATOM 5218 O O . ASN B 1 343 ? 9.32 -19.062 -13.273 1 97.94 343 ASN B O 1
ATOM 5222 N N . GLY B 1 344 ? 11.422 -18.141 -13.258 1 97.81 344 GLY B N 1
ATOM 5223 C CA . GLY B 1 344 ? 11.969 -19.234 -12.469 1 97.81 344 GLY B CA 1
ATOM 5224 C C . GLY B 1 344 ? 11.703 -19.078 -10.977 1 97.81 344 GLY B C 1
ATOM 5225 O O . GLY B 1 344 ? 12.555 -18.578 -10.242 1 97.81 344 GLY B O 1
ATOM 5226 N N . ALA B 1 345 ? 10.578 -19.5 -10.484 1 96.06 345 ALA B N 1
ATOM 5227 C CA . ALA B 1 345 ? 10.086 -19.234 -9.133 1 96.06 345 ALA B CA 1
ATOM 5228 C C . ALA B 1 345 ? 10.812 -20.094 -8.102 1 96.06 345 ALA B C 1
ATOM 5230 O O . ALA B 1 345 ? 10.883 -19.734 -6.926 1 96.06 345 ALA B O 1
ATOM 5231 N N . ALA B 1 346 ? 11.266 -21.219 -8.414 1 97 346 ALA B N 1
ATOM 5232 C CA . ALA B 1 346 ? 12.086 -22.156 -7.66 1 97 346 ALA B CA 1
ATOM 5233 C C . ALA B 1 346 ? 13.18 -22.766 -8.539 1 97 346 ALA B C 1
ATOM 5235 O O . ALA B 1 346 ? 13.18 -22.578 -9.758 1 97 346 ALA B O 1
ATOM 5236 N N . PRO B 1 347 ? 14.117 -23.406 -7.984 1 97.25 347 PRO B N 1
ATOM 5237 C CA . PRO B 1 347 ? 15.227 -23.938 -8.789 1 97.25 347 PRO B CA 1
ATOM 5238 C C . PRO B 1 347 ? 14.75 -24.828 -9.938 1 97.25 347 PRO B C 1
ATOM 5240 O O . PRO B 1 347 ? 15.383 -24.875 -10.992 1 97.25 347 PRO B O 1
ATOM 5243 N N . ASN B 1 348 ? 13.602 -25.5 -9.766 1 98.5 348 ASN B N 1
ATOM 5244 C CA . ASN B 1 348 ? 13.172 -26.469 -10.773 1 98.5 348 ASN B CA 1
ATOM 5245 C C . ASN B 1 348 ? 11.758 -26.156 -11.273 1 98.5 348 ASN B C 1
ATOM 5247 O O . ASN B 1 348 ? 11.07 -27.047 -11.789 1 98.5 348 ASN B O 1
ATOM 5251 N N . VAL B 1 349 ? 11.242 -24.984 -11.102 1 98.81 349 VAL B N 1
ATOM 5252 C CA . VAL B 1 349 ? 9.859 -24.719 -11.508 1 98.81 349 VAL B CA 1
ATOM 5253 C C . VAL B 1 349 ? 9.797 -23.422 -12.305 1 98.81 349 VAL B C 1
ATOM 5255 O O . VAL B 1 349 ? 10.258 -22.375 -11.836 1 98.81 349 VAL B O 1
ATOM 5258 N N . VAL B 1 350 ? 9.312 -23.453 -13.492 1 98.81 350 VAL B N 1
ATOM 5259 C CA . VAL B 1 350 ? 8.938 -22.281 -14.266 1 98.81 350 VAL B CA 1
ATOM 5260 C C . VAL B 1 350 ? 7.473 -21.922 -13.992 1 98.81 350 VAL B C 1
ATOM 5262 O O . VAL B 1 350 ? 6.57 -22.703 -14.289 1 98.81 350 VAL B O 1
ATOM 5265 N N . ARG B 1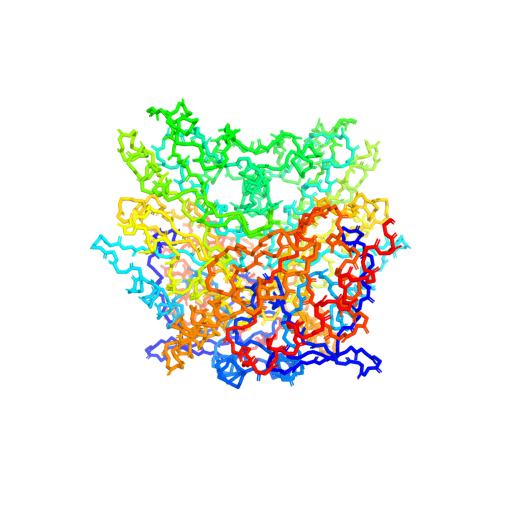 351 ? 7.25 -20.812 -13.383 1 98.81 351 ARG B N 1
ATOM 5266 C CA . ARG B 1 351 ? 5.906 -20.344 -13.039 1 98.81 351 ARG B CA 1
ATOM 5267 C C . ARG B 1 351 ? 5.324 -19.484 -14.156 1 98.81 351 ARG B C 1
ATOM 5269 O O . ARG B 1 351 ? 6.02 -18.625 -14.719 1 98.81 351 ARG B O 1
ATOM 5276 N N . LEU B 1 352 ? 4.094 -19.734 -14.477 1 98.81 352 LEU B N 1
ATOM 5277 C CA . LEU B 1 352 ? 3.322 -18.953 -15.43 1 98.81 352 LEU B CA 1
ATOM 5278 C C . LEU B 1 352 ? 2.051 -18.406 -14.789 1 98.81 352 LEU B C 1
ATOM 5280 O O . LEU B 1 352 ? 1.404 -19.094 -14 1 98.81 352 LEU B O 1
ATOM 5284 N N . ALA B 1 353 ? 1.733 -17.219 -15.031 1 98.69 353 ALA B N 1
ATOM 5285 C CA . ALA B 1 353 ? 0.499 -16.531 -14.664 1 98.69 353 ALA B CA 1
ATOM 5286 C C . ALA B 1 353 ? 0.124 -15.484 -15.711 1 98.69 353 ALA B C 1
ATOM 5288 O O . ALA B 1 353 ? 0.018 -14.297 -15.398 1 98.69 353 ALA B O 1
ATOM 5289 N N . PRO B 1 354 ? -0.071 -15.906 -16.953 1 98.69 354 PRO B N 1
ATOM 5290 C CA . PRO B 1 354 ? -0.345 -14.953 -18.031 1 98.69 354 PRO B CA 1
ATOM 5291 C C . PRO B 1 354 ? -1.649 -14.188 -17.828 1 98.69 354 PRO B C 1
ATOM 5293 O O . PRO B 1 354 ? -2.475 -14.578 -17 1 98.69 354 PRO B O 1
ATOM 5296 N N . PRO B 1 355 ? -1.825 -13.078 -18.562 1 98.69 355 PRO B N 1
ATOM 5297 C CA . PRO B 1 355 ? -3.154 -12.461 -18.594 1 98.69 355 PRO B CA 1
ATOM 5298 C C . PRO B 1 355 ? -4.254 -13.445 -19 1 98.69 355 PRO B C 1
ATOM 5300 O O . PRO B 1 355 ? -4.027 -14.312 -19.844 1 98.69 355 PRO B O 1
ATOM 5303 N N . LEU B 1 356 ? -5.418 -13.227 -18.391 1 98.69 356 LEU B N 1
ATOM 5304 C CA . LEU B 1 356 ? -6.523 -14.125 -18.734 1 98.69 356 LEU B CA 1
ATOM 5305 C C . LEU B 1 356 ? -6.984 -13.898 -20.172 1 98.69 356 LEU B C 1
ATOM 5307 O O . LEU B 1 356 ? -7.668 -14.75 -20.734 1 98.69 356 LEU B O 1
ATOM 5311 N N . VAL B 1 357 ? -6.551 -12.812 -20.781 1 98.5 357 VAL B N 1
ATOM 5312 C CA . VAL B 1 357 ? -6.945 -12.5 -22.156 1 98.5 357 VAL B CA 1
ATOM 5313 C C . VAL B 1 357 ? -5.926 -13.078 -23.141 1 98.5 357 VAL B C 1
ATOM 5315 O O . VAL B 1 357 ? -6 -12.836 -24.344 1 98.5 357 VAL B O 1
ATOM 5318 N N . ILE B 1 358 ? -4.934 -13.828 -22.641 1 98.62 358 ILE B N 1
ATOM 5319 C CA . ILE B 1 358 ? -3.949 -14.453 -23.531 1 98.62 358 ILE B CA 1
ATOM 5320 C C . ILE B 1 358 ? -4.664 -15.297 -24.578 1 98.62 358 ILE B C 1
ATOM 5322 O O . ILE B 1 358 ? -5.68 -15.93 -24.297 1 98.62 358 ILE B O 1
ATOM 5326 N N . THR B 1 359 ? -4.125 -15.305 -25.766 1 97.94 359 THR B N 1
ATOM 5327 C CA . THR B 1 359 ? -4.785 -16.047 -26.844 1 97.94 359 THR B CA 1
ATOM 5328 C C . THR B 1 359 ? -4.238 -17.453 -26.938 1 97.94 359 THR B C 1
ATOM 5330 O O . THR B 1 359 ? -3.125 -17.734 -26.484 1 97.94 359 THR B O 1
ATOM 5333 N N . GLU B 1 360 ? -5.094 -18.312 -27.547 1 97.88 360 GLU B N 1
ATOM 5334 C CA . GLU B 1 360 ? -4.68 -19.688 -27.75 1 97.88 360 GLU B CA 1
ATOM 5335 C C . GLU B 1 360 ? -3.414 -19.781 -28.594 1 97.88 360 GLU B C 1
ATOM 5337 O O . GLU B 1 360 ? -2.475 -20.5 -28.25 1 97.88 360 GLU B O 1
ATOM 5342 N N . PRO B 1 361 ? -3.279 -18.953 -29.641 1 98.38 361 PRO B N 1
ATOM 5343 C CA . PRO B 1 361 ? -2.057 -19.016 -30.453 1 98.38 361 PRO B CA 1
ATOM 5344 C C . PRO B 1 361 ? -0.818 -18.578 -29.672 1 98.38 361 PRO B C 1
ATOM 5346 O O . PRO B 1 361 ? 0.27 -19.125 -29.891 1 98.38 361 PRO B O 1
ATOM 5349 N N . GLN B 1 362 ? -0.956 -17.656 -28.797 1 98.56 362 GLN B N 1
ATOM 5350 C CA . GLN B 1 362 ? 0.17 -17.219 -27.969 1 98.56 362 GLN B CA 1
ATOM 5351 C C . GLN B 1 362 ? 0.647 -18.328 -27.047 1 98.56 362 GLN B C 1
ATOM 5353 O O . GLN B 1 362 ? 1.852 -18.547 -26.906 1 98.56 362 GLN B O 1
ATOM 5358 N N . LEU B 1 363 ? -0.273 -19.062 -26.469 1 98.31 363 LEU B N 1
ATOM 5359 C CA . LEU B 1 363 ? 0.077 -20.188 -25.609 1 98.31 363 LEU B CA 1
ATOM 5360 C C . LEU B 1 363 ? 0.673 -21.328 -26.422 1 98.31 363 LEU B C 1
ATOM 5362 O O . LEU B 1 363 ? 1.651 -21.953 -26 1 98.31 363 LEU B O 1
ATOM 5366 N N . GLU B 1 364 ? 0.053 -21.562 -27.562 1 98.12 364 GLU B N 1
ATOM 5367 C CA . GLU B 1 364 ? 0.545 -22.625 -28.438 1 98.12 364 GLU B CA 1
ATOM 5368 C C . GLU B 1 364 ? 1.959 -22.328 -28.938 1 98.12 364 GLU B C 1
ATOM 5370 O O . GLU B 1 364 ? 2.781 -23.234 -29.062 1 98.12 364 GLU B O 1
ATOM 5375 N N . GLY B 1 365 ? 2.211 -21.078 -29.234 1 98.69 365 GLY B N 1
ATOM 5376 C CA . GLY B 1 365 ? 3.553 -20.656 -29.625 1 98.69 365 GLY B CA 1
ATOM 5377 C C . GLY B 1 365 ? 4.59 -20.953 -28.562 1 98.69 365 GLY B C 1
ATOM 5378 O O . GLY B 1 365 ? 5.699 -21.391 -28.859 1 98.69 365 GLY B O 1
ATOM 5379 N N . PHE B 1 366 ? 4.246 -20.703 -27.375 1 98.81 366 PHE B N 1
ATOM 5380 C CA . PHE B 1 366 ? 5.16 -20.984 -26.266 1 98.81 366 PHE B CA 1
ATOM 5381 C C . PHE B 1 366 ? 5.406 -22.484 -26.156 1 98.81 366 PHE B C 1
ATOM 5383 O O . PHE B 1 366 ? 6.551 -22.922 -25.984 1 98.81 366 PHE B O 1
ATOM 5390 N N . VAL B 1 367 ? 4.266 -23.281 -26.203 1 98.81 367 VAL B N 1
ATOM 5391 C CA . VAL B 1 367 ? 4.398 -24.719 -26.109 1 98.81 367 VAL B CA 1
ATOM 5392 C C . VAL B 1 367 ? 5.328 -25.219 -27.219 1 98.81 367 VAL B C 1
ATOM 5394 O O . VAL B 1 367 ? 6.184 -26.078 -26.984 1 98.81 367 VAL B O 1
ATOM 5397 N N . ALA B 1 368 ? 5.207 -24.672 -28.375 1 98.69 368 ALA B N 1
ATOM 5398 C CA . ALA B 1 368 ? 6.031 -25.078 -29.516 1 98.69 368 ALA B CA 1
ATOM 5399 C C . ALA B 1 368 ? 7.492 -24.703 -29.297 1 98.69 368 ALA B C 1
ATOM 5401 O O . ALA B 1 368 ? 8.398 -25.406 -29.734 1 98.69 368 ALA B O 1
ATOM 5402 N N . ALA B 1 369 ? 7.754 -23.625 -28.594 1 98.75 369 ALA B N 1
ATOM 5403 C CA . ALA B 1 369 ? 9.102 -23.109 -28.375 1 98.75 369 ALA B CA 1
ATOM 5404 C C . ALA B 1 369 ? 9.766 -23.812 -27.188 1 98.75 369 ALA B C 1
ATOM 5406 O O . ALA B 1 369 ? 10.992 -23.781 -27.047 1 98.75 369 ALA B O 1
ATOM 5407 N N . LEU B 1 370 ? 8.992 -24.438 -26.344 1 98.81 370 LEU B N 1
ATOM 5408 C CA . LEU B 1 370 ? 9.422 -24.938 -25.047 1 98.81 370 LEU B CA 1
ATOM 5409 C C . LEU B 1 370 ? 10.539 -25.953 -25.188 1 98.81 370 LEU B C 1
ATOM 5411 O O . LEU B 1 370 ? 11.516 -25.922 -24.438 1 98.81 370 LEU B O 1
ATOM 5415 N N . PRO B 1 371 ? 10.5 -26.891 -26.188 1 98.69 371 PRO B N 1
ATOM 5416 C CA . PRO B 1 371 ? 11.609 -27.844 -26.328 1 98.69 371 PRO B CA 1
ATOM 5417 C C . PRO B 1 371 ? 12.945 -27.156 -26.578 1 98.69 371 PRO B C 1
ATOM 5419 O O . PRO B 1 371 ? 13.953 -27.5 -25.953 1 98.69 371 PRO B O 1
ATOM 5422 N N . GLY B 1 372 ? 12.953 -26.172 -27.453 1 98.62 372 GLY B N 1
ATOM 5423 C CA . GLY B 1 372 ? 14.172 -25.422 -27.703 1 98.62 372 GLY B CA 1
ATOM 5424 C C . GLY B 1 372 ? 14.664 -24.672 -26.484 1 98.62 372 GLY B C 1
ATOM 5425 O O . GLY B 1 372 ? 15.867 -24.625 -26.219 1 98.62 372 GLY B O 1
ATOM 5426 N N . ILE B 1 373 ? 13.75 -24.062 -25.75 1 98.81 373 ILE B N 1
ATOM 5427 C CA . ILE B 1 373 ? 14.055 -23.328 -24.516 1 98.81 373 ILE B CA 1
ATOM 5428 C C . ILE B 1 373 ? 14.703 -24.266 -23.5 1 98.81 373 ILE B C 1
ATOM 5430 O O . ILE B 1 373 ? 15.734 -23.938 -22.906 1 98.81 373 ILE B O 1
ATOM 5434 N N . LEU B 1 374 ? 14.109 -25.438 -23.359 1 98.56 374 LEU B N 1
ATOM 5435 C CA . LEU B 1 374 ? 14.578 -26.375 -22.344 1 98.56 374 LEU B CA 1
ATOM 5436 C C . LEU B 1 374 ? 15.898 -27.016 -22.781 1 98.56 374 LEU B C 1
ATOM 5438 O O . LEU B 1 374 ? 16.75 -27.297 -21.938 1 98.56 374 LEU B O 1
ATOM 5442 N N . ASP B 1 375 ? 16.078 -27.266 -24.078 1 98.38 375 ASP B N 1
ATOM 5443 C CA . ASP B 1 375 ? 17.359 -27.766 -24.578 1 98.38 375 ASP B CA 1
ATOM 5444 C C . ASP B 1 375 ? 18.484 -26.797 -24.25 1 98.38 375 ASP B C 1
ATOM 5446 O O . ASP B 1 375 ? 19.562 -27.203 -23.797 1 98.38 375 ASP B O 1
ATOM 5450 N N . ASN B 1 376 ? 18.266 -25.547 -24.469 1 97.56 376 ASN B N 1
ATOM 5451 C CA . ASN B 1 376 ? 19.25 -24.516 -24.156 1 97.56 376 ASN B CA 1
ATOM 5452 C C . ASN B 1 376 ? 19.516 -24.438 -22.656 1 97.56 376 ASN B C 1
ATOM 5454 O O . ASN B 1 376 ? 20.656 -24.266 -22.234 1 97.56 376 ASN B O 1
ATOM 5458 N N . ALA B 1 377 ? 18.469 -24.5 -21.875 1 96.25 377 ALA B N 1
ATOM 5459 C CA . ALA B 1 377 ? 18.594 -24.438 -20.422 1 96.25 377 ALA B CA 1
ATOM 5460 C C . ALA B 1 377 ? 19.391 -25.609 -19.875 1 96.25 377 ALA B C 1
ATOM 5462 O O . ALA B 1 377 ? 20.172 -25.453 -18.938 1 96.25 377 ALA B O 1
ATOM 5463 N N . GLY B 1 378 ? 19.141 -26.75 -20.406 1 93.62 378 GLY B N 1
ATOM 5464 C CA . GLY B 1 378 ? 19.859 -27.953 -19.969 1 93.62 378 GLY B CA 1
ATOM 5465 C C . GLY B 1 378 ? 21.328 -27.922 -20.328 1 93.62 378 GLY B C 1
ATOM 5466 O O . GLY B 1 378 ? 22.156 -28.516 -19.641 1 93.62 378 GLY B O 1
ATOM 5467 N N . ALA B 1 379 ? 21.656 -27.281 -21.375 1 91.5 379 ALA B N 1
ATOM 5468 C CA . ALA B 1 379 ? 23.047 -27.188 -21.828 1 91.5 379 ALA B CA 1
ATOM 5469 C C . ALA B 1 379 ? 23.844 -26.188 -21 1 91.5 379 ALA B C 1
ATOM 5471 O O . ALA B 1 379 ? 25.062 -26.281 -20.906 1 91.5 379 ALA B O 1
ATOM 5472 N N . SER B 1 380 ? 23.188 -25.188 -20.531 1 77.81 380 SER B N 1
ATOM 5473 C CA . SER B 1 380 ? 23.844 -24.156 -19.734 1 77.81 380 SER B CA 1
ATOM 5474 C C . SER B 1 380 ? 24.141 -24.672 -18.328 1 77.81 380 SER B C 1
ATOM 5476 O O . SER B 1 380 ? 25.031 -24.141 -17.641 1 77.81 380 SER B O 1
ATOM 5478 N N . ALA B 1 381 ? 23.5 -25.703 -17.828 1 62.34 381 ALA B N 1
ATOM 5479 C CA . ALA B 1 381 ? 23.734 -26.203 -16.469 1 62.34 381 ALA B CA 1
ATOM 5480 C C . ALA B 1 381 ? 24.969 -27.109 -16.438 1 62.34 381 ALA B C 1
ATOM 5482 O O . ALA B 1 381 ? 25.312 -27.75 -17.438 1 62.34 381 ALA B O 1
#

Secondary structure (DSSP, 8-state):
-TTS---S-BEEEEEBTEEEETTS-EEEESSHHHHT-TT-BS-HHHHHHHHHHHTT-----TTSB-HHHHHHHHHHHHHHT-SS-EEEEEESSHHHHHHHHHHHHHTTT--EEEEEBT----SSHHHHHH-B-HHHHGGGPSPSSEEEEE-TT-HHHHHHH--TTEEEEEE-SSBTTTT-BPPPTTHHHHHHHHHHHHT-EEEEE-TTTTTTTTSSSSGGGGGT---SEEEE-GGGGTTS--EEEEEEGGGGGS--TTS---SSTT-HHHHHHHHHHHHHHHHTTHHHHHHHHHHHHHHHHHHT--TTEEEEEEETTEEEEEESSS-HHHHHHHHHHTTEE-EEEETTEEEE---TT--HHHHHHHHHHHHHHHHHHHHH-/-TTS---S-BEEEEEBTEEEETTS-EEEESSHHHHT-TT-BS-HHHHHHHHHHHTT-----TTSB-HHHHHHHHHHHHHHT-SS-EEEEEESSHHHHHHHHHHHHHTTT--EEEEEBT----SSHHHHHH-B-HHHHGGGPSPSSEEEEE-TT-HHHHHHH--TTEEEEEE-SSBTTTT-BPPPTTHHHHHHHHHHHHT-EEEEE-TTTTTTTTSSSSGGGGGT---SEEEE-GGGGTTS--EEEEEEGGGGGS--TTS---SSTT-HHHHHHHHHHHHHHHHTTHHHHHHHHHHHHHHHHHHT--TTEEEEEEETTEEEEEESSS-HHHHHHHHHHTTEE-EEEETTEEEE---TT--HHHHHHHHHHHHHHHHHHHHH-

pLDDT: mean 97.72, std 2.78, range [62.34, 99.0]

InterPro domains:
  IPR004636 Acetylornithine/Succinylornithine transaminase family [MF_01107] (1-377)
  IPR004636 Acetylornithine/Succinylornithine transaminase family [TIGR00707] (1-374)
  IPR005814 Aminotransferase class-III [PF00202] (5-370)
  IPR005814 Aminotransferase class-III [PIRSF000521] (13-375)
  IPR005814 Aminotransferase class-III [cd00610] (3-370)
  IPR015421 Pyridoxal phosphate-dependent transferase, major domain [G3DSA:3.40.640.10] (43-284)
  IPR015422 Pyridoxal phosphate-dependent transferase, small domain [G3DSA:3.90.1150.10] (14-364)
  IPR015424 Pyridoxal phosphate-dependent transferase [SSF53383] (2-375)
  IPR049704 Aminotransferases class-III pyridoxal-phosphate attachment site [PS00600] (202-239)
  IPR050103 Class-III Pyridoxal-phosphate-dependent Aminotransferase [PTHR11986] (2-376)

Radius of gyration: 25.39 Å; Cα contacts (8 Å, |Δi|>4): 1938; chains: 2; bounding box: 54×75×57 Å

Solvent-accessible surface area (backbone atoms only — not comparable to full-atom values): 35519 Å² total; per-residue (Å²): 74,43,22,69,54,81,53,90,46,44,47,59,33,34,47,42,39,33,35,24,31,76,86,66,53,60,25,44,34,31,22,19,38,78,35,13,17,38,60,28,15,49,40,64,63,38,52,50,34,31,50,53,31,35,67,31,27,42,48,55,28,65,64,39,41,44,64,40,32,54,53,37,43,51,51,56,51,58,70,64,67,58,89,53,61,61,30,48,43,47,28,45,27,42,33,52,11,37,26,50,51,52,49,49,28,29,60,72,77,28,63,34,33,37,23,24,44,55,31,80,40,41,68,43,41,40,12,24,42,48,20,31,37,63,87,63,37,62,68,48,58,62,48,30,61,52,61,47,63,32,62,66,56,38,61,66,53,48,53,72,70,55,43,77,56,25,19,29,38,45,41,52,76,50,33,58,72,61,24,25,46,64,51,53,88,60,37,68,50,49,48,49,52,52,23,58,74,36,67,19,39,34,33,37,48,26,33,67,38,25,77,13,33,38,36,32,53,46,48,56,58,82,64,74,56,80,61,32,28,42,24,31,10,42,34,44,16,56,41,41,62,27,12,26,30,35,20,30,44,76,56,33,64,54,50,41,62,70,67,53,78,43,65,58,20,52,27,33,37,42,25,28,14,23,43,35,39,54,49,49,38,59,78,66,42,30,24,59,46,16,32,52,51,26,53,51,49,45,52,53,52,60,68,61,69,47,86,52,55,67,52,69,43,56,40,18,38,37,30,11,44,33,38,67,49,76,37,12,55,44,27,27,54,39,29,44,75,75,28,30,42,53,36,42,47,30,57,29,14,34,28,34,21,37,16,53,68,53,48,69,67,62,54,49,50,48,53,68,44,42,63,61,23,47,53,53,12,61,66,72,100,74,43,22,68,51,82,53,89,45,45,49,58,32,33,46,43,38,32,34,25,32,76,86,67,53,58,26,45,34,32,23,18,38,76,35,14,17,37,61,30,17,50,41,64,64,38,53,49,35,31,50,52,31,34,68,32,27,42,47,55,30,64,64,38,39,44,65,41,32,54,52,37,46,53,52,55,49,58,70,64,68,60,90,54,63,60,31,47,42,46,28,45,27,42,33,52,10,37,26,51,50,53,50,47,28,28,61,72,76,28,64,33,33,38,24,23,44,56,31,80,40,42,68,42,42,39,12,24,44,48,19,30,38,64,85,62,37,62,67,48,61,62,48,31,64,52,63,47,63,33,65,67,56,38,62,67,52,49,54,70,70,55,43,78,56,26,19,29,37,44,42,51,76,50,33,57,73,60,23,24,47,64,51,53,90,62,36,70,48,49,50,50,52,52,23,59,74,36,68,20,40,34,34,38,48,25,32,67,40,24,77,15,33,36,37,32,53,46,47,55,58,81,63,73,57,80,62,32,27,42,25,31,10,41,34,44,14,56,42,42,60,29,12,27,27,36,19,30,42,75,56,34,63,55,51,39,61,70,67,54,77,45,66,55,20,52,30,35,36,42,25,27,15,22,43,34,39,54,50,50,39,60,76,67,44,30,23,60,46,15,31,52,52,25,53,52,47,46,51,54,53,60,69,62,67,47,85,52,55,66,50,68,44,56,41,17,38,37,30,11,44,32,36,65,49,76,36,12,56,44,28,26,53,39,29,46,75,75,28,31,42,53,36,42,45,31,57,30,15,34,27,34,21,36,15,53,68,52,50,70,67,62,54,50,50,48,52,69,45,41,61,62,22,46,54,53,13,60,65,73,100

Foldseek 3Di:
DCPPHDDPFAWDDWDFQWTATPVGFIFREQCCVPLFQQRIPPDPLLVVLLVVCVVPDFADFPPDDDDLLVVLQVVVQVQLVDPFDKGKWKAFAQLVLVVVVQLLLVLVVAFEEEEAACAARDQPLSRLLRHNDCVSNVVPPPGDTHYHHFHPQDLVRLLVRDALRYSAYEYECFRQLQFGHHHDQCNVVSNQVSCVVNVHFYEYECQNVACLQQLGNGPCVVNVDRGQKYKYFRHQQNPGGMIMIMGGHPSNVRDDPPSDGHGCTSTSSSSSSSVSSSVCCVVVVLNNLLQVLVVVLQCLLVVVVAQQFPGKDGGRSWIKGFTPFQLQVQLQVLSVVVRYHWDSSDSGIITGNTHSSDDSVNSNVCSVCSNVSVVRSVVVD/DCPPHDDPFAWDDWDFQWTATPVGFIFREQCCVPLFQQRIPPDPLLVVLLVVCVVPDFADFPPDDDDLLVVLQVVVQVQLVDPFDKGKWKAFAQLVLVVVVQLLLVLVVAFEEEEAACAARDQPLSRLLRHNDCVSNVVPPPGDTHYHHFHAQDLVRLLVRDALRYSAYEYECFRQLQFGHHHDQCNVVSNQVSCVVNVHFYEYECQNVACLQQLGNGPCVVNVDRGQKYKYFRHQQNPGGMIMIMGGHPSNVRDDPPSDGHGCTSTSSSSSSSVSSSVCCVVVVLNNLLQVLVVVLQCLLVVVVAQQFPGKDGGRSWIKGFTPFQLQVQLQVLSVVVRYHWDSSDSGIITGNTHSSDDSVNSNVCSVCSNVSVVRSVVVD

Sequence (762 aa):
MNNYGTPPVALASGEGAVVTDVDGKNYVDLLGGIAVNILGHRHPAVIEAVTQQMSTLGHTSNLYATEPTNALAEELVTLLGAEAPARVFFCNSGTEANEAAFKLSRLTGRTKLVAAQEGFHGRTMGSLALTGQPAKQAPFEPLPGYVTHVPYGDIDALAAAVDDETAAVFLEPIMGESGVVVPPEGYLLAAREITARHGALLVLDEVQTGIGRTGAFYAHQHDGITPDVVTLAKGLGGGLPIGACLAIGPAAELLTPGLHGSTFGGNPVCAAAALAVLRVVASEGLVRRAETLGKTFKQGVESLSHPLIDHVRGRGLLLGIVLAGPHAKAAEVAAREVGYLVNGAAPNVVRLAPPLVITEPQLEGFVAALPGILDNAGASAMNNYGTPPVALASGEGAVVTDVDGKNYVDLLGGIAVNILGHRHPAVIEAVTQQMSTLGHTSNLYATEPTNALAEELVTLLGAEAPARVFFCNSGTEANEAAFKLSRLTGRTKLVAAQEGFHGRTMGSLALTGQPAKQAPFEPLPGYVTHVPYGDIDALAAAVDDETAAVFLEPIMGESGVVVPPEGYLLAAREITARHGALLVLDEVQTGIGRTGAFYAHQHDGITPDVVTLAKGLGGGLPIGACLAIGPAAELLTPGLHGSTFGGNPVCAAAALAVLRVVASEGLVRRAETLGKTFKQGVESLSHPLIDHVRGRGLLLGIVLAGPHAKAAEVAAREVGYLVNGAAPNVVRLAPPLVITEPQLEGFVAALPGILDNAGASA

Nearest PDB structures (foldseek):
  7nn4-assembly2_C  TM=1.000E+00  e=1.567E-71  Mycobacterium tuberculosis H37Rv
  1wkh-assembly1_B  TM=9.687E-01  e=2.966E-46  Thermus thermophilus
  4add-assembly1_B  TM=9.662E-01  e=1.506E-44  Escherichia coli BL21
  4jev-assembly1_B  TM=9.597E-01  e=1.795E-44  Salmonella enterica subsp. enterica serovar Typhimurium str. LT2
  3ruy-assembly1_B  TM=9.565E-01  e=5.701E-43  Bacillus anthracis str. 'Ames Ancestor'

Organism: NCBI:txid1299332